Protein 3G67 (pdb70)

Secondary structure (DSSP, 8-state):
-HHHHHHHHHHHHHHHHHHHHHHHHHHHHHHHHHHHHHHHHHHHHHHHHHHHHHHHHHHHHHHHHHHHHHHHHHHHHHHHHHHHHHHHHHHHHHHHHHHHHHHHHHH-GGGHHHHHHHHHHHHHHHHHHHHHHHHHHHHHHHHHHHHHHHHHHHHHHHHHHHHHHHHHHHHHHHHHHHHHHHHHHHHHHHHHHHHHHHHHHHHHHHHHHHH--/-HHHHHHHHHHHHHHHHHHHHHHHHHHHHHHHHHHHTHHHHHHHHHHHHHHHHHHHHHHHHHHHHHHHHHHHHHHHHHHHHHHHHHHHHHHHHHHHHHHHHHHHHHS-TTHHHHHHHHHHHHHHHHHHHHHHHHHHHHHHHHHHHHHHHHHHHHHHHHHHHHHHHHHHHHHHHHHHHHHHHHHHHHHHHHHHHHHHHHHHHHHHHHHHHHH-

Foldseek 3Di:
DVVVVLVVLLVVLVVVVVVLVVCLVVLVVVLVVLVVVLVVLVVVLVVLVVVLVVLVVVLVVLVVVLVVLVVVVVVLVVVLVVLVVLLVVLVVQQVVLVVQLVVLVVVPPVSPVSNVVSVVSNVVSVVSVVVSVVSVVVSVVSVVVSVVVSVVSVVVSVVSVVVSVVSVVVSVVSVVVSVVSVVSSVVSVVCSVVVVVVSVVSVVVSVVSSPDD/DVVVCLVVLVVVLVVLVVVLVVLVVVLVVVLVVLVVCPVVLVVVLVVLVVVVVVLVVVLVVLVVVLVVLVVVLVVLVVVLVVLVVLLVVLVVQQVVLVVLLVVLVVDPDVSVVSNVVSVVSNVVSVVSNVVSVVVVVVSVVSVVVSVVSNVVSVVVVVVCVVVNVVSVVVSVVSVVVVVVSVVSSVVSVVVSVVSVVVSVVSVVVSCVSVVD

Radius of gyration: 45.52 Å; Cα contacts (8 Å, |Δi|>4): 383; chains: 2; bounding box: 122×41×109 Å

Solvent-accessible surface area: 22372 Å² total; per-residue (Å²): 127,42,94,84,0,6,114,91,4,41,76,19,11,120,51,0,43,97,53,6,38,92,2,36,66,69,0,87,119,5,16,61,54,0,94,86,18,27,116,67,0,89,59,8,34,112,55,1,100,104,0,21,74,5,4,87,77,0,45,97,77,4,126,66,2,39,73,6,11,28,86,8,28,104,5,0,134,30,0,51,146,24,3,113,47,0,48,137,4,7,125,85,10,45,100,34,2,81,76,4,13,81,76,5,63,170,63,31,139,68,2,132,50,44,47,123,28,4,52,73,8,43,95,12,6,99,70,8,43,56,1,0,133,83,0,65,81,54,1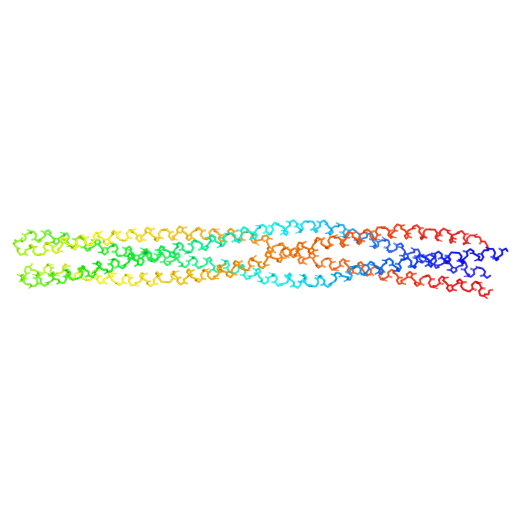,142,65,0,50,88,5,4,112,126,3,55,99,6,6,113,99,0,31,77,10,0,87,58,2,22,130,14,3,97,42,0,13,123,7,0,84,63,2,40,125,7,0,81,79,0,64,70,19,0,45,85,16,25,123,47,4,54,116,65,6,53,86,1,59,65,24,3,110,67,3,71,134,68,100,237,103,120,120,15,38,101,94,0,69,58,0,16,129,30,1,58,100,6,6,32,69,8,66,63,24,2,65,102,3,20,55,48,9,104,112,34,108,141,88,18,74,64,12,83,108,49,7,165,145,3,40,74,29,29,87,71,0,86,95,75,15,127,73,3,37,55,13,10,34,82,6,39,105,14,0,162,23,0,37,121,24,0,82,39,0,52,131,8,6,122,78,10,37,83,40,3,75,95,9,25,94,74,0,63,172,51,60,154,81,7,133,37,20,55,125,25,6,74,68,8,36,77,12,7,102,68,12,47,62,4,0,114,51,0,42,89,45,0,163,68,0,53,117,3,5,87,120,4,54,113,11,7,102,58,0,43,82,33,12,120,56,0,11,96,2,9,83,35,0,57,115,5,2,94,70,4,49,120,2,25,109,57,1,84,94,9,1,50,86,13,37,98,32,1,26,100,24,5,60,62,1,42,57,1,10,126,44,10,111,132,120

Structure (mmCIF, N/CA/C/O backbone):
data_3G67
#
_entry.id   3G67
#
_cell.length_a   68.712
_cell.length_b   25.747
_cell.length_c   119.610
_cell.angle_alpha   90.00
_cell.angle_beta   93.81
_cell.angle_gamma   90.00
#
_symmetry.space_group_name_H-M   'P 1 21 1'
#
loop_
_entity.id
_entity.type
_entity.pdbx_description
1 polymer 'Methyl-accepting chemotaxis protein'
2 water water
#
loop_
_atom_site.group_PDB
_atom_site.id
_atom_site.type_symbol
_atom_site.label_atom_id
_atom_site.label_alt_id
_atom_site.label_comp_id
_atom_site.label_asym_id
_atom_site.label_entity_id
_atom_site.label_seq_id
_atom_site.pdbx_PDB_ins_code
_atom_site.Cartn_x
_atom_site.Cartn_y
_atom_site.Cartn_z
_atom_site.occupancy
_atom_site.B_iso_or_equiv
_atom_site.auth_seq_id
_atom_site.auth_comp_id
_atom_site.auth_asym_id
_atom_site.auth_atom_id
_atom_site.pdbx_PDB_model_num
ATOM 1 N N . ARG A 1 1 ? -29.111 -27.921 99.749 1.00 77.10 41 ARG A N 1
ATOM 2 C CA . ARG A 1 1 ? -28.769 -28.011 98.300 1.00 77.29 41 ARG A CA 1
ATOM 3 C C . ARG A 1 1 ? -27.954 -26.811 97.832 1.00 77.49 41 ARG A C 1
ATOM 4 O O . ARG A 1 1 ? -27.081 -26.942 96.974 1.00 79.00 41 ARG A O 1
ATOM 12 N N . ILE A 1 2 ? -28.254 -25.642 98.390 1.00 77.23 42 ILE A N 1
ATOM 13 C CA . ILE A 1 2 ? -27.546 -24.407 98.054 1.00 76.02 42 ILE A CA 1
ATOM 14 C C . ILE A 1 2 ? -26.052 -24.641 98.285 1.00 75.10 42 ILE A C 1
ATOM 15 O O . ILE A 1 2 ? -25.207 -23.975 97.692 1.00 76.20 42 ILE A O 1
ATOM 20 N N . GLU A 1 3 ? -25.753 -25.644 99.107 1.00 73.93 43 GLU A N 1
ATOM 21 C CA . GLU A 1 3 ? -24.390 -26.017 99.460 1.00 73.21 43 GLU A CA 1
ATOM 22 C C . GLU A 1 3 ? -23.591 -26.668 98.331 1.00 72.76 43 GLU A C 1
ATOM 23 O O . GLU A 1 3 ? -22.451 -26.278 98.081 1.00 72.66 43 GLU A O 1
ATOM 29 N N . GLU A 1 4 ? -24.176 -27.662 97.664 1.00 72.79 44 GLU A N 1
ATOM 30 C CA . GLU A 1 4 ? -23.492 -28.356 96.568 1.00 72.32 44 GLU A CA 1
ATOM 31 C C . GLU A 1 4 ? -23.102 -27.384 95.458 1.00 70.77 44 GLU A C 1
ATOM 32 O O . GLU A 1 4 ? -22.071 -27.547 94.805 1.00 70.07 44 GLU A O 1
ATOM 38 N N . VAL A 1 5 ? -23.949 -26.379 95.262 1.00 69.80 45 VAL A N 1
ATOM 39 C CA . VAL A 1 5 ? -23.752 -25.337 94.265 1.00 68.25 45 VAL A CA 1
ATOM 40 C C . VAL A 1 5 ? -22.677 -24.374 94.756 1.00 66.05 45 VAL A C 1
ATOM 41 O O . VAL A 1 5 ? -21.779 -23.993 94.006 1.00 65.89 45 VAL A O 1
ATOM 45 N N . LYS A 1 6 ? -22.773 -23.996 96.027 1.00 64.09 46 LYS A N 1
ATOM 46 C CA . LYS A 1 6 ? -21.819 -23.080 96.634 1.00 62.00 46 LYS A CA 1
ATOM 47 C C . LYS A 1 6 ? -20.408 -23.670 96.586 1.00 60.39 46 LYS A C 1
ATOM 48 O O . LYS A 1 6 ? -19.451 -22.968 96.266 1.00 60.90 46 LYS A O 1
ATOM 54 N N . GLU A 1 7 ? -20.288 -24.963 96.877 1.00 57.67 47 GLU A N 1
ATOM 55 C CA . GLU A 1 7 ? -18.993 -25.638 96.833 1.00 55.45 47 GLU A CA 1
ATOM 56 C C . GLU A 1 7 ? -18.508 -25.744 95.393 1.00 51.92 47 GLU A C 1
ATOM 57 O O . GLU A 1 7 ? -17.307 -25.741 95.129 1.00 48.31 47 GLU A O 1
ATOM 63 N N . ARG A 1 8 ? -19.457 -25.837 94.468 1.00 48.30 48 ARG A N 1
ATOM 64 C CA . ARG A 1 8 ? -19.140 -25.927 93.052 1.00 48.14 48 ARG A CA 1
ATOM 65 C C . ARG A 1 8 ? -18.512 -24.606 92.591 1.00 44.73 48 ARG A C 1
ATOM 66 O O . ARG A 1 8 ? -17.460 -24.601 91.955 1.00 43.56 48 ARG A O 1
ATOM 74 N N . PHE A 1 9 ? -19.157 -23.496 92.942 1.00 40.26 49 PHE A N 1
ATOM 75 C CA . PHE A 1 9 ? -18.672 -22.171 92.581 1.00 39.49 49 PHE A CA 1
ATOM 76 C C . PHE A 1 9 ? -17.305 -21.876 93.171 1.00 37.83 49 PHE A C 1
ATOM 77 O O . PHE A 1 9 ? -16.412 -21.400 92.475 1.00 38.24 49 PHE A O 1
ATOM 85 N N . VAL A 1 10 ? -17.152 -22.166 94.458 1.00 37.75 50 VAL A N 1
ATOM 86 C CA . VAL A 1 10 ? -15.894 -21.938 95.151 1.00 38.07 50 VAL A CA 1
ATOM 87 C C . VAL A 1 10 ? -14.750 -22.656 94.440 1.00 36.14 50 VAL A C 1
ATOM 88 O O . VAL A 1 10 ? -13.734 -22.051 94.134 1.00 36.01 50 VAL A O 1
ATOM 92 N N . ASN A 1 11 ? -14.958 -23.927 94.114 1.00 37.27 51 ASN A N 1
ATOM 93 C CA . ASN A 1 11 ? -13.939 -24.718 93.435 1.00 37.09 51 ASN A CA 1
ATOM 94 C C . ASN A 1 11 ? -13.654 -24.144 92.050 1.00 33.55 51 ASN A C 1
ATOM 95 O O . ASN A 1 11 ? -12.508 -23.881 91.696 1.00 34.80 51 ASN A O 1
ATOM 100 N N . LEU A 1 12 ? -14.714 -23.930 91.282 1.00 29.07 52 LEU A N 1
ATOM 101 C CA . LEU A 1 12 ? -14.583 -23.389 89.946 1.00 26.40 52 LEU A CA 1
ATOM 102 C C . LEU A 1 12 ? -13.918 -22.009 89.939 1.00 23.89 52 LEU A C 1
ATOM 103 O O . LEU A 1 12 ? -13.045 -21.746 89.126 1.00 23.81 52 LEU A O 1
ATOM 108 N N . ASN A 1 13 ? -14.325 -21.143 90.858 1.00 25.69 53 ASN A N 1
ATOM 109 C CA . ASN A 1 13 ? -13.740 -19.815 90.942 1.00 23.97 53 ASN A CA 1
ATOM 110 C C . ASN A 1 13 ? -12.256 -19.935 91.200 1.00 26.81 53 ASN A C 1
ATOM 111 O O . ASN A 1 13 ? -11.455 -19.315 90.507 1.00 28.33 53 ASN A O 1
ATOM 116 N N . ARG A 1 14 ? -11.891 -20.755 92.182 1.00 28.57 54 ARG A N 1
ATOM 117 C CA . ARG A 1 14 ? -10.491 -20.968 92.530 1.00 31.19 54 ARG A CA 1
ATOM 118 C C . ARG A 1 14 ? -9.677 -21.287 91.276 1.00 30.64 54 ARG A C 1
ATOM 119 O O . ARG A 1 14 ? -8.735 -20.572 90.929 1.00 33.24 54 ARG A O 1
ATOM 127 N N . LEU A 1 15 ? -10.089 -22.333 90.574 1.00 30.56 55 LEU A N 1
ATOM 128 C CA . LEU A 1 15 ? -9.419 -22.756 89.354 1.00 30.29 55 LEU A CA 1
ATOM 129 C C . LEU A 1 15 ? -9.422 -21.634 88.320 1.00 29.26 55 LEU A C 1
ATOM 130 O O . LEU A 1 15 ? -8.424 -21.413 87.640 1.00 27.04 55 LEU A O 1
ATOM 135 N N . PHE A 1 16 ? -10.550 -20.931 88.210 1.00 28.92 56 PHE A N 1
ATOM 136 C CA . PHE A 1 16 ? -10.677 -19.823 87.267 1.00 30.50 56 PHE A CA 1
ATOM 137 C C . PHE A 1 16 ? -9.590 -18.788 87.556 1.00 25.72 56 PHE A C 1
ATOM 138 O O . PHE A 1 16 ? -8.855 -18.376 86.661 1.00 26.22 56 PHE A O 1
ATOM 146 N N . GLN A 1 17 ? -9.470 -18.423 88.826 1.00 26.62 57 GLN A N 1
ATOM 147 C CA . GLN A 1 17 ? -8.489 -17.438 89.279 1.00 25.90 57 GLN A CA 1
ATOM 148 C C . GLN A 1 17 ? -7.066 -17.865 88.966 1.00 28.44 57 GLN A C 1
ATOM 149 O O . GLN A 1 17 ? -6.244 -17.041 88.542 1.00 27.69 57 GLN A O 1
ATOM 155 N N . GLU A 1 18 ? -6.785 -19.161 89.137 1.00 28.65 58 GLU A N 1
ATOM 156 C CA . GLU A 1 18 ? -5.458 -19.699 88.839 1.00 31.69 58 GLU A CA 1
ATOM 157 C C . GLU A 1 18 ? -5.133 -19.474 87.375 1.00 30.24 58 GLU A C 1
ATOM 158 O O . GLU A 1 18 ? -4.003 -19.137 87.034 1.00 32.42 58 GLU A O 1
ATOM 164 N N . LEU A 1 19 ? -6.123 -19.683 86.511 1.00 32.62 59 LEU A N 1
ATOM 165 C CA . LEU A 1 19 ? -5.929 -19.510 85.071 1.00 29.97 59 LEU A CA 1
ATOM 166 C C . LEU A 1 19 ? -5.633 -18.057 84.701 1.00 27.03 59 LEU A C 1
ATOM 167 O O . LEU A 1 19 ? -4.683 -17.785 83.975 1.00 26.05 59 LEU A O 1
ATOM 172 N N . VAL A 1 20 ? -6.465 -17.139 85.187 1.00 25.90 60 VAL A N 1
ATOM 173 C CA . VAL A 1 20 ? -6.280 -15.716 84.943 1.00 23.06 60 VAL A CA 1
ATOM 174 C C . VAL A 1 20 ? -4.864 -15.337 85.390 1.00 22.65 60 VAL A C 1
ATOM 175 O O . VAL A 1 20 ? -4.078 -14.810 84.605 1.00 24.35 60 VAL A O 1
ATOM 179 N N . GLY A 1 21 ? -4.519 -15.695 86.624 1.00 25.48 61 GLY A N 1
ATOM 180 C CA . GLY A 1 21 ? -3.196 -15.407 87.144 1.00 22.75 61 GLY A CA 1
ATOM 181 C C . GLY A 1 21 ? -2.121 -15.905 86.205 1.00 26.93 61 GLY A C 1
ATOM 182 O O . GLY A 1 21 ? -1.155 -15.198 85.936 1.00 29.42 61 GLY A O 1
ATOM 183 N N . ASP A 1 22 ? -2.319 -17.100 85.653 1.00 24.83 62 ASP A N 1
ATOM 184 C CA . ASP A 1 22 ? -1.352 -17.685 84.736 1.00 28.60 62 ASP A CA 1
ATOM 185 C C . ASP A 1 22 ? -1.219 -16.864 83.455 1.00 28.55 62 ASP A C 1
ATOM 186 O O . ASP A 1 22 ? -0.103 -16.629 82.984 1.00 26.46 62 ASP A O 1
ATOM 191 N N . PHE A 1 23 ? -2.351 -16.431 82.896 1.00 28.11 63 PHE A N 1
ATOM 192 C CA . PHE A 1 23 ? -2.336 -15.618 81.683 1.00 26.02 63 PHE A CA 1
ATOM 193 C C . PHE A 1 23 ? -1.616 -14.313 81.966 1.00 23.98 63 PHE A C 1
ATOM 194 O O . PHE A 1 23 ? -0.905 -13.837 81.109 1.00 27.72 63 PHE A O 1
ATOM 202 N N . GLN A 1 24 ? -1.775 -13.768 83.176 1.00 24.70 64 GLN A N 1
ATOM 203 C CA . GLN A 1 24 ? -1.133 -12.500 83.556 1.00 24.96 64 GLN A CA 1
ATOM 204 C C . GLN A 1 24 ? 0.383 -12.630 83.652 1.00 26.92 64 GLN A C 1
ATOM 205 O O . GLN A 1 24 ? 1.115 -11.710 83.310 1.00 29.34 64 GLN A O 1
ATOM 211 N N . ALA A 1 25 ? 0.846 -13.783 84.121 1.00 27.67 65 ALA A N 1
ATOM 212 C CA . ALA A 1 25 ? 2.269 -14.058 84.235 1.00 24.60 65 ALA A CA 1
ATOM 213 C C . ALA A 1 25 ? 2.860 -14.145 82.823 1.00 26.03 65 ALA A C 1
ATOM 214 O O . ALA A 1 25 ? 3.805 -13.417 82.484 1.00 24.55 65 ALA A O 1
ATOM 216 N N . LYS A 1 26 ? 2.272 -14.998 81.987 1.00 24.53 66 LYS A N 1
ATOM 217 C CA . LYS A 1 26 ? 2.742 -15.164 80.610 1.00 24.02 66 LYS A CA 1
ATOM 218 C C . LYS A 1 26 ? 2.590 -13.864 79.818 1.00 23.50 66 LYS A C 1
ATOM 219 O O . LYS A 1 26 ? 3.440 -13.512 79.017 1.00 29.18 66 LYS A O 1
ATOM 225 N N . SER A 1 27 ? 1.502 -13.158 80.062 1.00 24.45 67 SER A N 1
ATOM 226 C CA . SER A 1 27 ? 1.249 -11.883 79.413 1.00 25.22 67 SER A CA 1
ATOM 227 C C . SER A 1 27 ? 2.392 -10.916 79.706 1.00 24.55 67 SER A C 1
ATOM 228 O O . SER A 1 27 ? 2.858 -10.222 78.808 1.00 27.64 67 SER A O 1
ATOM 231 N N . ASP A 1 28 ? 2.809 -10.859 80.977 1.00 27.67 68 ASP A N 1
ATOM 232 C CA . ASP A 1 28 ? 3.893 -9.979 81.434 1.00 27.68 68 ASP A CA 1
ATOM 233 C C . ASP A 1 28 ? 5.204 -10.297 80.730 1.00 28.88 68 ASP A C 1
ATOM 234 O O . ASP A 1 28 ? 5.951 -9.395 80.341 1.00 28.39 68 ASP A O 1
ATOM 239 N N . GLN A 1 29 ? 5.470 -11.585 80.552 1.00 29.47 69 GLN A N 1
ATOM 240 C CA . GLN A 1 29 ? 6.692 -12.023 79.908 1.00 29.87 69 GLN A CA 1
ATOM 241 C C . GLN A 1 29 ? 6.730 -11.650 78.415 1.00 29.12 69 GLN A C 1
ATOM 242 O O . GLN A 1 29 ? 7.774 -11.231 77.918 1.00 29.14 69 GLN A O 1
ATOM 248 N N . LEU A 1 30 ? 5.600 -11.802 77.720 1.00 25.63 70 LEU A N 1
ATOM 249 C CA . LEU A 1 30 ? 5.489 -11.462 76.298 1.00 26.82 70 LEU A CA 1
ATOM 250 C C . LEU A 1 30 ? 5.696 -9.957 76.116 1.00 25.89 70 LEU A C 1
ATOM 251 O O . LEU A 1 30 ? 6.427 -9.528 75.233 1.00 27.94 70 LEU A O 1
ATOM 256 N N . VAL A 1 31 ? 5.066 -9.168 76.975 1.00 25.11 71 VAL A N 1
ATOM 257 C CA . VAL A 1 31 ? 5.205 -7.712 76.935 1.00 25.76 71 VAL A CA 1
ATOM 258 C C . VAL A 1 31 ? 6.668 -7.298 77.092 1.00 25.72 71 VAL A C 1
ATOM 259 O O . VAL A 1 31 ? 7.113 -6.343 76.463 1.00 28.92 71 VAL A O 1
ATOM 263 N N . SER A 1 32 ? 7.419 -8.029 77.921 1.00 27.22 72 SER A N 1
ATOM 264 C CA . SER A 1 32 ? 8.830 -7.707 78.132 1.00 24.83 72 SER A CA 1
ATOM 265 C C . SER A 1 32 ? 9.627 -7.934 76.850 1.00 23.67 72 SER A C 1
ATOM 266 O O . SER A 1 32 ? 10.545 -7.188 76.554 1.00 24.69 72 SER A O 1
ATOM 269 N N . VAL A 1 33 ? 9.254 -8.961 76.086 1.00 23.88 73 VAL A N 1
ATOM 270 C CA . VAL A 1 33 ? 9.910 -9.265 74.811 1.00 19.63 73 VAL A CA 1
ATOM 271 C C . VAL A 1 33 ? 9.480 -8.227 73.754 1.00 22.90 73 VAL A C 1
ATOM 272 O O . VAL A 1 33 ? 10.296 -7.783 72.946 1.00 27.49 73 VAL A O 1
ATOM 276 N N . ILE A 1 34 ? 8.194 -7.872 73.743 1.00 20.30 74 ILE A N 1
ATOM 277 C CA . ILE A 1 34 ? 7.687 -6.881 72.802 1.00 22.37 74 ILE A CA 1
ATOM 278 C C . ILE A 1 34 ? 8.483 -5.591 72.944 1.00 26.87 74 ILE A C 1
ATOM 279 O O . ILE A 1 34 ? 9.077 -5.125 71.970 1.00 31.11 74 ILE A O 1
ATOM 284 N N . GLN A 1 35 ? 8.543 -5.063 74.168 1.00 29.77 75 GLN A N 1
ATOM 285 C CA . GLN A 1 35 ? 9.278 -3.826 74.474 1.00 33.82 75 GLN A CA 1
ATOM 286 C C . GLN A 1 35 ? 10.738 -3.871 74.032 1.00 33.15 75 GLN A C 1
ATOM 287 O O . GLN A 1 35 ? 11.261 -2.903 73.470 1.00 35.30 75 GLN A O 1
ATOM 293 N N . ASP A 1 36 ? 11.394 -4.997 74.288 1.00 33.31 76 ASP A N 1
ATOM 294 C CA . ASP A 1 36 ? 12.789 -5.164 73.904 1.00 33.20 76 ASP A CA 1
ATOM 295 C C . ASP A 1 36 ? 12.910 -5.192 72.379 1.00 32.59 76 ASP A C 1
ATOM 296 O O . ASP A 1 36 ? 13.831 -4.614 71.806 1.00 31.15 76 ASP A O 1
ATOM 301 N N . MET A 1 37 ? 11.960 -5.857 71.731 1.00 33.33 77 MET A N 1
ATOM 302 C CA . MET A 1 37 ? 11.947 -5.971 70.279 1.00 33.96 77 MET A CA 1
ATOM 303 C C . MET A 1 37 ? 11.688 -4.611 69.618 1.00 28.76 77 MET A C 1
ATOM 304 O O . MET A 1 37 ? 12.202 -4.336 68.545 1.00 26.69 77 MET A O 1
ATOM 309 N N . GLU A 1 38 ? 10.901 -3.762 70.270 1.00 31.64 78 GLU A N 1
ATOM 310 C CA . GLU A 1 38 ? 10.617 -2.422 69.748 1.00 34.01 78 GLU A CA 1
ATOM 311 C C . GLU A 1 38 ? 11.905 -1.590 69.723 1.00 34.90 78 GLU A C 1
ATOM 312 O O . GLU A 1 38 ? 12.082 -0.740 68.848 1.00 34.91 78 GLU A O 1
ATOM 318 N N . LYS A 1 39 ? 12.791 -1.853 70.686 1.00 33.59 79 LYS A N 1
ATOM 319 C CA . LYS A 1 39 ? 14.077 -1.168 70.794 1.00 34.99 79 LYS A CA 1
ATOM 320 C C . LYS A 1 39 ? 15.037 -1.738 69.750 1.00 35.56 79 LYS A C 1
ATOM 321 O O . LYS A 1 39 ? 15.789 -0.996 69.117 1.00 38.16 79 LYS A O 1
ATOM 327 N N . ILE A 1 40 ? 15.025 -3.059 69.593 1.00 33.08 80 ILE A N 1
ATOM 328 C CA . ILE A 1 40 ? 15.871 -3.716 68.608 1.00 32.38 80 ILE A CA 1
ATOM 329 C C . ILE A 1 40 ? 15.490 -3.189 67.226 1.00 32.58 80 ILE A C 1
ATOM 330 O O . ILE A 1 40 ? 16.352 -2.875 66.409 1.00 35.09 80 ILE A O 1
ATOM 335 N N . SER A 1 41 ? 14.180 -3.090 67.000 1.00 33.26 81 SER A N 1
ATOM 336 C CA . SER A 1 41 ? 13.606 -2.604 65.757 1.00 32.45 81 SER A CA 1
ATOM 337 C C . SER A 1 41 ? 14.122 -1.198 65.455 1.00 33.50 81 SER A C 1
ATOM 338 O O . SER A 1 41 ? 14.502 -0.884 64.321 1.00 32.72 81 SER A O 1
ATOM 341 N N . GLU A 1 42 ? 14.155 -0.367 66.490 1.00 33.76 82 GLU A N 1
ATOM 342 C CA . GLU A 1 42 ? 14.620 1.004 66.370 1.00 37.79 82 GLU A CA 1
ATOM 343 C C . GLU A 1 42 ? 16.055 1.033 65.835 1.00 37.62 82 GLU A C 1
ATOM 344 O O . GLU A 1 42 ? 16.346 1.765 64.891 1.00 39.61 82 GLU A O 1
ATOM 350 N N . ASN A 1 43 ? 16.920 0.178 66.386 1.00 36.58 83 ASN A N 1
ATOM 351 C CA . ASN A 1 43 ? 18.325 0.093 65.972 1.00 37.56 83 ASN A CA 1
ATOM 352 C C . ASN A 1 43 ? 18.493 -0.421 64.544 1.00 36.02 83 ASN A C 1
ATOM 353 O O . ASN A 1 43 ? 19.359 0.042 63.803 1.00 34.01 83 ASN A O 1
ATOM 358 N N . ILE A 1 44 ? 17.667 -1.391 64.173 1.00 35.78 84 ILE A N 1
ATOM 359 C CA . ILE A 1 44 ? 17.726 -1.975 62.843 1.00 35.11 84 ILE A CA 1
ATOM 360 C C . ILE A 1 44 ? 17.259 -0.982 61.788 1.00 34.59 84 ILE A C 1
ATOM 361 O O . ILE A 1 44 ? 17.765 -0.975 60.669 1.00 35.99 84 ILE A O 1
ATOM 366 N N . MET A 1 45 ? 16.336 -0.106 62.169 1.00 39.37 85 MET A N 1
ATOM 367 C CA . MET A 1 45 ? 15.840 0.926 61.260 1.00 41.37 85 MET A CA 1
ATOM 368 C C . MET A 1 45 ? 16.954 1.915 60.970 1.00 41.67 85 MET A C 1
ATOM 369 O O . MET A 1 45 ? 17.064 2.430 59.856 1.00 43.38 85 MET A O 1
ATOM 374 N N . GLU A 1 46 ? 17.763 2.188 61.993 1.00 43.81 86 GLU A N 1
ATOM 375 C CA . GLU A 1 46 ? 18.894 3.095 61.871 1.00 45.08 86 GLU A CA 1
ATOM 376 C C . GLU A 1 46 ? 19.964 2.425 61.025 1.00 43.02 86 GLU A C 1
ATOM 377 O O . GLU A 1 46 ? 20.660 3.092 60.267 1.00 43.46 86 GLU A O 1
ATOM 383 N N . GLU A 1 47 ? 20.095 1.108 61.158 1.00 40.81 87 GLU A N 1
ATOM 384 C CA . GLU A 1 47 ? 21.065 0.353 60.370 1.00 38.93 87 GLU A CA 1
ATOM 385 C C . GLU A 1 47 ? 20.607 0.335 58.908 1.00 36.23 87 GLU A C 1
ATOM 386 O O . GLU A 1 47 ? 21.407 0.534 57.995 1.00 36.20 87 GLU A O 1
ATOM 392 N N . LEU A 1 48 ? 19.312 0.127 58.700 1.00 33.62 88 LEU A N 1
ATOM 393 C CA . LEU A 1 48 ? 18.756 0.092 57.353 1.00 36.75 88 LEU A CA 1
ATOM 394 C C . LEU A 1 48 ? 18.992 1.402 56.606 1.00 35.97 88 LEU A C 1
ATOM 395 O O . LEU A 1 48 ? 19.396 1.401 55.436 1.00 36.74 88 LEU A O 1
ATOM 400 N N . LYS A 1 49 ? 18.725 2.514 57.281 1.00 35.72 89 LYS A N 1
ATOM 401 C CA . LYS A 1 49 ? 18.913 3.832 56.690 1.00 37.79 89 LYS A CA 1
ATOM 402 C C . LYS A 1 49 ? 20.378 4.152 56.396 1.00 35.09 89 LYS A C 1
ATOM 403 O O . LYS A 1 49 ? 20.682 4.800 55.401 1.00 36.98 89 LYS A O 1
ATOM 409 N N . LYS A 1 50 ? 21.282 3.685 57.253 1.00 36.72 90 LYS A N 1
ATOM 410 C CA . LYS A 1 50 ? 22.710 3.919 57.052 1.00 37.10 90 LYS A CA 1
ATOM 411 C C . LYS A 1 50 ? 23.181 3.121 55.829 1.00 36.86 90 LYS A C 1
ATOM 412 O O . LYS A 1 50 ? 23.997 3.602 55.045 1.00 36.37 90 LYS A O 1
ATOM 418 N N . SER A 1 51 ? 22.648 1.909 55.667 1.00 35.89 91 SER A N 1
ATOM 419 C CA . SER A 1 51 ? 22.994 1.060 54.536 1.00 33.96 91 SER A CA 1
ATOM 420 C C . SER A 1 51 ? 22.467 1.700 53.263 1.00 33.08 91 SER A C 1
ATOM 421 O O . SER A 1 51 ? 23.026 1.506 52.193 1.00 31.74 91 SER A O 1
ATOM 424 N N . GLY A 1 52 ? 21.363 2.431 53.388 1.00 35.49 92 GLY A N 1
ATOM 425 C CA . GLY A 1 52 ? 20.776 3.099 52.240 1.00 35.94 92 GLY A CA 1
ATOM 426 C C . GLY A 1 52 ? 21.704 4.179 51.727 1.00 37.05 92 GLY A C 1
ATOM 427 O O . GLY A 1 52 ? 21.995 4.245 50.539 1.00 38.91 92 GLY A O 1
ATOM 428 N N . THR A 1 53 ? 22.203 5.013 52.630 1.00 40.40 93 THR A N 1
ATOM 429 C CA . THR A 1 53 ? 23.110 6.074 52.225 1.00 42.71 93 THR A CA 1
ATOM 430 C C . THR A 1 53 ? 24.433 5.473 51.773 1.00 43.49 93 THR A C 1
ATOM 431 O O . THR A 1 53 ? 25.076 6.007 50.872 1.00 44.69 93 THR A O 1
ATOM 435 N N . ASN A 1 54 ? 24.807 4.335 52.358 1.00 43.51 94 ASN A N 1
ATOM 436 C CA . ASN A 1 54 ? 26.044 3.653 51.980 1.00 43.35 94 ASN A CA 1
ATOM 437 C C . ASN A 1 54 ? 25.941 3.168 50.537 1.00 41.40 94 ASN A C 1
ATOM 438 O O . ASN A 1 54 ? 26.892 3.292 49.764 1.00 41.47 94 ASN A O 1
ATOM 443 N N . VAL A 1 55 ? 24.783 2.616 50.190 1.00 39.72 95 VAL A N 1
ATOM 444 C CA . VAL A 1 55 ? 24.524 2.123 48.845 1.00 37.57 95 VAL A CA 1
ATOM 445 C C . VAL A 1 55 ? 24.499 3.282 47.855 1.00 39.07 95 VAL A C 1
ATOM 446 O O . VAL A 1 55 ? 24.950 3.138 46.720 1.00 37.60 95 VAL A O 1
ATOM 450 N N . ASP A 1 56 ? 23.985 4.429 48.295 1.00 41.22 96 ASP A N 1
ATOM 451 C CA . ASP A 1 56 ? 23.918 5.617 47.449 1.00 44.15 96 ASP A CA 1
ATOM 452 C C . ASP A 1 56 ? 25.321 6.073 47.088 1.00 45.44 96 ASP A C 1
ATOM 453 O O . ASP A 1 56 ? 25.581 6.478 45.952 1.00 46.07 96 ASP A O 1
ATOM 458 N N . GLN A 1 57 ? 26.216 6.018 48.072 1.00 46.01 97 GLN A N 1
ATOM 459 C CA . GLN A 1 57 ? 27.604 6.415 47.875 1.00 45.71 97 GLN A CA 1
ATOM 460 C C . GLN A 1 57 ? 28.248 5.464 46.881 1.00 45.82 97 GLN A C 1
ATOM 461 O O . GLN A 1 57 ? 29.000 5.881 45.998 1.00 45.83 97 GLN A O 1
ATOM 467 N N . ILE A 1 58 ? 27.945 4.178 47.046 1.00 44.24 98 ILE A N 1
ATOM 468 C CA . ILE A 1 58 ? 28.470 3.141 46.182 1.00 44.26 98 ILE A CA 1
ATOM 469 C C . ILE A 1 58 ? 27.969 3.310 44.744 1.00 45.20 98 ILE A C 1
ATOM 470 O O . ILE A 1 58 ? 28.725 3.117 43.800 1.00 45.40 98 ILE A O 1
ATOM 475 N N . VAL A 1 59 ? 26.712 3.719 44.585 1.00 47.58 99 VAL A N 1
ATOM 476 C CA . VAL A 1 59 ? 26.142 3.943 43.259 1.00 48.60 99 VAL A CA 1
ATOM 477 C C . VAL A 1 59 ? 26.963 5.025 42.569 1.00 50.78 99 VAL A C 1
ATOM 478 O O . VAL A 1 59 ? 27.341 4.883 41.405 1.00 51.42 99 VAL A O 1
ATOM 482 N N . GLU A 1 60 ? 27.296 6.075 43.314 1.00 52.03 100 GLU A N 1
ATOM 483 C CA . GLU A 1 60 ? 28.088 7.167 42.763 1.00 54.29 100 GLU A CA 1
ATOM 484 C C . GLU A 1 60 ? 29.531 6.767 42.476 1.00 53.69 100 GLU A C 1
ATOM 485 O O . GLU A 1 60 ? 30.139 7.262 41.529 1.00 52.47 100 GLU A O 1
ATOM 491 N N . ARG A 1 61 ? 30.067 5.855 43.280 1.00 54.39 101 ARG A N 1
ATOM 492 C CA . ARG A 1 61 ? 31.443 5.405 43.106 1.00 55.38 101 ARG A CA 1
ATOM 493 C C . ARG A 1 61 ? 31.656 4.494 41.907 1.00 55.27 101 ARG A C 1
ATOM 494 O O . ARG A 1 61 ? 32.715 4.545 41.283 1.00 55.49 101 ARG A O 1
ATOM 502 N N . VAL A 1 62 ? 30.673 3.644 41.601 1.00 54.16 102 VAL A N 1
ATOM 503 C CA . VAL A 1 62 ? 30.786 2.752 40.455 1.00 53.92 102 VAL A CA 1
ATOM 504 C C . VAL A 1 62 ? 30.774 3.598 39.187 1.00 54.54 102 VAL A C 1
ATOM 505 O O . VAL A 1 62 ? 31.375 3.228 38.176 1.00 51.80 102 VAL A O 1
ATOM 509 N N . LYS A 1 63 ? 30.101 4.746 39.257 1.00 54.61 103 LYS A N 1
ATOM 510 C CA . LYS A 1 63 ? 30.042 5.663 38.127 1.00 56.32 103 LYS A CA 1
ATOM 511 C C . LYS A 1 63 ? 31.435 6.239 37.921 1.00 57.00 103 LYS A C 1
ATOM 512 O O . LYS A 1 63 ? 31.908 6.345 36.791 1.00 57.41 103 LYS A O 1
ATOM 518 N N . GLU A 1 64 ? 32.094 6.580 39.026 1.00 56.09 104 GLU A N 1
ATOM 519 C CA . GLU A 1 64 ? 33.445 7.121 38.984 1.00 56.32 104 GLU A CA 1
ATOM 520 C C . GLU A 1 64 ? 34.381 6.063 38.414 1.00 53.52 104 GLU A C 1
ATOM 521 O O . GLU A 1 64 ? 35.222 6.357 37.567 1.00 51.76 104 GLU A O 1
ATOM 527 N N . ALA A 1 65 ? 34.222 4.835 38.903 1.00 51.03 105 ALA A N 1
ATOM 528 C CA . ALA A 1 65 ? 35.017 3.695 38.470 1.00 49.15 105 ALA A CA 1
ATOM 529 C C . ALA A 1 65 ? 34.882 3.504 36.960 1.00 49.91 105 ALA A C 1
ATOM 530 O O . ALA A 1 65 ? 35.833 3.117 36.276 1.00 48.71 105 ALA A O 1
ATOM 532 N N . SER A 1 66 ? 33.685 3.773 36.449 1.00 52.45 106 SER A N 1
ATOM 533 C CA . SER A 1 66 ? 33.423 3.655 35.020 1.00 54.08 106 SER A CA 1
ATOM 534 C C . SER A 1 66 ? 34.173 4.734 34.235 1.00 53.22 106 SER A C 1
ATOM 535 O O . SER A 1 66 ? 34.658 4.479 33.134 1.00 53.19 106 SER A O 1
ATOM 538 N N . SER A 1 67 ? 34.278 5.928 34.816 1.00 52.45 107 SER A N 1
ATOM 539 C CA . SER A 1 67 ? 34.998 7.035 34.194 1.00 53.53 107 SER A CA 1
ATOM 540 C C . SER A 1 67 ? 36.487 6.680 34.097 1.00 52.67 107 SER A C 1
ATOM 541 O O . SER A 1 67 ? 37.144 6.990 33.101 1.00 53.23 107 SER A O 1
ATOM 544 N N . GLN A 1 68 ? 37.010 6.039 35.140 1.00 51.68 108 GLN A N 1
ATOM 545 C CA . GLN A 1 68 ? 38.418 5.642 35.190 1.00 50.83 108 GLN A CA 1
ATOM 546 C C . GLN A 1 68 ? 38.803 4.626 34.117 1.00 49.33 108 GLN A C 1
ATOM 547 O O . GLN A 1 68 ? 39.907 4.683 33.578 1.00 49.17 108 GLN A O 1
ATOM 553 N N . ILE A 1 69 ? 37.897 3.696 33.826 1.00 48.72 109 ILE A N 1
ATOM 554 C CA . ILE A 1 69 ? 38.129 2.676 32.810 1.00 48.97 109 ILE A CA 1
ATOM 555 C C . ILE A 1 69 ? 38.109 3.342 31.430 1.00 48.30 109 ILE A C 1
ATOM 556 O O . ILE A 1 69 ? 38.917 3.019 30.554 1.00 45.45 109 ILE A O 1
ATOM 561 N N . GLY A 1 70 ? 37.185 4.283 31.259 1.00 47.72 110 GLY A N 1
ATOM 562 C CA . GLY A 1 70 ? 37.074 5.000 30.003 1.00 48.32 110 GLY A CA 1
ATOM 563 C C . GLY A 1 70 ? 38.309 5.838 29.712 1.00 49.33 110 GLY A C 1
ATOM 564 O O . GLY A 1 70 ? 38.709 5.987 28.556 1.00 48.73 110 GLY A O 1
ATOM 565 N N . GLU A 1 71 ? 38.913 6.395 30.762 1.00 48.83 111 GLU A N 1
ATOM 566 C CA . GLU A 1 71 ? 40.101 7.228 30.612 1.00 48.69 111 GLU A CA 1
ATOM 567 C C . GLU A 1 71 ? 41.298 6.362 30.208 1.00 47.13 111 GLU A C 1
ATOM 568 O O . GLU A 1 71 ? 42.157 6.795 29.434 1.00 47.02 111 GLU A O 1
ATOM 574 N N . THR A 1 72 ? 41.336 5.132 30.716 1.00 45.76 112 THR A N 1
ATOM 575 C CA . THR A 1 72 ? 42.395 4.196 30.371 1.00 44.81 112 THR A CA 1
ATOM 576 C C . THR A 1 72 ? 42.158 3.856 28.912 1.00 44.13 112 THR A C 1
ATOM 577 O O . THR A 1 72 ? 43.103 3.731 28.131 1.00 45.59 112 THR A O 1
ATOM 581 N N . LEU A 1 73 ? 40.878 3.790 28.538 1.00 44.89 113 LEU A N 1
ATOM 582 C CA . LEU A 1 73 ? 40.447 3.480 27.170 1.00 42.26 113 LEU A CA 1
ATOM 583 C C . LEU A 1 73 ? 40.964 4.537 26.201 1.00 41.96 113 LEU A C 1
ATOM 584 O O . LEU A 1 73 ? 41.364 4.213 25.092 1.00 39.49 113 LEU A O 1
ATOM 589 N N . GLU A 1 74 ? 40.899 5.809 26.603 1.00 44.39 114 GLU A N 1
ATOM 590 C CA . GLU A 1 74 ? 41.367 6.901 25.748 1.00 44.90 114 GLU A CA 1
ATOM 591 C C . GLU A 1 74 ? 42.882 6.801 25.594 1.00 44.85 114 GLU A C 1
ATOM 592 O O . GLU A 1 74 ? 43.401 6.838 24.479 1.00 43.44 114 GLU A O 1
ATOM 598 N N . ASN A 1 75 ? 43.575 6.670 26.727 1.00 42.83 115 ASN A N 1
ATOM 599 C CA . ASN A 1 75 ? 45.030 6.556 26.764 1.00 39.21 115 ASN A CA 1
ATOM 600 C C . ASN A 1 75 ? 45.576 5.348 25.985 1.00 36.76 115 ASN A C 1
ATOM 601 O O . ASN A 1 75 ? 46.518 5.501 25.215 1.00 33.78 115 ASN A O 1
ATOM 606 N N . ILE A 1 76 ? 44.972 4.169 26.153 1.00 38.47 116 ILE A N 1
ATOM 607 C CA . ILE A 1 76 ? 45.440 2.970 25.456 1.00 40.09 116 ILE A CA 1
ATOM 60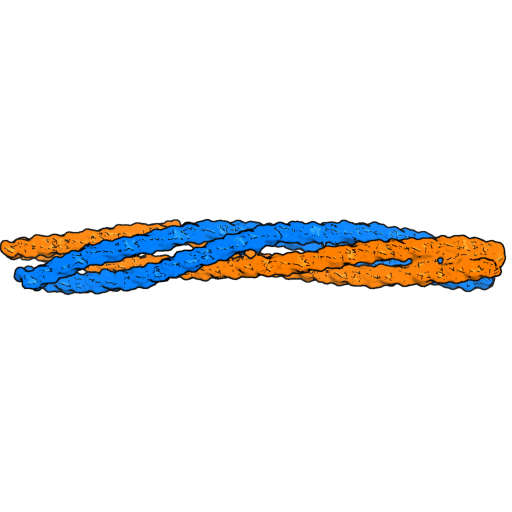8 C C . ILE A 1 76 ? 45.257 3.173 23.956 1.00 42.34 116 ILE A C 1
ATOM 609 O O . ILE A 1 76 ? 46.024 2.651 23.152 1.00 42.45 116 ILE A O 1
ATOM 614 N N . ARG A 1 77 ? 44.264 3.986 23.596 1.00 44.50 117 ARG A N 1
ATOM 615 C CA . ARG A 1 77 ? 43.993 4.317 22.198 1.00 43.67 117 ARG A CA 1
ATOM 616 C C . ARG A 1 77 ? 45.034 5.322 21.708 1.00 39.38 117 ARG A C 1
ATOM 617 O O . ARG A 1 77 ? 45.395 5.347 20.533 1.00 42.14 117 ARG A O 1
ATOM 625 N N . SER A 1 78 ? 45.512 6.161 22.616 1.00 38.19 118 SER A N 1
ATOM 626 C CA . SER A 1 78 ? 46.527 7.140 22.266 1.00 36.84 118 SER A CA 1
ATOM 627 C C . SER A 1 78 ? 47.840 6.394 22.044 1.00 36.81 118 SER A C 1
ATOM 628 O O . SER A 1 78 ? 48.616 6.737 21.159 1.00 36.76 118 SER A O 1
ATOM 631 N N . ILE A 1 79 ? 48.055 5.341 22.829 1.00 36.09 119 ILE A N 1
ATOM 632 C CA . ILE A 1 79 ? 49.254 4.515 22.714 1.00 35.29 119 ILE A CA 1
ATOM 633 C C . ILE A 1 79 ? 49.308 3.793 21.358 1.00 33.55 119 ILE A C 1
ATOM 634 O O . ILE A 1 79 ? 50.376 3.648 20.774 1.00 32.20 119 ILE A O 1
ATOM 639 N N . GLU A 1 80 ? 48.163 3.330 20.868 1.00 37.92 120 GLU A N 1
ATOM 640 C CA . GLU A 1 80 ? 48.110 2.638 19.576 1.00 39.97 120 GLU A CA 1
ATOM 641 C C . GLU A 1 80 ? 48.426 3.609 18.448 1.00 39.89 120 GLU A C 1
ATOM 642 O O . GLU A 1 80 ? 49.029 3.238 17.442 1.00 43.07 120 GLU A O 1
ATOM 648 N N . LYS A 1 81 ? 48.029 4.862 18.636 1.00 42.34 121 LYS A N 1
ATOM 649 C CA . LYS A 1 81 ? 48.302 5.906 17.661 1.00 41.69 121 LYS A CA 1
ATOM 650 C C . LYS A 1 81 ? 49.811 6.145 17.665 1.00 38.58 121 LYS A C 1
ATOM 651 O O . LYS A 1 81 ? 50.443 6.225 16.609 1.00 40.75 121 LYS A O 1
ATOM 657 N N . LEU A 1 82 ? 50.384 6.215 18.861 1.00 36.16 122 LEU A N 1
ATOM 658 C CA . LEU A 1 82 ? 51.819 6.443 19.019 1.00 35.31 122 LEU A CA 1
ATOM 659 C C . LEU A 1 82 ? 52.648 5.274 18.495 1.00 36.49 122 LEU A C 1
ATOM 660 O O . LEU A 1 82 ? 53.668 5.472 17.837 1.00 36.97 122 LEU A O 1
ATOM 665 N N . ILE A 1 83 ? 52.185 4.059 18.756 1.00 37.01 123 ILE A N 1
ATOM 666 C CA . ILE A 1 83 ? 52.873 2.873 18.282 1.00 40.55 123 ILE A CA 1
ATOM 667 C C . ILE A 1 83 ? 52.927 2.866 16.741 1.00 43.97 123 ILE A C 1
ATOM 668 O O . ILE A 1 83 ? 53.959 2.534 16.159 1.00 45.70 123 ILE A O 1
ATOM 673 N N . GLN A 1 84 ? 51.842 3.282 16.088 1.00 44.58 124 GLN A N 1
ATOM 674 C CA . GLN A 1 84 ? 51.796 3.314 14.623 1.00 44.17 124 GLN A CA 1
ATOM 675 C C . GLN A 1 84 ? 52.845 4.262 14.068 1.00 46.01 124 GLN A C 1
ATOM 676 O O . GLN A 1 84 ? 53.435 4.006 13.015 1.00 46.69 124 GLN A O 1
ATOM 682 N N . ASN A 1 85 ? 53.077 5.349 14.799 1.00 46.25 125 ASN A N 1
ATOM 683 C CA . ASN A 1 85 ? 54.060 6.362 14.428 1.00 44.45 125 ASN A CA 1
ATOM 684 C C . ASN A 1 85 ? 55.460 5.718 14.438 1.00 44.05 125 ASN A C 1
ATOM 685 O O . ASN A 1 85 ? 56.219 5.862 13.484 1.00 44.66 125 ASN A O 1
ATOM 690 N N . ILE A 1 86 ? 55.755 4.948 15.489 1.00 42.15 126 ILE A N 1
ATOM 691 C CA . ILE A 1 86 ? 57.031 4.231 15.626 1.00 41.91 126 ILE A CA 1
ATOM 692 C C . ILE A 1 86 ? 57.147 3.193 14.500 1.00 40.16 126 ILE A C 1
ATOM 693 O O . ILE A 1 86 ? 58.211 2.979 13.944 1.00 37.99 126 ILE A O 1
ATOM 698 N N . MET A 1 87 ? 56.038 2.552 14.165 1.00 41.26 127 MET A N 1
ATOM 699 C CA . MET A 1 87 ? 56.023 1.559 13.092 1.00 42.10 127 MET A CA 1
ATOM 700 C C . MET A 1 87 ? 56.340 2.183 11.743 1.00 42.19 127 MET A C 1
ATOM 701 O O . MET A 1 87 ? 57.021 1.567 10.931 1.00 41.38 127 MET A O 1
ATOM 706 N N . ARG A 1 88 ? 55.878 3.411 11.517 1.00 43.37 128 ARG A N 1
ATOM 707 C CA . ARG A 1 88 ? 56.147 4.080 10.249 1.00 44.77 128 ARG A CA 1
ATOM 708 C C . ARG A 1 88 ? 57.619 4.479 10.222 1.00 44.34 128 ARG A C 1
ATOM 709 O O . ARG A 1 88 ? 58.275 4.390 9.178 1.00 44.73 128 ARG A O 1
ATOM 717 N N . ILE A 1 89 ? 58.128 4.903 11.381 1.00 41.17 129 ILE A N 1
ATOM 718 C CA . ILE A 1 89 ? 59.510 5.336 11.515 1.00 39.92 129 ILE A CA 1
ATOM 719 C C . ILE A 1 89 ? 60.459 4.170 11.282 1.00 37.39 129 ILE A C 1
ATOM 720 O O . ILE A 1 89 ? 61.500 4.333 10.653 1.00 36.57 129 ILE A O 1
ATOM 725 N N . ALA A 1 90 ? 60.081 2.993 11.770 1.00 34.12 130 ALA A N 1
ATOM 726 C CA . ALA A 1 90 ? 60.897 1.795 11.612 1.00 33.48 130 ALA A CA 1
ATOM 727 C C . ALA A 1 90 ? 60.941 1.338 10.151 1.00 34.34 130 ALA A C 1
ATOM 728 O O . ALA A 1 90 ? 61.950 0.788 9.707 1.00 30.92 130 ALA A O 1
ATOM 730 N N . ARG A 1 91 ? 59.851 1.574 9.411 1.00 36.90 131 ARG A N 1
ATOM 731 C CA . ARG A 1 91 ? 59.774 1.213 7.988 1.00 36.42 131 ARG A CA 1
ATOM 732 C C . ARG A 1 91 ? 60.685 2.157 7.236 1.00 36.58 131 ARG A C 1
ATOM 733 O O . ARG A 1 91 ? 61.468 1.748 6.382 1.00 37.34 131 ARG A O 1
ATOM 741 N N . GLU A 1 92 ? 60.541 3.437 7.562 1.00 36.58 132 GLU A N 1
ATOM 742 C CA . GLU A 1 92 ? 61.311 4.517 6.967 1.00 38.69 132 GLU A CA 1
ATOM 743 C C . GLU A 1 92 ? 62.813 4.361 7.208 1.00 40.14 132 GLU A C 1
ATOM 744 O O . GLU A 1 92 ? 63.625 4.765 6.368 1.00 42.79 132 GLU A O 1
ATOM 750 N N . THR A 1 93 ? 63.181 3.765 8.345 1.00 38.26 133 THR A N 1
ATOM 751 C CA . THR A 1 93 ? 64.594 3.556 8.665 1.00 34.28 133 THR A CA 1
ATOM 752 C C . THR A 1 93 ? 65.105 2.330 7.911 1.00 34.41 133 THR A C 1
ATOM 753 O O . THR A 1 93 ? 66.267 2.269 7.512 1.00 33.20 133 THR A O 1
ATOM 757 N N . ASN A 1 94 ? 64.216 1.373 7.671 1.00 36.99 134 ASN A N 1
ATOM 758 C CA . ASN A 1 94 ? 64.598 0.162 6.959 1.00 35.70 134 ASN A CA 1
ATOM 759 C C . ASN A 1 94 ? 64.963 0.433 5.502 1.00 36.79 134 ASN A C 1
ATOM 760 O O . ASN A 1 94 ? 66.005 -0.027 5.041 1.00 40.27 134 ASN A O 1
ATOM 765 N N . ILE A 1 95 ? 64.129 1.179 4.776 1.00 35.63 135 ILE A N 1
ATOM 766 C CA . ILE A 1 95 ? 64.456 1.473 3.385 1.00 35.51 135 ILE A CA 1
ATOM 767 C C . ILE A 1 95 ? 65.717 2.347 3.314 1.00 34.66 135 ILE A C 1
ATOM 768 O O . ILE A 1 95 ? 66.517 2.195 2.392 1.00 34.76 135 ILE A O 1
ATOM 773 N N . LEU A 1 96 ? 65.921 3.220 4.305 1.00 33.38 136 LEU A N 1
ATOM 774 C CA . LEU A 1 96 ? 67.124 4.056 4.344 1.00 33.74 136 LEU A CA 1
ATOM 775 C C . LEU A 1 96 ? 68.337 3.144 4.529 1.00 35.78 136 LEU A C 1
ATOM 776 O O . LEU A 1 96 ? 69.375 3.325 3.891 1.00 36.18 136 LEU A O 1
ATOM 781 N N . ALA A 1 97 ? 68.186 2.144 5.390 1.00 36.69 137 ALA A N 1
ATOM 782 C CA . ALA A 1 97 ? 69.253 1.191 5.624 1.00 37.04 137 ALA A CA 1
ATOM 783 C C . ALA A 1 97 ? 69.472 0.383 4.340 1.00 36.03 137 ALA A C 1
ATOM 784 O O . ALA A 1 97 ? 70.610 0.075 3.979 1.00 33.07 137 ALA A O 1
ATOM 786 N N . LEU A 1 98 ? 68.380 0.118 3.621 1.00 37.94 138 LEU A N 1
ATOM 787 C CA . LEU A 1 98 ? 68.440 -0.643 2.372 1.00 39.58 138 LEU A CA 1
ATOM 788 C C . LEU A 1 98 ? 69.175 0.126 1.268 1.00 43.59 138 LEU A C 1
ATOM 789 O O . LEU A 1 98 ? 70.039 -0.442 0.593 1.00 43.81 138 LEU A O 1
ATOM 794 N N . ASN A 1 99 ? 68.861 1.414 1.104 1.00 47.61 139 ASN A N 1
ATOM 795 C CA . ASN A 1 99 ? 69.523 2.242 0.090 1.00 50.48 139 ASN A CA 1
ATOM 796 C C . ASN A 1 99 ? 70.983 2.487 0.488 1.00 51.63 139 ASN A C 1
ATOM 797 O O . ASN A 1 99 ? 71.812 2.884 -0.333 1.00 53.29 139 ASN A O 1
ATOM 802 N N . ALA A 1 100 ? 71.292 2.160 1.739 1.00 52.63 140 ALA A N 1
ATOM 803 C CA . ALA A 1 100 ? 72.624 2.313 2.296 1.00 51.95 140 ALA A CA 1
ATOM 804 C C . ALA A 1 100 ? 73.512 1.136 1.891 1.00 54.17 140 ALA A C 1
ATOM 805 O O . ALA A 1 100 ? 74.630 1.339 1.420 1.00 55.40 140 ALA A O 1
ATOM 807 N N . THR A 1 101 ? 73.023 -0.094 2.057 1.00 55.33 141 THR A N 1
ATOM 808 C CA . THR A 1 101 ? 73.805 -1.275 1.678 1.00 58.55 141 THR A CA 1
ATOM 809 C C . THR A 1 101 ? 74.169 -1.186 0.204 1.00 58.88 141 THR A C 1
ATOM 810 O O . THR A 1 101 ? 75.309 -1.434 -0.179 1.00 59.87 141 THR A O 1
ATOM 814 N N . ILE A 1 102 ? 73.186 -0.809 -0.606 1.00 61.02 142 ILE A N 1
ATOM 815 C CA . ILE A 1 102 ? 73.369 -0.667 -2.038 1.00 62.98 142 ILE A CA 1
ATOM 816 C C . ILE A 1 102 ? 74.515 0.291 -2.355 1.00 65.37 142 ILE A C 1
ATOM 817 O O . ILE A 1 102 ? 75.463 -0.087 -3.047 1.00 67.02 142 ILE A O 1
ATOM 822 N N . GLU A 1 103 ? 74.455 1.497 -1.792 1.00 67.67 143 GLU A N 1
ATOM 823 C CA . GLU A 1 103 ? 75.483 2.517 -2.001 1.00 70.06 143 GLU A CA 1
ATOM 824 C C . GLU A 1 103 ? 76.857 2.055 -1.535 1.00 69.98 143 GLU A C 1
ATOM 825 O O . GLU A 1 103 ? 77.871 2.409 -2.132 1.00 70.49 143 GLU A O 1
ATOM 831 N N . ALA A 1 104 ? 76.882 1.269 -0.465 1.00 70.49 144 ALA A N 1
ATOM 832 C CA . ALA A 1 104 ? 78.129 0.731 0.064 1.00 72.35 144 ALA A CA 1
ATOM 833 C C . ALA A 1 104 ? 78.650 -0.336 -0.904 1.00 74.04 144 ALA A C 1
ATOM 834 O O . ALA A 1 104 ? 79.833 -0.352 -1.255 1.00 73.14 144 ALA A O 1
ATOM 836 N N . ALA A 1 105 ? 77.742 -1.198 -1.359 1.00 75.58 145 ALA A N 1
ATOM 837 C CA . ALA A 1 105 ? 78.067 -2.274 -2.295 1.00 76.42 145 ALA A CA 1
ATOM 838 C C . ALA A 1 105 ? 78.584 -1.737 -3.629 1.00 77.28 145 ALA A C 1
ATOM 839 O O . ALA A 1 105 ? 79.291 -2.441 -4.354 1.00 79.15 145 ALA A O 1
ATOM 841 N N . ARG A 1 106 ? 78.220 -0.499 -3.954 1.00 77.19 146 ARG A N 1
ATOM 842 C CA . ARG A 1 106 ? 78.661 0.132 -5.196 1.00 76.13 146 ARG A CA 1
ATOM 843 C C . ARG A 1 106 ? 79.980 0.883 -5.028 1.00 76.60 146 ARG A C 1
ATOM 844 O O . ARG A 1 106 ? 80.657 1.188 -6.008 1.00 76.43 146 ARG A O 1
ATOM 852 N N . ALA A 1 107 ? 80.353 1.151 -3.780 1.00 76.90 147 ALA A N 1
ATOM 853 C CA . ALA A 1 107 ? 81.585 1.878 -3.480 1.00 76.04 147 ALA A CA 1
ATOM 854 C C . ALA A 1 107 ? 82.823 0.998 -3.681 1.00 74.31 147 ALA A C 1
ATOM 855 O O . ALA A 1 107 ? 83.855 1.476 -4.152 1.00 75.75 147 ALA A O 1
ATOM 857 N N . GLY A 1 108 ? 82.692 -0.278 -3.327 1.00 71.87 148 GLY A N 1
ATOM 858 C CA . GLY A 1 108 ? 83.788 -1.208 -3.471 1.00 65.78 148 GLY A CA 1
ATOM 859 C C . GLY A 1 108 ? 84.122 -1.898 -2.173 1.00 61.00 148 GLY A C 1
ATOM 860 O O . GLY A 1 108 ? 83.242 -2.099 -1.342 1.00 59.55 148 GLY A O 1
ATOM 861 N N . GLU A 1 109 ? 85.385 -2.277 -1.997 1.00 66.79 149 GLU A N 1
ATOM 862 C CA . GLU A 1 109 ? 85.852 -2.965 -0.793 1.00 61.24 149 GLU A CA 1
ATOM 863 C C . GLU A 1 109 ? 85.797 -2.042 0.437 1.00 62.95 149 GLU A C 1
ATOM 864 O O . GLU A 1 109 ? 85.652 -2.500 1.583 1.00 58.63 149 GLU A O 1
ATOM 870 N N . ALA A 1 110 ? 85.963 -0.740 0.190 1.00 61.83 150 ALA A N 1
ATOM 871 C CA . ALA A 1 110 ? 85.944 0.293 1.226 1.00 65.50 150 ALA A CA 1
ATOM 872 C C . ALA A 1 110 ? 84.567 0.400 1.866 1.00 68.64 150 ALA A C 1
ATOM 873 O O . ALA A 1 110 ? 84.404 1.010 2.922 1.00 69.37 150 ALA A O 1
ATOM 875 N N . GLY A 1 111 ? 83.565 -0.133 1.171 1.00 69.32 151 GLY A N 1
ATOM 876 C CA . GLY A 1 111 ? 82.202 -0.103 1.675 1.00 69.20 151 GLY A CA 1
ATOM 877 C C . GLY A 1 111 ? 81.824 -1.315 2.518 1.00 69.14 151 GLY A C 1
ATOM 878 O O . GLY A 1 111 ? 80.699 -1.375 3.020 1.00 69.75 151 GLY A O 1
ATOM 879 N N . LYS A 1 112 ? 82.746 -2.265 2.691 1.00 67.52 152 LYS A N 1
ATOM 880 C CA . LYS A 1 112 ? 82.463 -3.469 3.482 1.00 67.18 152 LYS A CA 1
ATOM 881 C C . LYS A 1 112 ? 81.988 -3.141 4.894 1.00 67.38 152 LYS A C 1
ATOM 882 O O . LYS A 1 112 ? 81.033 -3.743 5.385 1.00 66.92 152 LYS A O 1
ATOM 888 N N . GLY A 1 113 ? 82.679 -2.202 5.539 1.00 66.51 153 GLY A N 1
ATOM 889 C CA . GLY A 1 113 ? 82.315 -1.802 6.886 1.00 64.68 153 GLY A CA 1
ATOM 890 C C . GLY A 1 113 ? 80.984 -1.076 6.939 1.00 63.10 153 GLY A C 1
ATOM 891 O O . GLY A 1 113 ? 80.183 -1.312 7.843 1.00 62.98 153 GLY A O 1
ATOM 892 N N . PHE A 1 114 ? 80.746 -0.199 5.961 1.00 61.75 154 PHE A N 1
ATOM 893 C CA . PHE A 1 114 ? 79.504 0.567 5.882 1.00 59.91 154 PHE A CA 1
ATOM 894 C C . PHE A 1 114 ? 78.306 -0.340 5.581 1.00 59.53 154 PHE A C 1
ATOM 895 O O . PHE A 1 114 ? 77.156 0.042 5.806 1.00 60.03 154 PHE A O 1
ATOM 903 N N . MET A 1 115 ? 78.591 -1.533 5.063 1.00 56.68 155 MET A N 1
ATOM 904 C CA . MET A 1 115 ? 77.575 -2.531 4.743 1.00 53.32 155 MET A CA 1
ATOM 905 C C . MET A 1 115 ? 77.126 -3.191 6.052 1.00 51.42 155 MET A C 1
ATOM 906 O O . MET A 1 115 ? 75.932 -3.392 6.277 1.00 50.11 155 MET A O 1
ATOM 911 N N . ILE A 1 116 ? 78.093 -3.485 6.923 1.00 49.16 156 ILE A N 1
ATOM 912 C CA . ILE A 1 116 ? 77.845 -4.126 8.216 1.00 48.92 156 ILE A CA 1
ATOM 913 C C . ILE A 1 116 ? 76.902 -3.326 9.114 1.00 47.22 156 ILE A C 1
ATOM 914 O O . ILE A 1 116 ? 75.974 -3.884 9.702 1.00 43.79 156 ILE A O 1
ATOM 919 N N . VAL A 1 117 ? 77.154 -2.022 9.211 1.00 46.14 157 VAL A N 1
ATOM 920 C CA . VAL A 1 117 ? 76.346 -1.137 10.034 1.00 44.91 157 VAL A CA 1
ATOM 921 C C . VAL A 1 117 ? 74.941 -1.026 9.468 1.00 42.61 157 VAL A C 1
ATOM 922 O O . VAL A 1 117 ? 73.958 -1.077 10.213 1.00 44.16 157 VAL A O 1
ATOM 926 N N . ALA A 1 118 ? 74.848 -0.961 8.143 1.00 42.11 158 ALA A N 1
ATOM 927 C CA . ALA A 1 118 ? 73.558 -0.861 7.479 1.00 39.93 158 ALA A CA 1
ATOM 928 C C . ALA A 1 118 ? 72.745 -2.151 7.646 1.00 40.10 158 ALA A C 1
ATOM 929 O O . ALA A 1 118 ? 71.528 -2.102 7.775 1.00 40.32 158 ALA A O 1
ATOM 931 N N . ASN A 1 119 ? 73.420 -3.299 7.650 1.00 40.51 159 ASN A N 1
ATOM 932 C CA . ASN A 1 119 ? 72.731 -4.576 7.821 1.00 39.81 159 ASN A CA 1
ATOM 933 C C . ASN A 1 119 ? 72.161 -4.648 9.228 1.00 36.91 159 ASN A C 1
ATOM 934 O O . ASN A 1 119 ? 71.022 -5.076 9.425 1.00 37.58 159 ASN A O 1
ATOM 939 N N . GLU A 1 120 ? 72.933 -4.170 10.198 1.00 34.00 160 GLU A N 1
ATOM 940 C CA . GLU A 1 120 ? 72.486 -4.164 11.577 1.00 32.14 160 GLU A CA 1
ATOM 941 C C . GLU A 1 120 ? 71.293 -3.222 11.754 1.00 32.27 160 GLU A C 1
ATOM 942 O O . GLU A 1 120 ? 70.308 -3.591 12.393 1.00 32.74 160 GLU A O 1
ATOM 948 N N . VAL A 1 121 ? 71.350 -2.037 11.143 1.00 33.49 161 VAL A N 1
ATOM 949 C CA . VAL A 1 121 ? 70.239 -1.092 11.236 1.00 34.14 161 VAL A CA 1
ATOM 950 C C . VAL A 1 121 ? 68.961 -1.731 10.683 1.00 34.56 161 VAL A C 1
ATOM 951 O O . VAL A 1 121 ? 67.882 -1.539 11.243 1.00 37.44 161 VAL A O 1
ATOM 955 N N . GLN A 1 122 ? 69.087 -2.507 9.603 1.00 37.38 162 GLN A N 1
ATOM 956 C CA . GLN A 1 122 ? 67.936 -3.208 9.025 1.00 35.74 162 GLN A CA 1
ATOM 957 C C . GLN A 1 122 ? 67.357 -4.116 10.101 1.00 34.23 162 GLN A C 1
ATOM 958 O O . GLN A 1 122 ? 66.184 -4.012 10.451 1.00 32.92 162 GLN A O 1
ATOM 964 N N . ASN A 1 123 ? 68.204 -5.010 10.614 1.00 37.64 163 ASN A N 1
ATOM 965 C CA . ASN A 1 123 ? 67.825 -5.952 11.657 1.00 37.11 163 ASN A CA 1
ATOM 966 C C . ASN A 1 123 ? 67.197 -5.236 12.850 1.00 37.62 163 ASN A C 1
ATOM 967 O O . ASN A 1 123 ? 66.192 -5.694 13.393 1.00 38.81 163 ASN A O 1
ATOM 972 N N . LEU A 1 124 ? 67.805 -4.127 13.261 1.00 36.00 164 LEU A N 1
ATOM 973 C CA . LEU A 1 124 ? 67.289 -3.342 14.379 1.00 33.64 164 LEU A CA 1
ATOM 974 C C . LEU A 1 124 ? 65.887 -2.831 14.055 1.00 30.12 164 LEU A C 1
ATOM 975 O O . LEU A 1 124 ? 64.991 -2.875 14.891 1.00 29.27 164 LEU A O 1
ATOM 980 N N . SER A 1 125 ? 65.700 -2.361 12.828 1.00 31.94 165 SER A N 1
ATOM 981 C CA . SER A 1 125 ? 64.390 -1.872 12.389 1.00 32.21 165 SER A CA 1
ATOM 982 C C . SER A 1 125 ? 63.374 -3.009 12.444 1.00 30.76 165 SER A C 1
ATOM 983 O O . SER A 1 125 ? 62.268 -2.827 12.923 1.00 28.27 165 SER A O 1
ATOM 986 N N . ASN A 1 126 ? 63.784 -4.186 11.974 1.00 34.47 166 ASN A N 1
ATOM 987 C CA . ASN A 1 126 ? 62.936 -5.372 11.964 1.00 35.70 166 ASN A CA 1
ATOM 988 C C . ASN A 1 126 ? 62.614 -5.767 13.391 1.00 35.17 166 ASN A C 1
ATOM 989 O O . ASN A 1 126 ? 61.543 -6.304 13.663 1.00 33.38 166 ASN A O 1
ATOM 994 N N . GLU A 1 127 ? 63.563 -5.503 14.289 1.00 34.41 167 GLU A N 1
ATOM 995 C CA . GLU A 1 127 ? 63.411 -5.808 15.705 1.00 34.72 167 GLU A CA 1
ATOM 996 C C . GLU A 1 127 ? 62.311 -4.937 16.288 1.00 31.12 167 GLU A C 1
ATOM 997 O O . GLU A 1 127 ? 61.417 -5.430 16.968 1.00 32.13 167 GLU A O 1
ATOM 1003 N N . THR A 1 128 ? 62.375 -3.641 16.006 1.00 31.08 168 THR A N 1
ATOM 1004 C CA . THR A 1 128 ? 61.369 -2.697 16.484 1.00 34.33 168 THR A CA 1
ATOM 1005 C C . THR A 1 128 ? 59.984 -3.140 16.030 1.00 38.12 168 THR A C 1
ATOM 1006 O O . THR A 1 128 ? 59.032 -3.108 16.806 1.00 40.80 168 THR A O 1
ATOM 1010 N N . ASN A 1 129 ? 59.905 -3.612 14.789 1.00 42.32 169 ASN A N 1
ATOM 1011 C CA . ASN A 1 129 ? 58.665 -4.086 14.189 1.00 41.90 169 ASN A CA 1
ATOM 1012 C C . ASN A 1 129 ? 58.026 -5.214 14.980 1.00 42.51 169 ASN A C 1
ATOM 1013 O O . ASN A 1 129 ? 56.811 -5.219 15.188 1.00 44.78 169 ASN A O 1
ATOM 1018 N N . GLU A 1 130 ? 58.848 -6.165 15.423 1.00 43.75 170 GLU A N 1
ATOM 1019 C CA . GLU A 1 130 ? 58.366 -7.313 16.190 1.00 42.66 170 GLU A CA 1
ATOM 1020 C C . GLU A 1 130 ? 57.918 -6.925 17.597 1.00 40.80 170 GLU A C 1
ATOM 1021 O O . GLU A 1 130 ? 56.842 -7.324 18.036 1.00 41.24 170 GLU A O 1
ATOM 1027 N N . VAL A 1 131 ? 58.737 -6.139 18.294 1.00 40.01 171 VAL A N 1
ATOM 1028 C CA . VAL A 1 131 ? 58.408 -5.685 19.646 1.00 36.46 171 VAL A CA 1
ATOM 1029 C C . VAL A 1 131 ? 57.071 -4.942 19.601 1.00 34.76 171 VAL A C 1
ATOM 1030 O O . VAL A 1 131 ? 56.198 -5.151 20.441 1.00 31.60 171 VAL A O 1
ATOM 1034 N N . THR A 1 132 ? 56.912 -4.112 18.576 1.00 37.24 172 THR A N 1
ATOM 1035 C CA . THR A 1 132 ? 55.694 -3.337 18.371 1.00 39.40 172 THR A CA 1
ATOM 1036 C C . THR A 1 132 ? 54.480 -4.259 18.242 1.00 39.08 172 THR A C 1
ATOM 1037 O O . THR A 1 132 ? 53.389 -3.926 18.712 1.00 38.32 172 THR A O 1
ATOM 1041 N N . LYS A 1 133 ? 54.678 -5.413 17.607 1.00 38.76 173 LYS A N 1
ATOM 1042 C CA . LYS A 1 133 ? 53.593 -6.375 17.433 1.00 39.09 173 LYS A CA 1
ATOM 1043 C C . LYS A 1 133 ? 53.152 -6.955 18.767 1.00 38.64 173 LYS A C 1
ATOM 1044 O O . LYS A 1 133 ? 51.967 -7.217 18.975 1.00 39.75 173 LYS A O 1
ATOM 1050 N N . GLN A 1 134 ? 54.109 -7.152 19.669 1.00 37.37 174 GLN A N 1
ATOM 1051 C CA . GLN A 1 134 ? 53.811 -7.666 20.993 1.00 33.19 174 GLN A CA 1
ATOM 1052 C C . GLN A 1 134 ? 53.048 -6.605 21.789 1.00 31.83 174 GLN A C 1
ATOM 1053 O O . GLN A 1 134 ? 52.105 -6.919 22.516 1.00 28.79 174 GLN A O 1
ATOM 1059 N N . ILE A 1 135 ? 53.435 -5.344 21.607 1.00 32.24 175 ILE A N 1
ATOM 1060 C CA . ILE A 1 135 ? 52.787 -4.234 22.308 1.00 31.88 175 ILE A CA 1
ATOM 1061 C C . ILE A 1 135 ? 51.337 -4.091 21.870 1.00 33.45 175 ILE A C 1
ATOM 1062 O O . ILE A 1 135 ? 50.454 -3.858 22.698 1.00 34.38 175 ILE A O 1
ATOM 1067 N N . VAL A 1 136 ? 51.096 -4.237 20.570 1.00 37.44 176 VAL A N 1
ATOM 1068 C CA . VAL A 1 136 ? 49.741 -4.162 20.018 1.00 39.81 176 VAL A CA 1
ATOM 1069 C C . VAL A 1 136 ? 48.893 -5.257 20.677 1.00 40.11 176 VAL A C 1
ATOM 1070 O O . VAL A 1 136 ? 47.784 -4.996 21.153 1.00 41.10 176 VAL A O 1
ATOM 1074 N N . GLU A 1 137 ? 49.454 -6.461 20.753 1.00 40.05 177 GLU A N 1
ATOM 1075 C CA . GLU A 1 137 ? 48.783 -7.605 21.364 1.00 40.16 177 GLU A CA 1
ATOM 1076 C C . GLU A 1 137 ? 48.404 -7.312 22.827 1.00 41.11 177 GLU A C 1
ATOM 1077 O O . GLU A 1 137 ? 47.321 -7.676 23.274 1.00 38.12 177 GLU A O 1
ATOM 1083 N N . LYS A 1 138 ? 49.298 -6.661 23.570 1.00 40.14 178 LYS A N 1
ATOM 1084 C CA . LYS A 1 138 ? 49.023 -6.329 24.963 1.00 39.13 178 LYS A CA 1
ATOM 1085 C C . LYS A 1 138 ? 47.990 -5.207 25.076 1.00 40.55 178 LYS A C 1
ATOM 1086 O O . LYS A 1 138 ? 47.125 -5.225 25.955 1.00 37.70 178 LYS A O 1
ATOM 1092 N N . ALA A 1 139 ? 48.118 -4.217 24.197 1.00 41.31 179 ALA A N 1
ATOM 1093 C CA . ALA A 1 139 ? 47.224 -3.072 24.176 1.00 44.70 179 ALA A CA 1
ATOM 1094 C C . ALA A 1 139 ? 45.785 -3.471 23.877 1.00 47.73 179 ALA A C 1
ATOM 1095 O O . ALA A 1 139 ? 44.848 -2.810 24.337 1.00 46.59 179 ALA A O 1
ATOM 1097 N N . ARG A 1 140 ? 45.608 -4.551 23.116 1.00 48.52 180 ARG A N 1
ATOM 1098 C CA . ARG A 1 140 ? 44.265 -5.018 22.790 1.00 48.99 180 ARG A CA 1
ATOM 1099 C C . ARG A 1 140 ? 43.679 -5.771 23.977 1.00 46.81 180 ARG A C 1
ATOM 1100 O O . ARG A 1 140 ? 42.495 -5.638 24.278 1.00 46.19 180 ARG A O 1
ATOM 1108 N N . GLU A 1 141 ? 44.525 -6.542 24.656 1.00 44.38 181 GLU A N 1
ATOM 1109 C CA . GLU A 1 141 ? 44.112 -7.312 25.822 1.00 46.23 181 GLU A CA 1
ATOM 1110 C C . GLU A 1 141 ? 43.644 -6.422 26.966 1.00 44.04 181 GLU A C 1
ATOM 1111 O O . GLU A 1 141 ? 42.872 -6.856 27.812 1.00 43.12 181 GLU A O 1
ATOM 1117 N N . ILE A 1 142 ? 44.155 -5.196 27.014 1.00 45.30 182 ILE A N 1
ATOM 1118 C CA . ILE A 1 142 ? 43.767 -4.250 28.051 1.00 45.98 182 ILE A CA 1
ATOM 1119 C C . ILE A 1 142 ? 42.366 -3.736 27.719 1.00 47.27 182 ILE A C 1
ATOM 1120 O O . ILE A 1 142 ? 41.533 -3.546 28.610 1.00 49.47 182 ILE A O 1
ATOM 1125 N N . LEU A 1 143 ? 42.114 -3.543 26.427 1.00 47.80 183 LEU A N 1
ATOM 1126 C CA . LEU A 1 143 ? 40.817 -3.090 25.924 1.00 49.60 183 LEU A CA 1
ATOM 1127 C C . LEU A 1 143 ? 39.801 -4.183 26.249 1.00 49.67 183 LEU A C 1
ATOM 1128 O O . LEU A 1 143 ? 38.726 -3.917 26.785 1.00 48.73 183 LEU A O 1
ATOM 1133 N N . GLU A 1 144 ? 40.179 -5.417 25.922 1.00 50.53 184 GLU A N 1
ATOM 1134 C CA . GLU A 1 144 ? 39.363 -6.601 26.161 1.00 52.59 184 GLU A CA 1
ATOM 1135 C C . GLU A 1 144 ? 38.984 -6.678 27.638 1.00 52.67 184 GLU A C 1
ATOM 1136 O O . GLU A 1 144 ? 37.848 -7.008 27.983 1.00 52.77 184 GLU A O 1
ATOM 1142 N N . SER A 1 145 ? 39.949 -6.362 28.499 1.00 51.92 185 SER A N 1
ATOM 1143 C CA . SER A 1 145 ? 39.749 -6.378 29.938 1.00 49.86 185 SER A CA 1
ATOM 1144 C C . SER A 1 145 ? 38.881 -5.207 30.357 1.00 50.40 185 SER A C 1
ATOM 1145 O O . SER A 1 145 ? 37.903 -5.386 31.081 1.00 51.44 185 SER A O 1
ATOM 1148 N N . SER A 1 146 ? 39.240 -4.013 29.893 1.00 49.87 186 SER A N 1
ATOM 1149 C CA . SER A 1 146 ? 38.500 -2.803 30.218 1.00 49.34 186 SER A CA 1
ATOM 1150 C C . SER A 1 146 ? 37.010 -2.905 29.904 1.00 50.20 186 SER A C 1
ATOM 1151 O O . SER A 1 146 ? 36.183 -2.503 30.716 1.00 50.93 186 SER A O 1
ATOM 1154 N N . GLN A 1 147 ? 36.672 -3.434 28.728 1.00 52.93 187 GLN A N 1
ATOM 1155 C CA . GLN A 1 147 ? 35.274 -3.597 28.327 1.00 52.14 187 GLN A CA 1
ATOM 1156 C C . GLN A 1 147 ? 34.603 -4.617 29.235 1.00 49.92 187 GLN A C 1
ATOM 1157 O O . GLN A 1 147 ? 33.457 -4.443 29.638 1.00 47.24 187 GLN A O 1
ATOM 1163 N N . ARG A 1 148 ? 35.334 -5.689 29.530 1.00 50.00 188 ARG A N 1
ATOM 1164 C CA . ARG A 1 148 ? 34.874 -6.770 30.392 1.00 50.55 188 ARG A CA 1
ATOM 1165 C C . ARG A 1 148 ? 34.594 -6.228 31.796 1.00 51.37 188 ARG A C 1
ATOM 1166 O O . ARG A 1 148 ? 33.631 -6.635 32.454 1.00 51.69 188 ARG A O 1
ATOM 1174 N N . SER A 1 149 ? 35.443 -5.304 32.243 1.00 50.68 189 SER A N 1
ATOM 1175 C CA . SER A 1 149 ? 35.286 -4.680 33.547 1.00 47.96 189 SER A CA 1
ATOM 1176 C C . SER A 1 149 ? 34.114 -3.706 33.474 1.00 47.26 189 SER A C 1
ATOM 1177 O O . SER A 1 149 ? 33.380 -3.538 34.447 1.00 47.25 189 SER A O 1
ATOM 1180 N N . LEU A 1 150 ? 33.937 -3.065 32.323 1.00 46.31 190 LEU A N 1
ATOM 1181 C CA . LEU A 1 150 ? 32.829 -2.130 32.167 1.00 46.90 190 LEU A CA 1
ATOM 1182 C C . LEU A 1 150 ? 31.479 -2.839 32.225 1.00 45.84 190 LEU A C 1
ATOM 1183 O O . LEU A 1 150 ? 30.496 -2.268 32.682 1.00 44.74 190 LEU A O 1
ATOM 1188 N N . GLU A 1 151 ? 31.440 -4.093 31.791 1.00 47.07 191 GLU A N 1
ATOM 1189 C CA . GLU A 1 151 ? 30.198 -4.842 31.823 1.00 47.34 191 GLU A CA 1
ATOM 1190 C C . GLU A 1 151 ? 29.985 -5.351 33.251 1.00 44.73 191 GLU A C 1
ATOM 1191 O O . GLU A 1 151 ? 28.853 -5.411 33.736 1.00 43.92 191 GLU A O 1
ATOM 1197 N N . ASN A 1 152 ? 31.091 -5.610 33.946 1.00 42.27 192 ASN A N 1
ATOM 1198 C CA . ASN A 1 152 ? 31.023 -6.077 35.325 1.00 41.29 192 ASN A CA 1
ATOM 1199 C C . ASN A 1 152 ? 30.503 -4.933 36.184 1.00 42.18 192 ASN A C 1
ATOM 1200 O O . ASN A 1 152 ? 29.620 -5.136 37.019 1.00 39.69 192 ASN A O 1
ATOM 1205 N N . LEU A 1 153 ? 30.995 -3.719 35.930 1.00 42.14 193 LEU A N 1
ATOM 1206 C CA . LEU A 1 153 ? 30.546 -2.555 36.680 1.00 42.22 193 LEU A CA 1
ATOM 1207 C C . LEU A 1 153 ? 29.073 -2.261 36.378 1.00 44.84 193 LEU A C 1
ATOM 1208 O O . LEU A 1 153 ? 28.307 -1.895 37.281 1.00 45.83 193 LEU A O 1
ATOM 1213 N N . GLU A 1 154 ? 28.666 -2.460 35.124 1.00 46.46 194 GLU A N 1
ATOM 1214 C CA . GLU A 1 154 ? 27.281 -2.220 34.734 1.00 48.53 194 GLU A CA 1
ATOM 1215 C C . GLU A 1 154 ? 26.322 -3.130 35.507 1.00 48.91 194 GLU A C 1
ATOM 1216 O O . GLU A 1 154 ? 25.336 -2.664 36.083 1.00 47.55 194 GLU A O 1
ATOM 1222 N N . PHE A 1 155 ? 26.634 -4.423 35.540 1.00 49.61 195 PHE A N 1
ATOM 1223 C CA . PHE A 1 155 ? 25.810 -5.401 36.248 1.00 52.93 195 PHE A CA 1
ATOM 1224 C C . PHE A 1 155 ? 25.932 -5.233 37.771 1.00 51.87 195 PHE A C 1
ATOM 1225 O O . PHE A 1 155 ? 25.090 -5.703 38.535 1.00 46.88 195 PHE A O 1
ATOM 1233 N N . MET A 1 156 ? 27.002 -4.571 38.195 1.00 53.49 196 MET A N 1
ATOM 1234 C CA . MET A 1 156 ? 27.253 -4.318 39.602 1.00 55.02 196 MET A CA 1
ATOM 1235 C C . MET A 1 156 ? 26.345 -3.169 40.019 1.00 56.59 196 MET A C 1
ATOM 1236 O O . MET A 1 156 ? 25.625 -3.261 41.014 1.00 57.73 196 MET A O 1
ATOM 1241 N N . ALA A 1 157 ? 26.383 -2.094 39.233 1.00 56.94 197 ALA A N 1
ATOM 1242 C CA . ALA A 1 157 ? 25.585 -0.905 39.487 1.00 55.13 197 ALA A CA 1
ATOM 1243 C C . ALA A 1 157 ? 24.112 -1.250 39.668 1.00 54.98 197 ALA A C 1
ATOM 1244 O O . ALA A 1 157 ? 23.476 -0.763 40.600 1.00 55.14 197 ALA A O 1
ATOM 1246 N N . ASN A 1 158 ? 23.582 -2.107 38.798 1.00 54.53 198 ASN A N 1
ATOM 1247 C CA . ASN A 1 158 ? 22.181 -2.501 38.881 1.00 55.23 198 ASN A CA 1
ATOM 1248 C C . ASN A 1 158 ? 21.921 -3.507 39.994 1.00 56.37 198 ASN A C 1
ATOM 1249 O O . ASN A 1 158 ? 20.779 -3.690 40.420 1.00 56.08 198 ASN A O 1
ATOM 1254 N N . LEU A 1 159 ? 22.983 -4.150 40.471 1.00 55.89 199 LEU A N 1
ATOM 1255 C CA . LEU A 1 159 ? 22.863 -5.106 41.564 1.00 54.81 199 LEU A CA 1
ATOM 1256 C C . LEU A 1 159 ? 22.734 -4.301 42.862 1.00 54.37 199 LEU A C 1
ATOM 1257 O O . LEU A 1 159 ? 22.001 -4.693 43.770 1.00 53.22 199 LEU A O 1
ATOM 1262 N N . PHE A 1 160 ? 23.443 -3.170 42.930 1.00 51.25 200 PHE A N 1
ATOM 1263 C CA . PHE A 1 160 ? 23.396 -2.278 44.093 1.00 51.66 200 PHE A CA 1
ATOM 1264 C C . PHE A 1 160 ? 22.039 -1.574 44.113 1.00 52.58 200 PHE A C 1
ATOM 1265 O O . PHE A 1 160 ? 21.573 -1.110 45.160 1.00 49.68 200 PHE A O 1
ATOM 1273 N N . GLU A 1 161 ? 21.431 -1.494 42.933 1.00 55.20 201 GLU A N 1
ATOM 1274 C CA . GLU A 1 161 ? 20.131 -0.860 42.736 1.00 57.55 201 GLU A CA 1
ATOM 1275 C C . GLU A 1 161 ? 19.009 -1.752 43.274 1.00 55.58 201 GLU A C 1
ATOM 1276 O O . GLU A 1 161 ? 17.968 -1.253 43.693 1.00 57.59 201 GLU A O 1
ATOM 1282 N N . THR A 1 162 ? 19.227 -3.067 43.261 1.00 51.19 202 THR A N 1
ATOM 1283 C CA . THR A 1 162 ? 18.236 -4.009 43.771 1.00 48.08 202 THR A CA 1
ATOM 1284 C C . THR A 1 162 ? 18.276 -3.955 45.291 1.00 44.69 202 THR A C 1
ATOM 1285 O O . THR A 1 162 ? 17.243 -3.821 45.942 1.00 46.08 202 THR A O 1
ATOM 1289 N N . VAL A 1 163 ? 19.486 -4.027 45.841 1.00 42.82 203 VAL A N 1
ATOM 1290 C CA . VAL A 1 163 ? 19.707 -3.981 47.282 1.00 41.51 203 VAL A CA 1
ATOM 1291 C C . VAL A 1 163 ? 19.116 -2.698 47.847 1.00 41.04 203 VAL A C 1
ATOM 1292 O O . VAL A 1 163 ? 18.446 -2.723 48.876 1.00 41.23 203 VAL A O 1
ATOM 1296 N N . GLY A 1 164 ? 19.355 -1.584 47.153 1.00 41.28 204 GLY A N 1
ATOM 1297 C CA . GLY A 1 164 ? 18.838 -0.294 47.584 1.00 40.51 204 GLY A CA 1
ATOM 1298 C C . GLY A 1 164 ? 17.325 -0.288 47.743 1.00 41.95 204 GLY A C 1
ATOM 1299 O O . GLY A 1 164 ? 16.802 0.303 48.691 1.00 42.45 204 GLY A O 1
ATOM 1300 N N . LYS A 1 165 ? 16.625 -0.945 46.817 1.00 39.88 205 LYS A N 1
ATOM 1301 C CA . LYS A 1 165 ? 15.169 -1.028 46.863 1.00 40.95 205 LYS A CA 1
ATOM 1302 C C . LYS A 1 165 ? 14.776 -1.889 48.053 1.00 40.19 205 LYS A C 1
ATOM 1303 O O . LYS A 1 165 ? 13.959 -1.489 48.876 1.00 39.35 205 LYS A O 1
ATOM 1309 N N . THR A 1 166 ? 15.387 -3.071 48.126 1.00 38.83 206 THR A N 1
ATOM 1310 C CA . THR A 1 166 ? 15.158 -4.029 49.193 1.00 35.63 206 THR A CA 1
ATOM 1311 C C . THR A 1 166 ? 15.304 -3.351 50.549 1.00 35.53 206 THR A C 1
ATOM 1312 O O . THR A 1 166 ? 14.538 -3.622 51.466 1.00 37.07 206 THR A O 1
ATOM 1316 N N . LEU A 1 167 ? 16.294 -2.468 50.665 1.00 35.14 207 LEU A N 1
ATOM 1317 C CA . LEU A 1 167 ? 16.531 -1.733 51.900 1.00 33.47 207 LEU A CA 1
ATOM 1318 C C . LEU A 1 167 ? 15.346 -0.830 52.232 1.00 33.51 207 LEU A C 1
ATOM 1319 O O . LEU A 1 167 ? 14.943 -0.754 53.391 1.00 35.78 207 LEU A O 1
ATOM 1324 N N . GLN A 1 168 ? 14.794 -0.152 51.223 1.00 34.20 208 GLN A N 1
ATOM 1325 C CA . GLN A 1 168 ? 13.634 0.725 51.422 1.00 35.82 208 GLN A CA 1
ATOM 1326 C C . GLN A 1 168 ? 12.382 -0.092 51.772 1.00 35.82 208 GLN A C 1
ATOM 1327 O O . GLN A 1 168 ? 11.524 0.354 52.539 1.00 36.25 208 GLN A O 1
ATOM 1333 N N . ASN A 1 169 ? 12.292 -1.294 51.212 1.00 33.16 209 ASN A N 1
ATOM 1334 C CA . ASN A 1 169 ? 11.192 -2.199 51.491 1.00 32.10 209 ASN A CA 1
ATOM 1335 C C . ASN A 1 169 ? 11.281 -2.673 52.949 1.00 31.04 209 ASN A C 1
ATOM 1336 O O . ASN A 1 169 ? 10.265 -2.777 53.645 1.00 30.18 209 ASN A O 1
ATOM 1341 N N . MET A 1 170 ? 12.501 -2.947 53.412 1.00 28.80 210 MET A N 1
ATOM 1342 C CA . MET A 1 170 ? 12.710 -3.403 54.779 1.00 26.65 210 MET A CA 1
ATOM 1343 C C . MET A 1 170 ? 12.346 -2.295 55.748 1.00 28.15 210 MET A C 1
ATOM 1344 O O . MET A 1 170 ? 11.736 -2.541 56.786 1.00 29.15 210 MET A O 1
ATOM 1349 N N . VAL A 1 171 ? 12.697 -1.063 55.383 1.00 28.65 211 VAL A N 1
ATOM 1350 C CA . VAL A 1 171 ? 12.400 0.104 56.204 1.00 30.35 211 VAL A CA 1
ATOM 1351 C C . VAL A 1 171 ? 10.888 0.217 56.337 1.00 31.37 211 VAL A C 1
ATOM 1352 O O . VAL A 1 171 ? 10.367 0.451 57.426 1.00 33.53 211 VAL A O 1
ATOM 1356 N N . ARG A 1 172 ? 10.197 0.002 55.222 1.00 32.07 212 ARG A N 1
ATOM 1357 C CA . ARG A 1 172 ? 8.742 0.052 55.182 1.00 33.61 212 ARG A CA 1
ATOM 1358 C C . ARG A 1 172 ? 8.141 -1.013 56.106 1.00 33.16 212 ARG A C 1
ATOM 1359 O O . ARG A 1 172 ? 7.238 -0.723 56.882 1.00 33.95 212 ARG A O 1
ATOM 1367 N N . PHE A 1 173 ? 8.667 -2.235 56.047 1.00 33.06 213 PHE A N 1
ATOM 1368 C CA . PHE A 1 173 ? 8.159 -3.307 56.895 1.00 33.84 213 PHE A CA 1
ATOM 1369 C C . PHE A 1 173 ? 8.379 -3.042 58.373 1.00 32.19 213 PHE A C 1
ATOM 1370 O O . PHE A 1 173 ? 7.470 -3.221 59.169 1.00 33.19 213 PHE A O 1
ATOM 1378 N N . MET A 1 174 ? 9.596 -2.640 58.731 1.00 32.48 214 MET A N 1
ATOM 1379 C CA . MET A 1 174 ? 9.940 -2.346 60.124 1.00 32.79 214 MET A CA 1
ATOM 1380 C C . MET A 1 174 ? 9.067 -1.238 60.730 1.00 34.22 214 MET A C 1
ATOM 1381 O O . MET A 1 174 ? 8.717 -1.294 61.913 1.00 32.95 214 MET A O 1
ATOM 1386 N N . GLU A 1 175 ? 8.741 -0.229 59.927 1.00 34.79 215 GLU A N 1
ATOM 1387 C CA . GLU A 1 175 ? 7.900 0.876 60.379 1.00 36.33 215 GLU A CA 1
ATOM 1388 C C . GLU A 1 175 ? 6.515 0.337 60.674 1.00 36.03 215 GLU A C 1
ATOM 1389 O O . GLU A 1 175 ? 5.859 0.764 61.615 1.00 36.31 215 GLU A O 1
ATOM 1395 N N . ASN A 1 176 ? 6.061 -0.569 59.814 1.00 38.71 216 ASN A N 1
ATOM 1396 C CA . ASN A 1 176 ? 4.758 -1.195 59.955 1.00 38.18 216 ASN A CA 1
ATOM 1397 C C . ASN A 1 176 ? 4.776 -2.151 61.134 1.00 34.15 216 ASN A C 1
ATOM 1398 O O . ASN A 1 176 ? 3.905 -2.103 61.996 1.00 35.48 216 ASN A O 1
ATOM 1403 N N . ASN A 1 177 ? 5.782 -3.014 61.160 1.00 33.28 217 ASN A N 1
ATOM 1404 C CA . ASN A 1 177 ? 5.922 -4.004 62.218 1.00 31.12 217 ASN A CA 1
ATOM 1405 C C . ASN A 1 177 ? 6.008 -3.375 63.599 1.00 30.46 217 ASN A C 1
ATOM 1406 O O . ASN A 1 177 ? 5.487 -3.927 64.551 1.00 36.52 217 ASN A O 1
ATOM 1411 N N . VAL A 1 178 ? 6.650 -2.212 63.708 1.00 31.51 218 VAL A N 1
ATOM 1412 C CA . VAL A 1 178 ? 6.788 -1.546 64.995 1.00 26.77 218 VAL A CA 1
ATOM 1413 C C . VAL A 1 178 ? 5.423 -1.134 65.529 1.00 26.57 218 VAL A C 1
ATOM 1414 O O . VAL A 1 178 ? 5.177 -1.195 66.733 1.00 24.73 218 VAL A O 1
ATOM 1418 N N . LYS A 1 179 ? 4.535 -0.746 64.611 1.00 30.31 219 LYS A N 1
ATOM 1419 C CA . LYS A 1 179 ? 3.161 -0.342 64.927 1.00 29.78 219 LYS A CA 1
ATOM 1420 C C . LYS A 1 179 ? 2.393 -1.549 65.436 1.00 28.40 219 LYS A C 1
ATOM 1421 O O . LYS A 1 179 ? 1.633 -1.452 66.392 1.00 29.77 219 LYS A O 1
ATOM 1427 N N . LEU A 1 180 ? 2.580 -2.688 64.775 1.00 28.85 220 LEU A N 1
ATOM 1428 C CA . LEU A 1 180 ? 1.906 -3.921 65.176 1.00 26.84 220 LEU A CA 1
ATOM 1429 C C . LEU A 1 180 ? 2.339 -4.266 66.600 1.00 23.60 220 LEU A C 1
ATOM 1430 O O . LEU A 1 180 ? 1.503 -4.576 67.457 1.00 26.90 220 LEU A O 1
ATOM 1435 N N . LEU A 1 181 ? 3.637 -4.125 66.865 1.00 24.69 221 LEU A N 1
ATOM 1436 C CA . LEU A 1 181 ? 4.212 -4.424 68.176 1.00 22.37 221 LEU A CA 1
ATOM 1437 C C . LEU A 1 181 ? 3.619 -3.543 69.256 1.00 25.33 221 LEU A C 1
ATOM 1438 O O . LEU A 1 181 ? 3.202 -4.026 70.304 1.00 22.70 221 LEU A O 1
ATOM 1443 N N . GLN A 1 182 ? 3.579 -2.242 68.976 1.00 29.67 222 GLN A N 1
ATOM 1444 C CA . GLN A 1 182 ? 3.001 -1.260 69.876 1.00 30.39 222 GLN A CA 1
ATOM 1445 C C . GLN A 1 182 ? 1.530 -1.615 70.116 1.00 27.37 222 GLN A C 1
ATOM 1446 O O . GLN A 1 182 ? 1.037 -1.568 71.244 1.00 29.40 222 GLN A O 1
ATOM 1452 N N . GLU A 1 183 ? 0.839 -1.985 69.044 1.00 27.59 223 GLU A N 1
ATOM 1453 C CA . GLU A 1 183 ? -0.577 -2.337 69.122 1.00 24.82 223 GLU A CA 1
ATOM 1454 C C . GLU A 1 183 ? -0.814 -3.564 69.991 1.00 24.52 223 GLU A C 1
ATOM 1455 O O . GLU A 1 183 ? -1.748 -3.599 70.791 1.00 26.92 223 GLU A O 1
ATOM 1461 N N . VAL A 1 184 ? 0.037 -4.571 69.847 1.00 28.88 224 VAL A N 1
ATOM 1462 C CA . VAL A 1 184 ? -0.095 -5.789 70.650 1.00 28.75 224 VAL A CA 1
ATOM 1463 C C . VAL A 1 184 ? 0.201 -5.495 72.113 1.00 28.76 224 VAL A C 1
ATOM 1464 O O . VAL A 1 184 ? -0.493 -5.983 73.009 1.00 30.64 224 VAL A O 1
ATOM 1468 N N . ARG A 1 185 ? 1.192 -4.642 72.350 1.00 31.05 225 ARG A N 1
ATOM 1469 C CA . ARG A 1 185 ? 1.565 -4.281 73.712 1.00 31.67 225 ARG A CA 1
ATOM 1470 C C . ARG A 1 185 ? 0.388 -3.589 74.384 1.00 31.12 225 ARG A C 1
ATOM 1471 O O . ARG A 1 185 ? -0.070 -4.038 75.428 1.00 34.43 225 ARG A O 1
ATOM 1479 N N . ASN A 1 186 ? -0.099 -2.508 73.773 1.00 31.18 226 ASN A N 1
ATOM 1480 C CA . ASN A 1 186 ? -1.244 -1.750 74.285 1.00 29.05 226 ASN A CA 1
ATOM 1481 C C . ASN A 1 186 ? -2.461 -2.641 74.528 1.00 27.20 226 ASN A C 1
ATOM 1482 O O . ASN A 1 186 ? -3.183 -2.466 75.511 1.00 26.82 226 ASN A O 1
ATOM 1487 N N . SER A 1 187 ? -2.722 -3.546 73.589 1.00 25.75 227 SER A N 1
ATOM 1488 C CA . SER A 1 187 ? -3.856 -4.447 73.705 1.00 27.03 227 SER A CA 1
ATOM 1489 C C . SER A 1 187 ? -3.702 -5.321 74.944 1.00 25.56 227 SER A C 1
ATOM 1490 O O . SER A 1 187 ? -4.652 -5.547 75.676 1.00 24.37 227 SER A O 1
ATOM 1493 N N . LEU A 1 188 ? -2.482 -5.795 75.172 1.00 29.56 228 LEU A N 1
ATOM 1494 C CA . LEU A 1 188 ? -2.173 -6.636 76.319 1.00 26.14 228 LEU A CA 1
ATOM 1495 C C . LEU A 1 188 ? -2.228 -5.827 77.601 1.00 27.16 228 LEU A C 1
ATOM 1496 O O . LEU A 1 188 ? -2.790 -6.279 78.595 1.00 27.26 228 LEU A O 1
ATOM 1501 N N . ASP A 1 189 ? -1.696 -4.606 77.555 1.00 26.93 229 ASP A N 1
ATOM 1502 C CA . ASP A 1 189 ? -1.701 -3.725 78.718 1.00 29.52 229 ASP A CA 1
ATOM 1503 C C . ASP A 1 189 ? -3.118 -3.530 79.258 1.00 29.97 229 ASP A C 1
ATOM 1504 O O . ASP A 1 189 ? -3.422 -3.878 80.402 1.00 29.21 229 ASP A O 1
ATOM 1509 N N . THR A 1 190 ? -3.991 -3.005 78.408 1.00 33.82 230 THR A N 1
ATOM 1510 C CA . THR A 1 190 ? -5.373 -2.736 78.783 1.00 34.71 230 THR A CA 1
ATOM 1511 C C . THR A 1 190 ? -6.159 -3.971 79.208 1.00 34.76 230 THR A C 1
ATOM 1512 O O . THR A 1 190 ? -6.878 -3.929 80.191 1.00 36.03 230 THR A O 1
ATOM 1516 N N . SER A 1 191 ? -6.046 -5.058 78.452 1.00 34.89 231 SER A N 1
ATOM 1517 C CA . SER A 1 191 ? -6.768 -6.275 78.789 1.00 35.78 231 SER A CA 1
ATOM 1518 C C . SER A 1 191 ? -6.336 -6.865 80.129 1.00 35.12 231 SER A C 1
ATOM 1519 O O . SER A 1 191 ? -7.159 -7.359 80.890 1.00 38.62 231 SER A O 1
ATOM 1522 N N . LYS A 1 192 ? -5.049 -6.783 80.433 1.00 37.37 232 LYS A N 1
ATOM 1523 C CA . LYS A 1 192 ? -4.552 -7.297 81.699 1.00 37.51 232 LYS A CA 1
ATOM 1524 C C . LYS A 1 192 ? -5.174 -6.562 82.882 1.00 38.31 232 LYS A C 1
ATOM 1525 O O . LYS A 1 192 ? -5.570 -7.180 83.873 1.00 36.20 232 LYS A O 1
ATOM 1531 N N . GLU A 1 193 ? -5.252 -5.240 82.764 1.00 35.97 233 GLU A N 1
ATOM 1532 C CA . GLU A 1 193 ? -5.808 -4.394 83.809 1.00 34.29 233 GLU A CA 1
ATOM 1533 C C . GLU A 1 193 ? -7.306 -4.621 84.007 1.00 31.27 233 GLU A C 1
ATOM 1534 O O . GLU A 1 193 ? -7.767 -4.787 85.138 1.00 25.00 233 GLU A O 1
ATOM 1540 N N . SER A 1 194 ? -8.047 -4.730 82.906 1.00 29.27 234 SER A N 1
ATOM 1541 C CA . SER A 1 194 ? -9.489 -4.957 82.982 1.00 29.28 234 SER A CA 1
ATOM 1542 C C . SER A 1 194 ? -9.807 -6.379 83.439 1.00 27.55 234 SER A C 1
ATOM 1543 O O . SER A 1 194 ? -10.723 -6.610 84.220 1.00 29.23 234 SER A O 1
ATOM 1546 N N . LEU A 1 195 ? -9.043 -7.340 82.955 1.00 27.78 235 LEU A N 1
ATOM 1547 C CA . LEU A 1 195 ? -9.282 -8.715 83.348 1.00 29.13 235 LEU A CA 1
ATOM 1548 C C . LEU A 1 195 ? -9.012 -8.848 84.843 1.00 30.21 235 LEU A C 1
ATOM 1549 O O . LEU A 1 195 ? -9.682 -9.599 85.541 1.00 34.05 235 LEU A O 1
ATOM 1554 N N . SER A 1 196 ? -8.057 -8.065 85.332 1.00 29.31 236 SER A N 1
ATOM 1555 C CA . SER A 1 196 ? -7.709 -8.078 86.735 1.00 30.20 236 SER A CA 1
ATOM 1556 C C . SER A 1 196 ? -8.826 -7.515 87.604 1.00 30.15 236 SER A C 1
ATOM 1557 O O . SER A 1 196 ? -9.159 -8.090 88.635 1.00 29.10 236 SER A O 1
ATOM 1560 N N . GLU A 1 197 ? -9.390 -6.383 87.193 1.00 31.42 237 GLU A N 1
ATOM 1561 C CA . GLU A 1 197 ? -10.473 -5.750 87.938 1.00 33.09 237 GLU A CA 1
ATOM 1562 C C . GLU A 1 197 ? -11.700 -6.647 87.931 1.00 32.21 237 GLU A C 1
ATOM 1563 O O . GLU A 1 197 ? -12.290 -6.923 88.984 1.00 30.74 237 GLU A O 1
ATOM 1569 N N . LYS A 1 198 ? -12.081 -7.091 86.739 1.00 31.00 238 LYS A N 1
ATOM 1570 C CA . LYS A 1 198 ? -13.248 -7.947 86.579 1.00 32.96 238 LYS A CA 1
ATOM 1571 C C . LYS A 1 198 ? -13.121 -9.292 87.307 1.00 31.04 238 LYS A C 1
ATOM 1572 O O . LYS A 1 198 ? -14.095 -9.791 87.871 1.00 28.45 238 LYS A O 1
ATOM 1578 N N . SER A 1 199 ? -11.927 -9.878 87.276 1.00 31.16 239 SER A N 1
ATOM 1579 C CA . SER A 1 199 ? -11.701 -11.157 87.936 1.00 32.60 239 SER A CA 1
ATOM 1580 C C . SER A 1 199 ? -11.677 -10.990 89.461 1.00 32.60 239 SER A C 1
ATOM 1581 O O . SER A 1 199 ? -12.109 -11.882 90.196 1.00 30.94 239 SER A O 1
ATOM 1584 N N . ALA A 1 200 ? -11.211 -9.829 89.928 1.00 31.03 240 ALA A N 1
ATOM 1585 C CA . ALA A 1 200 ? -11.141 -9.543 91.357 1.00 29.68 240 ALA A CA 1
ATOM 1586 C C . ALA A 1 200 ? -12.546 -9.390 91.905 1.00 32.14 240 ALA A C 1
ATOM 1587 O O . ALA A 1 200 ? -12.866 -9.882 92.993 1.00 32.74 240 ALA A O 1
ATOM 1589 N N . GLU A 1 201 ? -13.380 -8.694 91.142 1.00 31.16 241 GLU A N 1
ATOM 1590 C CA . GLU A 1 201 ? -14.768 -8.477 91.510 1.00 32.51 241 GLU A CA 1
ATOM 1591 C C . GLU A 1 201 ? -15.470 -9.834 91.730 1.00 32.61 241 GLU A C 1
ATOM 1592 O O . GLU A 1 201 ? -16.070 -10.066 92.780 1.00 34.16 241 GLU A O 1
ATOM 1598 N N . ILE A 1 202 ? -15.337 -10.746 90.771 1.00 35.31 242 ILE A N 1
ATOM 1599 C CA . ILE A 1 202 ? -15.974 -12.057 90.881 1.00 36.34 242 ILE A CA 1
ATOM 1600 C C . ILE A 1 202 ? -15.389 -12.857 92.047 1.00 35.28 242 ILE A C 1
ATOM 1601 O O . ILE A 1 202 ? -16.113 -13.573 92.745 1.00 33.64 242 ILE A O 1
ATOM 1606 N N . ASP A 1 203 ? -14.087 -12.687 92.277 1.00 34.36 243 ASP A N 1
ATOM 1607 C CA . ASP A 1 203 ? -13.392 -13.381 93.352 1.00 34.21 243 ASP A CA 1
ATOM 1608 C C . ASP A 1 203 ? -13.967 -12.991 94.702 1.00 34.73 243 ASP A C 1
ATOM 1609 O O . ASP A 1 203 ? -14.292 -13.853 95.519 1.00 33.76 243 ASP A O 1
ATOM 1614 N N . SER A 1 204 ? -14.088 -11.681 94.924 1.00 37.24 244 SER A N 1
ATOM 1615 C CA . SER A 1 204 ? -14.650 -11.133 96.164 1.00 38.55 244 SER A CA 1
ATOM 1616 C C . SER A 1 204 ? -16.071 -11.657 96.378 1.00 36.66 244 SER A C 1
ATOM 1617 O O . SER A 1 204 ? -16.392 -12.183 97.445 1.00 37.81 244 SER A O 1
ATOM 1620 N N . ALA A 1 205 ? -16.916 -11.490 95.364 1.00 35.74 245 ALA A N 1
ATOM 1621 C CA . ALA A 1 205 ? -18.311 -11.933 95.423 1.00 33.43 245 ALA A CA 1
ATOM 1622 C C . ALA A 1 205 ? -18.439 -13.435 95.715 1.00 31.03 245 ALA A C 1
ATOM 1623 O O . ALA A 1 205 ? -19.405 -13.873 96.331 1.00 32.12 245 ALA A O 1
ATOM 1625 N N . THR A 1 206 ? -17.478 -14.221 95.244 1.00 30.02 246 THR A N 1
ATOM 1626 C CA . THR A 1 206 ? -17.508 -15.652 95.493 1.00 29.62 246 THR A CA 1
ATOM 1627 C C . THR A 1 206 ? -17.235 -15.880 96.973 1.00 33.71 246 THR A C 1
ATOM 1628 O O . THR A 1 206 ? -17.909 -16.683 97.625 1.00 32.89 246 THR A O 1
ATOM 1632 N N . LYS A 1 207 ? -16.261 -15.141 97.505 1.00 33.97 247 LYS A N 1
ATOM 1633 C CA . LYS A 1 207 ? -15.895 -15.261 98.903 1.00 34.48 247 LYS A CA 1
ATOM 1634 C C . LYS A 1 207 ? -17.029 -14.800 99.807 1.00 36.61 247 LYS A C 1
ATOM 1635 O O . LYS A 1 207 ? -17.221 -15.358 100.882 1.00 38.67 247 LYS A O 1
ATOM 1641 N N . VAL A 1 208 ? -17.776 -13.782 99.385 1.00 39.36 248 VAL A N 1
ATOM 1642 C CA . VAL A 1 208 ? -18.907 -13.302 100.186 1.00 40.33 248 VAL A CA 1
ATOM 1643 C C . VAL A 1 208 ? -19.989 -14.391 100.243 1.00 40.24 248 VAL A C 1
ATOM 1644 O O . VAL A 1 208 ? -20.641 -14.562 101.267 1.00 39.35 248 VAL A O 1
ATOM 1648 N N . LEU A 1 209 ? -20.153 -15.132 99.145 1.00 43.48 249 LEU A N 1
ATOM 1649 C CA . LEU A 1 209 ? -21.137 -16.217 99.067 1.00 44.74 249 LEU A CA 1
ATOM 1650 C C . LEU A 1 209 ? -20.737 -17.420 99.906 1.00 46.74 249 LEU A C 1
ATOM 1651 O O . LEU A 1 209 ? -21.536 -17.944 100.673 1.00 44.54 249 LEU A O 1
ATOM 1656 N N . GLU A 1 210 ? -19.498 -17.861 99.715 1.00 51.27 250 GLU A N 1
ATOM 1657 C CA . GLU A 1 210 ? -18.913 -19.004 100.420 1.00 58.15 250 GLU A CA 1
ATOM 1658 C C . GLU A 1 210 ? -19.085 -18.908 101.940 1.00 62.48 250 GLU A C 1
ATOM 1659 O O . GLU A 1 210 ? -19.241 -19.924 102.624 1.00 63.05 250 GLU A O 1
ATOM 1665 N N . GLU A 1 211 ? -19.080 -17.683 102.457 1.00 66.93 251 GLU A N 1
ATOM 1666 C CA . GLU A 1 211 ? -19.212 -17.459 103.892 1.00 72.33 251 GLU A CA 1
ATOM 1667 C C . GLU A 1 211 ? -20.627 -17.362 104.438 1.00 74.86 251 GLU A C 1
ATOM 1668 O O . GLU A 1 211 ? -20.833 -17.539 105.638 1.00 76.65 251 GLU A O 1
ATOM 1674 N N . THR A 1 212 ? -21.593 -17.044 103.580 1.00 77.75 252 THR A N 1
ATOM 1675 C CA . THR A 1 212 ? -22.974 -16.906 104.035 1.00 81.24 252 THR A CA 1
ATOM 1676 C C . THR A 1 212 ? -23.883 -18.052 103.590 1.00 82.77 252 THR A C 1
ATOM 1677 O O . THR A 1 212 ? -23.410 -19.084 103.115 1.00 82.50 252 THR A O 1
ATOM 1681 N N . ALA A 1 213 ? -25.189 -17.852 103.764 1.00 85.37 253 ALA A N 1
ATOM 1682 C CA . ALA A 1 213 ? -26.221 -18.824 103.398 1.00 87.41 253 ALA A CA 1
ATOM 1683 C C . ALA A 1 213 ? -25.984 -20.237 103.950 1.00 88.68 253 ALA A C 1
ATOM 1684 O O . ALA A 1 213 ? -25.513 -21.111 103.184 1.00 90.02 253 ALA A O 1
ATOM 1687 N N . ARG B 1 1 ? -35.971 -16.001 101.068 1.00 90.78 41 ARG B N 1
ATOM 1688 C CA . ARG B 1 1 ? -34.770 -16.001 101.951 1.00 91.04 41 ARG B CA 1
ATOM 1689 C C . ARG B 1 1 ? -33.621 -16.807 101.352 1.00 90.78 41 ARG B C 1
ATOM 1690 O O . ARG B 1 1 ? -32.470 -16.372 101.371 1.00 90.70 41 ARG B O 1
ATOM 1698 N N . ILE B 1 2 ? -33.939 -18.003 100.865 1.00 90.65 42 ILE B N 1
ATOM 1699 C CA . ILE B 1 2 ? -32.957 -18.876 100.229 1.00 90.18 42 ILE B CA 1
ATOM 1700 C C . ILE B 1 2 ? -32.949 -18.494 98.751 1.00 89.45 42 ILE B C 1
ATOM 1701 O O . ILE B 1 2 ? -31.943 -18.650 98.058 1.00 89.29 42 ILE B O 1
ATOM 1706 N N . GLU B 1 3 ? -34.114 -18.036 98.288 1.00 87.86 43 GLU B N 1
ATOM 1707 C CA . GLU B 1 3 ? -34.319 -17.582 96.923 1.00 86.94 43 GLU B CA 1
ATOM 1708 C C . GLU B 1 3 ? -33.513 -16.272 96.838 1.00 85.34 43 GLU B C 1
ATOM 1709 O O . GLU B 1 3 ? -33.081 -15.864 95.756 1.00 84.95 43 GLU B O 1
ATOM 1715 N N . GLU B 1 4 ? -33.297 -15.651 98.001 1.00 83.42 44 GLU B N 1
ATOM 1716 C CA . GLU B 1 4 ? -32.563 -14.405 98.143 1.00 80.90 44 GLU B CA 1
ATOM 1717 C C . GLU B 1 4 ? -31.099 -14.587 97.742 1.00 78.08 44 GLU B C 1
ATOM 1718 O O . GLU B 1 4 ? -30.531 -13.732 97.051 1.00 78.59 44 GLU B O 1
ATOM 1724 N N . VAL B 1 5 ? -30.500 -15.696 98.179 1.00 73.61 45 VAL B N 1
ATOM 1725 C CA . VAL B 1 5 ? -29.113 -16.001 97.862 1.00 69.26 45 VAL B CA 1
ATOM 1726 C C . VAL B 1 5 ? -28.966 -16.621 96.470 1.00 65.51 45 VAL B C 1
ATOM 1727 O O . VAL B 1 5 ? -27.853 -16.713 95.944 1.00 62.55 45 VAL B O 1
ATOM 1731 N N . LYS B 1 6 ? -30.077 -17.076 95.893 1.00 62.90 46 LYS B N 1
ATOM 1732 C CA . LYS B 1 6 ? -30.039 -17.674 94.566 1.00 60.67 46 LYS B CA 1
ATOM 1733 C C . LYS B 1 6 ? -29.662 -16.630 93.522 1.00 58.39 46 LYS B C 1
ATOM 1734 O O . LYS B 1 6 ? -28.842 -16.889 92.639 1.00 57.23 46 LYS B O 1
ATOM 1740 N N . GLU B 1 7 ? -30.249 -15.443 93.645 1.00 56.83 47 GLU B N 1
ATOM 1741 C CA . GLU B 1 7 ? -29.986 -14.326 92.740 1.00 56.05 47 GLU B CA 1
ATOM 1742 C C . GLU B 1 7 ? -28.501 -13.981 92.767 1.00 53.73 47 GLU B C 1
ATOM 1743 O O . GLU B 1 7 ? -27.939 -13.526 91.775 1.00 52.53 47 GLU B O 1
ATOM 1749 N N . ARG B 1 8 ? -27.872 -14.211 93.915 1.00 52.26 48 ARG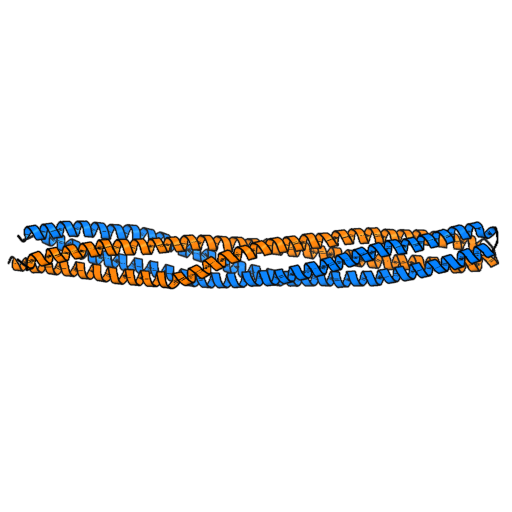 B N 1
ATOM 1750 C CA . ARG B 1 8 ? -26.450 -13.945 94.095 1.00 51.19 48 ARG B CA 1
ATOM 1751 C C . ARG B 1 8 ? -25.596 -14.785 93.145 1.00 48.64 48 ARG B C 1
ATOM 1752 O O . ARG B 1 8 ? -24.684 -14.266 92.489 1.00 47.57 48 ARG B O 1
ATOM 1760 N N . PHE B 1 9 ? -25.891 -16.083 93.084 1.00 45.92 49 PHE B N 1
ATOM 1761 C CA . PHE B 1 9 ? -25.164 -16.986 92.205 1.00 43.45 49 PHE B CA 1
ATOM 1762 C C . PHE B 1 9 ? -25.371 -16.560 90.762 1.00 43.00 49 PHE B C 1
ATOM 1763 O O . PHE B 1 9 ? -24.409 -16.240 90.073 1.00 44.52 49 PHE B O 1
ATOM 1771 N N . VAL B 1 10 ? -26.630 -16.543 90.323 1.00 42.06 50 VAL B N 1
ATOM 1772 C CA . VAL B 1 10 ? -26.990 -16.135 88.963 1.00 41.03 50 VAL B CA 1
ATOM 1773 C C . VAL B 1 10 ? -26.262 -14.839 88.594 1.00 41.85 50 VAL B C 1
ATOM 1774 O O . VAL B 1 10 ? -25.699 -14.720 87.502 1.00 41.26 50 VAL B O 1
ATOM 1778 N N . ASN B 1 11 ? -26.258 -13.884 89.521 1.00 40.73 51 ASN B N 1
ATOM 1779 C CA . ASN B 1 11 ? -25.585 -12.612 89.305 1.00 43.05 51 ASN B CA 1
ATOM 1780 C C . ASN B 1 11 ? -24.106 -12.857 89.044 1.00 42.15 51 ASN B C 1
ATOM 1781 O O . ASN B 1 11 ? -23.562 -12.342 88.081 1.00 43.23 51 ASN B O 1
ATOM 1786 N N . LEU B 1 12 ? -23.473 -13.664 89.895 1.00 41.63 52 LEU B N 1
ATOM 1787 C CA . LEU B 1 12 ? -22.052 -13.986 89.751 1.00 38.93 52 LEU B CA 1
ATOM 1788 C C . LEU B 1 12 ? -21.786 -14.680 88.418 1.00 37.62 52 LEU B C 1
ATOM 1789 O O . LEU B 1 12 ? -20.798 -14.393 87.747 1.00 37.71 52 LEU B O 1
ATOM 1794 N N . ASN B 1 13 ? -22.698 -15.566 88.024 1.00 37.03 53 ASN B N 1
ATOM 1795 C CA . ASN B 1 13 ? -22.580 -16.297 86.764 1.00 36.62 53 ASN B CA 1
ATOM 1796 C C . ASN B 1 13 ? -22.525 -15.303 85.602 1.00 36.85 53 ASN B C 1
ATOM 1797 O O . ASN B 1 13 ? -21.722 -15.453 84.681 1.00 35.34 53 ASN B O 1
ATOM 1802 N N . ARG B 1 14 ? -23.367 -14.274 85.673 1.00 37.11 54 ARG B N 1
ATOM 1803 C CA . ARG B 1 14 ? -23.407 -13.249 84.642 1.00 38.21 54 ARG B CA 1
ATOM 1804 C C . ARG B 1 14 ? -22.026 -12.603 84.512 1.00 34.53 54 ARG B C 1
ATOM 1805 O O . ARG B 1 14 ? -21.495 -12.498 83.410 1.00 33.04 54 ARG B O 1
ATOM 1813 N N . LEU B 1 15 ? -21.435 -12.223 85.648 1.00 34.96 55 LEU B N 1
ATOM 1814 C CA . LEU B 1 15 ? -20.106 -11.604 85.684 1.00 32.10 55 LEU B CA 1
ATOM 1815 C C . LEU B 1 15 ? -19.058 -12.436 84.938 1.00 32.48 55 LEU B C 1
ATOM 1816 O O . LEU B 1 15 ? -18.257 -11.889 84.177 1.00 33.90 55 LEU B O 1
ATOM 1821 N N . PHE B 1 16 ? -19.074 -13.753 85.148 1.00 30.07 56 PHE B N 1
ATOM 1822 C CA . PHE B 1 16 ? -18.137 -14.653 84.477 1.00 31.94 56 PHE B CA 1
ATOM 1823 C C . PHE B 1 16 ? -18.364 -14.612 82.980 1.00 32.46 56 PHE B C 1
ATOM 1824 O O . PHE B 1 16 ? -17.430 -14.390 82.203 1.00 34.28 56 PHE B O 1
ATOM 1832 N N . GLN B 1 17 ? -19.623 -14.829 82.595 1.00 31.06 57 GLN B N 1
ATOM 1833 C CA . GLN B 1 17 ? -20.034 -14.835 81.202 1.00 30.84 57 GLN B CA 1
ATOM 1834 C C . GLN B 1 17 ? -19.601 -13.562 80.487 1.00 29.24 57 GLN B C 1
ATOM 1835 O O . GLN B 1 17 ? -19.107 -13.615 79.362 1.00 29.84 57 GLN B O 1
ATOM 1841 N N . GLU B 1 18 ? -19.772 -12.419 81.145 1.00 30.92 58 GLU B N 1
ATOM 1842 C CA . GLU B 1 18 ? -19.379 -11.158 80.533 1.00 32.56 58 GLU B CA 1
ATOM 1843 C C . GLU B 1 18 ? -17.859 -11.045 80.434 1.00 31.63 58 GLU B C 1
ATOM 1844 O O . GLU B 1 18 ? -17.339 -10.510 79.460 1.00 36.61 58 GLU B O 1
ATOM 1850 N N . LEU B 1 19 ? -17.144 -11.606 81.402 1.00 29.92 59 LEU B N 1
ATOM 1851 C CA . LEU B 1 19 ? -15.686 -11.534 81.379 1.00 26.51 59 LEU B CA 1
ATOM 1852 C C . LEU B 1 19 ? -15.114 -12.377 80.243 1.00 25.24 59 LEU B C 1
ATOM 1853 O O . LEU B 1 19 ? -14.336 -11.889 79.422 1.00 22.63 59 LEU B O 1
ATOM 1858 N N . VAL B 1 20 ? -15.517 -13.641 80.191 1.00 26.92 60 VAL B N 1
ATOM 1859 C CA . VAL B 1 20 ? -15.045 -14.537 79.146 1.00 26.25 60 VAL B CA 1
ATOM 1860 C C . VAL B 1 20 ? -15.467 -14.039 77.777 1.00 26.26 60 VAL B C 1
ATOM 1861 O O . VAL B 1 20 ? -14.681 -14.058 76.844 1.00 30.76 60 VAL B O 1
ATOM 1865 N N . GLY B 1 21 ? -16.706 -13.576 77.662 1.00 32.52 61 GLY B N 1
ATOM 1866 C CA . GLY B 1 21 ? -17.185 -13.059 76.390 1.00 35.20 61 GLY B CA 1
ATOM 1867 C C . GLY B 1 21 ? -16.303 -11.934 75.869 1.00 35.58 61 GLY B C 1
ATOM 1868 O O . GLY B 1 21 ? -16.017 -11.865 74.674 1.00 37.79 61 GLY B O 1
ATOM 1869 N N . ASP B 1 22 ? -15.893 -11.042 76.768 1.00 35.78 62 ASP B N 1
ATOM 1870 C CA . ASP B 1 22 ? -15.029 -9.923 76.408 1.00 35.83 62 ASP B CA 1
ATOM 1871 C C . ASP B 1 22 ? -13.650 -10.444 76.040 1.00 33.68 62 ASP B C 1
ATOM 1872 O O . ASP B 1 22 ? -13.059 -10.004 75.059 1.00 34.43 62 ASP B O 1
ATOM 1877 N N . PHE B 1 23 ? -13.154 -11.396 76.824 1.00 29.36 63 PHE B N 1
ATOM 1878 C CA . PHE B 1 23 ? -11.854 -11.982 76.570 1.00 29.73 63 PHE B CA 1
ATOM 1879 C C . PHE B 1 23 ? -11.820 -12.573 75.152 1.00 28.90 63 PHE B C 1
ATOM 1880 O O . PHE B 1 23 ? -10.940 -12.251 74.359 1.00 28.54 63 PHE B O 1
ATOM 1888 N N . GLN B 1 24 ? -12.811 -13.396 74.820 1.00 32.33 64 GLN B N 1
ATOM 1889 C CA . GLN B 1 24 ? -12.902 -14.013 73.493 1.00 32.86 64 GLN B CA 1
ATOM 1890 C C . GLN B 1 24 ? -12.844 -12.940 72.405 1.00 32.56 64 GLN B C 1
ATOM 1891 O O . GLN B 1 24 ? -12.066 -13.040 71.454 1.00 34.72 64 GLN B O 1
ATOM 1897 N N . ALA B 1 25 ? -13.651 -11.903 72.574 1.00 30.00 65 ALA B N 1
ATOM 1898 C CA . ALA B 1 25 ? -13.703 -10.803 71.620 1.00 34.62 65 ALA B CA 1
ATOM 1899 C C . ALA B 1 25 ? -12.358 -10.094 71.480 1.00 35.22 65 ALA B C 1
ATOM 1900 O O . ALA B 1 25 ? -11.884 -9.880 70.364 1.00 35.96 65 ALA B O 1
ATOM 1902 N N . LYS B 1 26 ? -11.738 -9.763 72.611 1.00 34.99 66 LYS B N 1
ATOM 1903 C CA . LYS B 1 26 ? -10.448 -9.079 72.604 1.00 37.01 66 LYS B CA 1
ATOM 1904 C C . LYS B 1 26 ? -9.336 -9.879 71.915 1.00 33.87 66 LYS B C 1
ATOM 1905 O O . LYS B 1 26 ? -8.670 -9.369 71.019 1.00 34.77 66 LYS B O 1
ATOM 1911 N N . SER B 1 27 ? -9.164 -11.136 72.309 1.00 32.02 67 SER B N 1
ATOM 1912 C CA . SER B 1 27 ? -8.115 -11.971 71.739 1.00 31.14 67 SER B CA 1
ATOM 1913 C C . SER B 1 27 ? -8.303 -12.305 70.268 1.00 32.11 67 SER B C 1
ATOM 1914 O O . SER B 1 27 ? -7.340 -12.272 69.498 1.00 33.04 67 SER B O 1
ATOM 1917 N N . ASP B 1 28 ? -9.538 -12.602 69.867 1.00 34.16 68 ASP B N 1
ATOM 1918 C CA . ASP B 1 28 ? -9.816 -12.923 68.470 1.00 33.46 68 ASP B CA 1
ATOM 1919 C C . ASP B 1 28 ? -9.472 -11.708 67.618 1.00 33.14 68 ASP B C 1
ATOM 1920 O O . ASP B 1 28 ? -8.876 -11.837 66.557 1.00 36.78 68 ASP B O 1
ATOM 1925 N N . GLN B 1 29 ? -9.831 -10.529 68.119 1.00 34.14 69 GLN B N 1
ATOM 1926 C CA . GLN B 1 29 ? -9.545 -9.254 67.462 1.00 33.40 69 GLN B CA 1
ATOM 1927 C C . GLN B 1 29 ? -8.031 -9.030 67.381 1.00 30.24 69 GLN B C 1
ATOM 1928 O O . GLN B 1 29 ? -7.537 -8.484 66.394 1.00 30.92 69 GLN B O 1
ATOM 1934 N N . LEU B 1 30 ? -7.314 -9.426 68.435 1.00 28.21 70 LEU B N 1
ATOM 1935 C CA . LEU B 1 30 ? -5.858 -9.288 68.483 1.00 27.71 70 LEU B CA 1
ATOM 1936 C C . LEU B 1 30 ? -5.257 -10.246 67.486 1.00 23.78 70 LEU B C 1
ATOM 1937 O O . LEU B 1 30 ? -4.379 -9.889 66.717 1.00 23.64 70 LEU B O 1
ATOM 1942 N N . VAL B 1 31 ? -5.736 -11.482 67.524 1.00 28.37 71 VAL B N 1
ATOM 1943 C CA . VAL B 1 31 ? -5.281 -12.515 66.610 1.00 30.01 71 VAL B CA 1
ATOM 1944 C C . VAL B 1 31 ? -5.486 -12.096 65.159 1.00 31.16 71 VAL B C 1
ATOM 1945 O O . VAL B 1 31 ? -4.618 -12.334 64.327 1.00 30.13 71 VAL B O 1
ATOM 1949 N N . SER B 1 32 ? -6.614 -11.449 64.861 1.00 33.26 72 SER B N 1
ATOM 1950 C CA . SER B 1 32 ? -6.892 -10.999 63.493 1.00 35.53 72 SER B CA 1
ATOM 1951 C C . SER B 1 32 ? -5.849 -9.995 63.012 1.00 33.97 72 SER B C 1
ATOM 1952 O O . SER B 1 32 ? -5.391 -10.061 61.867 1.00 33.25 72 SER B O 1
ATOM 1955 N N . VAL B 1 33 ? -5.510 -9.042 63.876 1.00 32.84 73 VAL B N 1
ATOM 1956 C CA . VAL B 1 33 ? -4.508 -8.033 63.540 1.00 36.21 73 VAL B CA 1
ATOM 1957 C C . VAL B 1 33 ? -3.144 -8.689 63.260 1.00 34.99 73 VAL B C 1
ATOM 1958 O O . VAL B 1 33 ? -2.452 -8.294 62.334 1.00 31.61 73 VAL B O 1
ATOM 1962 N N . ILE B 1 34 ? -2.779 -9.695 64.056 1.00 36.38 74 ILE B N 1
ATOM 1963 C CA . ILE B 1 34 ? -1.522 -10.407 63.869 1.00 39.52 74 ILE B CA 1
ATOM 1964 C C . ILE B 1 34 ? -1.556 -11.105 62.508 1.00 41.23 74 ILE B C 1
ATOM 1965 O O . ILE B 1 34 ? -0.695 -10.866 61.663 1.00 38.99 74 ILE B O 1
ATOM 1970 N N . GLN B 1 35 ? -2.600 -11.904 62.289 1.00 43.86 75 GLN B N 1
ATOM 1971 C CA . GLN B 1 35 ? -2.798 -12.652 61.046 1.00 48.48 75 GLN B CA 1
ATOM 1972 C C . GLN B 1 35 ? -2.749 -11.763 59.799 1.00 49.30 75 GLN B C 1
ATOM 1973 O O . GLN B 1 35 ? -2.108 -12.115 58.811 1.00 47.88 75 GLN B O 1
ATOM 1979 N N . ASP B 1 36 ? -3.436 -10.621 59.856 1.00 50.99 76 ASP B N 1
ATOM 1980 C CA . ASP B 1 36 ? -3.493 -9.664 58.747 1.00 53.46 76 ASP B CA 1
ATOM 1981 C C . ASP B 1 36 ? -2.142 -9.307 58.130 1.00 55.17 76 ASP B C 1
ATOM 1982 O O . ASP B 1 36 ? -2.065 -8.932 56.963 1.00 54.47 76 ASP B O 1
ATOM 1987 N N . MET B 1 37 ? -1.081 -9.433 58.916 1.00 58.01 77 MET B N 1
ATOM 1988 C CA . MET B 1 37 ? 0.249 -9.110 58.438 1.00 60.06 77 MET B CA 1
ATOM 1989 C C . MET B 1 37 ? 1.108 -10.350 58.224 1.00 60.55 77 MET B C 1
ATOM 1990 O O . MET B 1 37 ? 2.289 -10.240 57.907 1.00 60.55 77 MET B O 1
ATOM 1995 N N . GLU B 1 38 ? 0.513 -11.530 58.374 1.00 62.31 78 GLU B N 1
ATOM 1996 C CA . GLU B 1 38 ? 1.241 -12.784 58.189 1.00 64.51 78 GLU B CA 1
ATOM 1997 C C . GLU B 1 38 ? 1.677 -12.956 56.735 1.00 64.15 78 GLU B C 1
ATOM 1998 O O . GLU B 1 38 ? 2.742 -13.509 56.462 1.00 65.34 78 GLU B O 1
ATOM 2004 N N . LYS B 1 39 ? 0.856 -12.460 55.813 1.00 63.61 79 LYS B N 1
ATOM 2005 C CA . LYS B 1 39 ? 1.147 -12.543 54.386 1.00 62.30 79 LYS B CA 1
ATOM 2006 C C . LYS B 1 39 ? 2.280 -11.586 54.041 1.00 61.18 79 LYS B C 1
ATOM 2007 O O . LYS B 1 39 ? 3.257 -11.980 53.404 1.00 61.17 79 LYS B O 1
ATOM 2013 N N . ILE B 1 40 ? 2.167 -10.341 54.497 1.00 59.26 80 ILE B N 1
ATOM 2014 C CA . ILE B 1 40 ? 3.190 -9.333 54.224 1.00 58.35 80 ILE B CA 1
ATOM 2015 C C . ILE B 1 40 ? 4.550 -9.781 54.754 1.00 57.85 80 ILE B C 1
ATOM 2016 O O . ILE B 1 40 ? 5.594 -9.438 54.196 1.00 58.06 80 ILE B O 1
ATOM 2021 N N . SER B 1 41 ? 4.529 -10.579 55.816 1.00 56.15 81 SER B N 1
ATOM 2022 C CA . SER B 1 41 ? 5.761 -11.059 56.421 1.00 55.11 81 SER B CA 1
ATOM 2023 C C . SER B 1 41 ? 6.433 -12.186 55.639 1.00 55.48 81 SER B C 1
ATOM 2024 O O . SER B 1 41 ? 7.658 -12.318 55.688 1.00 56.00 81 SER B O 1
ATOM 2027 N N . GLU B 1 42 ? 5.647 -12.976 54.906 1.00 55.38 82 GLU B N 1
ATOM 2028 C CA . GLU B 1 42 ? 6.211 -14.068 54.117 1.00 56.68 82 GLU B CA 1
ATOM 2029 C C . GLU B 1 42 ? 6.997 -13.503 52.936 1.00 56.33 82 GLU B C 1
ATOM 2030 O O . GLU B 1 42 ? 8.093 -13.979 52.637 1.00 56.84 82 GLU B O 1
ATOM 2036 N N . ASN B 1 43 ? 6.446 -12.465 52.304 1.00 55.10 83 ASN B N 1
ATOM 2037 C CA . ASN B 1 43 ? 7.080 -11.806 51.160 1.00 54.21 83 ASN B CA 1
ATOM 2038 C C . ASN B 1 43 ? 8.418 -11.214 51.578 1.00 51.66 83 ASN B C 1
ATOM 2039 O O . ASN B 1 43 ? 9.408 -11.284 50.845 1.00 50.95 83 ASN B O 1
ATOM 2044 N N . ILE B 1 44 ? 8.423 -10.613 52.763 1.00 49.96 84 ILE B N 1
ATOM 2045 C CA . ILE B 1 44 ? 9.617 -10.001 53.320 1.00 48.04 84 ILE B CA 1
ATOM 2046 C C . ILE B 1 44 ? 10.702 -11.044 53.568 1.00 45.93 84 ILE B C 1
ATOM 2047 O O . ILE B 1 44 ? 11.841 -10.848 53.155 1.00 45.66 84 ILE B O 1
ATOM 2052 N N . MET B 1 45 ? 10.350 -12.164 54.197 1.00 44.22 85 MET B N 1
ATOM 2053 C CA . MET B 1 45 ? 11.338 -13.215 54.456 1.00 43.28 85 MET B CA 1
ATOM 2054 C C . MET B 1 45 ? 11.913 -13.794 53.167 1.00 41.01 85 MET B C 1
ATOM 2055 O O . MET B 1 45 ? 13.103 -14.103 53.087 1.00 41.85 85 MET B O 1
ATOM 2060 N N . GLU B 1 46 ? 11.053 -13.922 52.163 1.00 41.22 86 GLU B N 1
ATOM 2061 C CA . GLU B 1 46 ? 11.420 -14.443 50.851 1.00 42.16 86 GLU B CA 1
ATOM 2062 C C . GLU B 1 46 ? 12.326 -13.409 50.178 1.00 40.15 86 GLU B C 1
ATOM 2063 O O . GLU B 1 46 ? 13.251 -13.754 49.441 1.00 35.23 86 GLU B O 1
ATOM 2069 N N . GLU B 1 47 ? 12.062 -12.134 50.457 1.00 40.03 87 GLU B N 1
ATOM 2070 C CA . GLU B 1 47 ? 12.853 -11.045 49.892 1.00 38.74 87 GLU B CA 1
ATOM 2071 C C . GLU B 1 47 ? 14.237 -11.004 50.542 1.00 35.00 87 GLU B C 1
ATOM 2072 O O . GLU B 1 47 ? 15.225 -10.756 49.869 1.00 37.57 87 GLU B O 1
ATOM 2078 N N . LEU B 1 48 ? 14.308 -11.279 51.840 1.00 34.44 88 LEU B N 1
ATOM 2079 C CA . LEU B 1 48 ? 15.592 -11.288 52.538 1.00 37.80 88 LEU B CA 1
ATOM 2080 C C . LEU B 1 48 ? 16.476 -12.423 52.040 1.00 39.72 88 LEU B C 1
ATOM 2081 O O . LEU B 1 48 ? 17.704 -12.281 51.983 1.00 39.80 88 LEU B O 1
ATOM 2086 N N . LYS B 1 49 ? 15.847 -13.539 51.660 1.00 40.37 89 LYS B N 1
ATOM 2087 C CA . LYS B 1 49 ? 16.581 -14.690 51.152 1.00 43.68 89 LYS B CA 1
ATOM 2088 C C . LYS B 1 49 ? 17.197 -14.381 49.785 1.00 44.21 89 LYS B C 1
ATOM 2089 O O . LYS B 1 49 ? 18.390 -14.619 49.570 1.00 46.30 89 LYS B O 1
ATOM 2095 N N . LYS B 1 50 ? 16.402 -13.821 48.874 1.00 43.10 90 LYS B N 1
ATOM 2096 C CA . LYS B 1 50 ? 16.910 -13.469 47.551 1.00 44.74 90 LYS B CA 1
ATOM 2097 C C . LYS B 1 50 ? 17.981 -12.393 47.664 1.00 45.54 90 LYS B C 1
ATOM 2098 O O . LYS B 1 50 ? 18.872 -12.300 46.826 1.00 45.34 90 LYS B O 1
ATOM 2104 N N . SER B 1 51 ? 17.890 -11.594 48.723 1.00 46.54 91 SER B N 1
ATOM 2105 C CA . SER B 1 51 ? 18.838 -10.514 48.977 1.00 43.98 91 SER B CA 1
ATOM 2106 C C . SER B 1 51 ? 20.240 -11.083 49.209 1.00 42.70 91 SER B C 1
ATOM 2107 O O . SER B 1 51 ? 21.233 -10.492 48.790 1.00 40.75 91 SER B O 1
ATOM 2110 N N . GLY B 1 52 ? 20.304 -12.233 49.880 1.00 42.09 92 GLY B N 1
ATOM 2111 C CA . GLY B 1 52 ? 21.575 -12.874 50.163 1.00 40.59 92 GLY B CA 1
ATOM 2112 C C . GLY B 1 52 ? 22.325 -13.282 48.911 1.00 42.46 92 GLY B C 1
ATOM 2113 O O . GLY B 1 52 ? 23.559 -13.271 48.890 1.00 41.51 92 GLY B O 1
ATOM 2114 N N . THR B 1 53 ? 21.579 -13.653 47.870 1.00 41.95 93 THR B N 1
ATOM 2115 C CA . THR B 1 53 ? 22.167 -14.051 46.599 1.00 43.38 93 THR B CA 1
ATOM 2116 C C . THR B 1 53 ? 22.737 -12.808 45.924 1.00 43.84 93 THR B C 1
ATOM 2117 O O . THR B 1 53 ? 23.830 -12.843 45.356 1.00 44.15 93 THR B O 1
ATOM 2121 N N . ASN B 1 54 ? 21.995 -11.707 45.989 1.00 42.02 94 ASN B N 1
ATOM 2122 C CA . ASN B 1 54 ? 22.465 -10.466 45.392 1.00 41.71 94 ASN B CA 1
ATOM 2123 C C . ASN B 1 54 ? 23.744 -10.030 46.107 1.00 39.09 94 ASN B C 1
ATOM 2124 O O . ASN B 1 54 ? 24.730 -9.687 45.464 1.00 39.60 94 ASN B O 1
ATOM 2129 N N . VAL B 1 55 ? 23.746 -10.132 47.432 1.00 39.02 95 VAL B N 1
ATOM 2130 C CA . VAL B 1 55 ? 24.911 -9.772 48.227 1.00 40.48 95 VAL B CA 1
ATOM 2131 C C . VAL B 1 55 ? 26.116 -10.593 47.776 1.00 42.44 95 VAL B C 1
ATOM 2132 O O . VAL B 1 55 ? 27.146 -10.032 47.402 1.00 43.20 95 VAL B O 1
ATOM 2136 N N . ASP B 1 56 ? 25.948 -11.915 47.751 1.00 45.69 96 ASP B N 1
ATOM 2137 C CA . ASP B 1 56 ? 27.001 -12.849 47.353 1.00 47.59 96 ASP B CA 1
ATOM 2138 C C . ASP B 1 56 ? 27.571 -12.537 45.968 1.00 47.73 96 ASP B C 1
ATOM 2139 O O . ASP B 1 56 ? 28.781 -12.623 45.757 1.00 49.25 96 ASP B O 1
ATOM 2144 N N . GLN B 1 57 ? 26.696 -12.206 45.023 1.00 46.24 97 GLN B N 1
ATOM 2145 C CA . GLN B 1 57 ? 27.133 -11.871 43.671 1.00 44.83 97 GLN B CA 1
ATOM 2146 C C . GLN B 1 57 ? 27.956 -10.587 43.660 1.00 42.24 97 GLN B C 1
ATOM 2147 O O . GLN B 1 57 ? 28.986 -10.505 42.985 1.00 39.45 97 GLN B O 1
ATOM 2153 N N . ILE B 1 58 ? 27.491 -9.584 44.400 1.00 41.84 98 ILE B N 1
ATOM 2154 C CA . ILE B 1 58 ? 28.179 -8.299 44.476 1.00 41.45 98 ILE B CA 1
ATOM 2155 C C . ILE B 1 58 ? 29.589 -8.467 45.042 1.00 42.57 98 ILE B C 1
ATOM 2156 O O . ILE B 1 58 ? 30.545 -7.922 44.497 1.00 41.43 98 ILE B O 1
ATOM 2161 N N . VAL B 1 59 ? 29.713 -9.253 46.110 1.00 44.45 99 VAL B N 1
ATOM 2162 C CA . VAL B 1 59 ? 31.011 -9.503 46.735 1.00 47.46 99 VAL B CA 1
ATOM 2163 C C . VAL B 1 59 ? 31.999 -10.118 45.736 1.00 47.36 99 VAL B C 1
ATOM 2164 O O . VAL B 1 59 ? 33.185 -9.784 45.737 1.00 49.68 99 VAL B O 1
ATOM 2168 N N . GLU B 1 60 ? 31.508 -11.021 44.894 1.00 46.33 100 GLU B N 1
ATOM 2169 C CA . GLU B 1 60 ? 32.349 -11.646 43.890 1.00 44.36 100 GLU B CA 1
ATOM 2170 C C . GLU B 1 60 ? 32.641 -10.708 42.723 1.00 42.83 100 GLU B C 1
ATOM 2171 O O . GLU B 1 60 ? 33.760 -10.674 42.216 1.00 43.60 100 GLU B O 1
ATOM 2177 N N . ARG B 1 61 ? 31.637 -9.943 42.306 1.00 40.94 101 ARG B N 1
ATOM 2178 C CA . ARG B 1 61 ? 31.790 -8.998 41.199 1.00 39.63 101 ARG B CA 1
ATOM 2179 C C . ARG B 1 61 ? 32.860 -7.953 41.497 1.00 37.29 101 ARG B C 1
ATOM 2180 O O . ARG B 1 61 ? 33.651 -7.597 40.613 1.00 41.09 101 ARG B O 1
ATOM 2188 N N . VAL B 1 62 ? 32.893 -7.483 42.744 1.00 39.02 102 VAL B N 1
ATOM 2189 C CA . VAL B 1 62 ? 33.872 -6.502 43.198 1.00 39.24 102 VAL B CA 1
ATOM 2190 C C . VAL B 1 62 ? 35.260 -7.169 43.194 1.00 43.30 102 VAL B C 1
ATOM 2191 O O . VAL B 1 62 ? 36.261 -6.551 42.844 1.00 41.24 102 VAL B O 1
ATOM 2195 N N . LYS B 1 63 ? 35.275 -8.457 43.532 1.00 45.44 103 LYS B N 1
ATOM 2196 C CA . LYS B 1 63 ? 36.481 -9.268 43.549 1.00 49.13 103 LYS B CA 1
ATOM 2197 C C . LYS B 1 63 ? 37.007 -9.375 42.120 1.00 49.46 103 LYS B C 1
ATOM 2198 O O . LYS B 1 63 ? 38.200 -9.205 41.869 1.00 49.63 103 LYS B O 1
ATOM 2204 N N . GLU B 1 64 ? 36.096 -9.633 41.185 1.00 51.15 104 GLU B N 1
ATOM 2205 C CA . GLU B 1 64 ? 36.429 -9.797 39.770 1.00 50.49 104 GLU B CA 1
ATOM 2206 C C . GLU B 1 64 ? 36.989 -8.531 39.100 1.00 45.60 104 GLU B C 1
ATOM 2207 O O . GLU B 1 64 ? 37.882 -8.608 38.260 1.00 44.93 104 GLU B O 1
ATOM 2213 N N . ALA B 1 65 ? 36.424 -7.381 39.458 1.00 42.39 105 ALA B N 1
ATOM 2214 C CA . ALA B 1 65 ? 36.839 -6.092 38.915 1.00 40.58 105 ALA B CA 1
ATOM 2215 C C . ALA B 1 65 ? 38.243 -5.742 39.383 1.00 41.32 105 ALA B C 1
ATOM 2216 O O . ALA B 1 65 ? 38.994 -5.101 38.663 1.00 42.38 105 ALA B O 1
ATOM 2218 N N . SER B 1 66 ? 38.602 -6.216 40.571 1.00 42.52 106 SER B N 1
ATOM 2219 C CA . SER B 1 66 ? 39.921 -5.980 41.146 1.00 45.33 106 SER B CA 1
ATOM 2220 C C . SER B 1 66 ? 41.002 -6.783 40.424 1.00 43.08 106 SER B C 1
ATOM 2221 O O . SER B 1 66 ? 42.031 -6.234 40.036 1.00 41.84 106 SER B O 1
ATOM 2224 N N . SER B 1 67 ? 40.765 -8.083 40.265 1.00 44.31 107 SER B N 1
ATOM 2225 C CA . SER B 1 67 ? 41.702 -8.976 39.587 1.00 43.67 107 SER B CA 1
ATOM 2226 C C . SER B 1 67 ? 41.906 -8.533 38.140 1.00 46.32 107 SER B C 1
ATOM 2227 O O . SER B 1 67 ? 42.990 -8.725 37.572 1.00 47.06 107 SER B O 1
ATOM 2230 N N . GLN B 1 68 ? 40.862 -7.940 37.551 1.00 45.39 108 GLN B N 1
ATOM 2231 C CA . GLN B 1 68 ? 40.923 -7.453 36.175 1.00 44.85 108 GLN B CA 1
ATOM 2232 C C . GLN B 1 68 ? 41.785 -6.212 36.101 1.00 43.71 108 GLN B C 1
ATOM 2233 O O . GLN B 1 68 ? 42.542 -6.036 35.152 1.00 43.23 108 GLN B O 1
ATOM 2239 N N . ILE B 1 69 ? 41.665 -5.340 37.098 1.00 42.78 109 ILE B N 1
ATOM 2240 C CA . ILE B 1 69 ? 42.500 -4.146 37.133 1.00 39.17 109 ILE B CA 1
ATOM 2241 C C . ILE B 1 69 ? 43.930 -4.673 37.289 1.00 37.40 109 ILE B C 1
ATOM 2242 O O . ILE B 1 69 ? 44.869 -4.131 36.716 1.00 35.49 109 ILE B O 1
ATOM 2247 N N . GLY B 1 70 ? 44.071 -5.761 38.047 1.00 36.62 110 GLY B N 1
ATOM 2248 C CA . GLY B 1 70 ? 45.371 -6.365 38.255 1.00 35.33 110 GLY B CA 1
ATOM 2249 C C . GLY B 1 70 ? 45.932 -6.945 36.972 1.00 37.79 110 GLY B C 1
ATOM 2250 O O . GLY B 1 70 ? 47.139 -7.148 36.850 1.00 38.23 110 GLY B O 1
ATOM 2251 N N . GLU B 1 71 ? 45.054 -7.182 35.997 1.00 40.46 111 GLU B N 1
ATOM 2252 C CA . GLU B 1 71 ? 45.455 -7.743 34.711 1.00 36.81 111 GLU B CA 1
ATOM 2253 C C . GLU B 1 71 ? 46.045 -6.691 33.818 1.00 34.04 111 GLU B C 1
ATOM 2254 O O . GLU B 1 71 ? 47.046 -6.944 33.163 1.00 33.68 111 GLU B O 1
ATOM 2260 N N . THR B 1 72 ? 45.429 -5.511 33.776 1.00 32.59 112 THR B N 1
ATOM 2261 C CA . THR B 1 72 ? 45.959 -4.447 32.932 1.00 33.57 112 THR B CA 1
ATOM 2262 C C . THR B 1 72 ? 47.233 -3.860 33.549 1.00 29.60 112 THR B C 1
ATOM 2263 O O . THR B 1 72 ? 48.074 -3.320 32.850 1.00 32.80 112 THR B O 1
ATOM 2267 N N . LEU B 1 73 ? 47.378 -4.005 34.860 1.00 31.47 113 LEU B N 1
ATOM 2268 C CA . LEU B 1 73 ? 48.567 -3.537 35.573 1.00 28.62 113 LEU B CA 1
ATOM 2269 C C . LEU B 1 73 ? 49.735 -4.415 35.095 1.00 27.08 113 LEU B C 1
ATOM 2270 O O . LEU B 1 73 ? 50.837 -3.928 34.865 1.00 23.24 113 LEU B O 1
ATOM 2275 N N . GLU B 1 74 ? 49.462 -5.707 34.903 1.00 29.52 114 GLU B N 1
ATOM 2276 C CA . GLU B 1 74 ? 50.467 -6.644 34.422 1.00 32.71 114 GLU B CA 1
ATOM 2277 C C . GLU B 1 74 ? 50.796 -6.311 32.967 1.00 32.87 114 GLU B C 1
ATOM 2278 O O . GLU B 1 74 ? 51.967 -6.180 32.606 1.00 34.49 114 GLU B O 1
ATOM 2284 N N . ASN B 1 75 ? 49.758 -6.134 32.150 1.00 30.13 115 ASN B N 1
ATOM 2285 C CA . ASN B 1 75 ? 49.936 -5.809 30.742 1.00 30.56 115 ASN B CA 1
ATOM 2286 C C . ASN B 1 75 ? 50.698 -4.508 30.528 1.00 29.54 115 ASN B C 1
ATOM 2287 O O . ASN B 1 75 ? 51.444 -4.380 29.556 1.00 31.29 115 ASN B O 1
ATOM 2292 N N . ILE B 1 76 ? 50.489 -3.540 31.416 1.00 26.85 116 ILE B N 1
ATOM 2293 C CA . ILE B 1 76 ? 51.180 -2.257 31.322 1.00 28.24 116 ILE B CA 1
ATOM 2294 C C . ILE B 1 76 ? 52.643 -2.473 31.669 1.00 26.99 116 ILE B C 1
ATOM 2295 O O . ILE B 1 76 ? 53.526 -1.883 31.057 1.00 30.75 116 ILE B O 1
ATOM 2300 N N . ARG B 1 77 ? 52.895 -3.344 32.639 1.00 29.58 117 ARG B N 1
ATOM 2301 C CA . ARG B 1 77 ? 54.258 -3.656 33.038 1.00 30.86 117 ARG B CA 1
ATOM 2302 C C . ARG B 1 77 ? 54.977 -4.232 31.819 1.00 30.14 117 ARG B C 1
ATOM 2303 O O . ARG B 1 77 ? 56.095 -3.823 31.494 1.00 30.36 117 ARG B O 1
ATOM 2311 N N . SER B 1 78 ? 54.280 -5.104 31.091 1.00 28.78 118 SER B N 1
ATOM 2312 C CA . SER B 1 78 ? 54.845 -5.731 29.908 1.00 28.85 118 SER B CA 1
ATOM 2313 C C . SER B 1 78 ? 55.089 -4.694 28.820 1.00 27.17 118 SER B C 1
ATOM 2314 O O . SER B 1 78 ? 56.167 -4.655 28.216 1.00 25.78 118 SER B O 1
ATOM 2317 N N . ILE B 1 79 ? 54.076 -3.872 28.547 1.00 27.22 119 ILE B N 1
ATOM 2318 C CA . ILE B 1 79 ? 54.203 -2.827 27.540 1.00 26.63 119 ILE B CA 1
ATOM 2319 C C . ILE B 1 79 ? 55.401 -1.930 27.876 1.00 26.87 119 ILE B C 1
ATOM 2320 O O . ILE B 1 79 ? 56.190 -1.578 27.005 1.00 25.67 119 ILE B O 1
ATOM 2325 N N . GLU B 1 80 ? 55.606 -1.664 29.161 1.00 27.32 120 GLU B N 1
ATOM 2326 C CA . GLU B 1 80 ? 56.723 -0.821 29.566 1.00 28.52 120 GLU B CA 1
ATOM 2327 C C . GLU B 1 80 ? 58.080 -1.448 29.306 1.00 27.83 120 GLU B C 1
ATOM 2328 O O . GLU B 1 80 ? 59.017 -0.759 28.917 1.00 24.06 120 GLU B O 1
ATOM 2334 N N . LYS B 1 81 ? 58.185 -2.755 29.520 1.00 28.40 121 LYS B N 1
ATOM 2335 C CA . LYS B 1 81 ? 59.438 -3.459 29.290 1.00 26.36 121 LYS B CA 1
ATOM 2336 C C . LYS B 1 81 ? 59.714 -3.516 27.792 1.00 26.85 121 LYS B C 1
ATOM 2337 O O . LYS B 1 81 ? 60.859 -3.435 27.347 1.00 26.20 121 LYS B O 1
ATOM 2343 N N . LEU B 1 82 ? 58.638 -3.689 27.028 1.00 27.83 122 LEU B N 1
ATOM 2344 C CA . LEU B 1 82 ? 58.697 -3.758 25.575 1.00 24.67 122 LEU B CA 1
ATOM 2345 C C . LEU B 1 82 ? 59.090 -2.402 24.982 1.00 22.64 122 LEU B C 1
ATOM 2346 O O . LEU B 1 82 ? 59.976 -2.315 24.135 1.00 22.74 122 LEU B O 1
ATOM 2351 N N . ILE B 1 83 ? 58.437 -1.344 25.446 1.00 25.04 123 ILE B N 1
ATOM 2352 C CA . ILE B 1 83 ? 58.720 -0.005 24.944 1.00 24.90 123 ILE B CA 1
ATOM 2353 C C . ILE B 1 83 ? 60.159 0.398 25.277 1.00 26.22 123 ILE B C 1
ATOM 2354 O O . ILE B 1 83 ? 60.814 1.072 24.479 1.00 29.73 123 ILE B O 1
ATOM 2359 N N . GLN B 1 84 ? 60.681 -0.100 26.400 1.00 26.45 124 GLN B N 1
ATOM 2360 C CA . GLN B 1 84 ? 62.064 0.178 26.786 1.00 25.89 124 GLN B CA 1
ATOM 2361 C C . GLN B 1 84 ? 63.000 -0.498 25.803 1.00 26.86 124 GLN B C 1
ATOM 2362 O O . GLN B 1 84 ? 64.033 0.068 25.447 1.00 28.07 124 GLN B O 1
ATOM 2368 N N . ASN B 1 85 ? 62.627 -1.701 25.355 1.00 27.28 125 ASN B N 1
ATOM 2369 C CA . ASN B 1 85 ? 63.404 -2.439 24.363 1.00 28.40 125 ASN B CA 1
ATOM 2370 C C . ASN B 1 85 ? 63.446 -1.601 23.075 1.00 25.09 125 ASN B C 1
ATOM 2371 O O . ASN B 1 85 ? 64.494 -1.465 22.444 1.00 25.59 125 ASN B O 1
ATOM 2376 N N . ILE B 1 86 ? 62.303 -1.055 22.675 1.00 24.79 126 ILE B N 1
ATOM 2377 C CA . ILE B 1 86 ? 62.275 -0.209 21.485 1.00 27.87 126 ILE B CA 1
ATOM 2378 C C . ILE B 1 86 ? 63.234 0.967 21.692 1.00 25.10 126 ILE B C 1
ATOM 2379 O O . ILE B 1 86 ? 63.998 1.313 20.808 1.00 28.97 126 ILE B O 1
ATOM 2384 N N . MET B 1 87 ? 63.245 1.514 22.901 1.00 27.34 127 MET B N 1
ATOM 2385 C CA . MET B 1 87 ? 64.096 2.656 23.233 1.00 29.70 127 MET B CA 1
ATOM 2386 C C . MET B 1 87 ? 65.571 2.312 23.071 1.00 26.79 127 MET B C 1
ATOM 2387 O O . MET B 1 87 ? 66.330 3.082 22.499 1.00 24.17 127 MET B O 1
ATOM 2392 N N . ARG B 1 88 ? 65.961 1.133 23.550 1.00 26.76 128 ARG B N 1
ATOM 2393 C CA . ARG B 1 88 ? 67.337 0.673 23.436 1.00 25.79 128 ARG B CA 1
ATOM 2394 C C . ARG B 1 88 ? 67.696 0.509 21.968 1.00 25.90 128 ARG B C 1
ATOM 2395 O O . ARG B 1 88 ? 68.767 0.927 21.536 1.00 24.17 128 ARG B O 1
ATOM 2403 N N . ILE B 1 89 ? 66.761 -0.031 21.191 1.00 27.78 129 ILE B N 1
ATOM 2404 C CA . ILE B 1 89 ? 66.968 -0.225 19.764 1.00 29.33 129 ILE B CA 1
ATOM 2405 C C . ILE B 1 89 ? 67.212 1.130 19.102 1.00 31.73 129 ILE B C 1
ATOM 2406 O O . ILE B 1 89 ? 68.099 1.270 18.254 1.00 37.30 129 ILE B O 1
ATOM 2411 N N . ALA B 1 90 ? 66.424 2.125 19.500 1.00 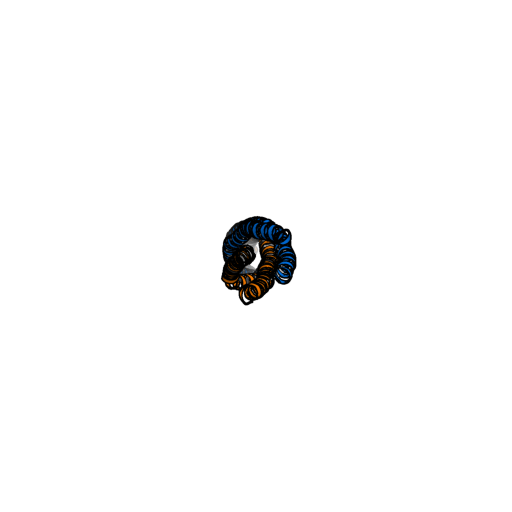31.28 130 ALA B N 1
ATOM 2412 C CA . ALA B 1 90 ? 66.579 3.473 18.975 1.00 30.09 130 ALA B CA 1
ATOM 2413 C C . ALA B 1 90 ? 67.975 4.016 19.294 1.00 29.37 130 ALA B C 1
ATOM 2414 O O . ALA B 1 90 ? 68.634 4.556 18.414 1.00 30.35 130 ALA B O 1
ATOM 2416 N N . ARG B 1 91 ? 68.441 3.834 20.532 1.00 30.92 131 ARG B N 1
ATOM 2417 C CA . ARG B 1 91 ? 69.773 4.317 20.941 1.00 32.48 131 ARG B CA 1
ATOM 2418 C C . ARG B 1 91 ? 70.899 3.598 20.176 1.00 30.08 131 ARG B C 1
ATOM 2419 O O . ARG B 1 91 ? 71.832 4.225 19.688 1.00 26.71 131 ARG B O 1
ATOM 2427 N N . GLU B 1 92 ? 70.796 2.275 20.068 1.00 30.10 132 GLU B N 1
ATOM 2428 C CA . GLU B 1 92 ? 71.769 1.470 19.335 1.00 25.52 132 GLU B CA 1
ATOM 2429 C C . GLU B 1 92 ? 71.781 1.895 17.870 1.00 27.19 132 GLU B C 1
ATOM 2430 O O . GLU B 1 92 ? 72.837 2.026 17.261 1.00 29.24 132 GLU B O 1
ATOM 2436 N N . THR B 1 93 ? 70.602 2.141 17.311 1.00 28.23 133 THR B N 1
ATOM 2437 C CA . THR B 1 93 ? 70.524 2.590 15.933 1.00 27.97 133 THR B CA 1
ATOM 2438 C C . THR B 1 93 ? 71.204 3.967 15.809 1.00 27.66 133 THR B C 1
ATOM 2439 O O . THR B 1 93 ? 71.964 4.216 14.875 1.00 25.84 133 THR B O 1
ATOM 2443 N N . ASN B 1 94 ? 70.980 4.821 16.805 1.00 30.95 134 ASN B N 1
ATOM 2444 C CA . ASN B 1 94 ? 71.522 6.185 16.823 1.00 32.63 134 ASN B CA 1
ATOM 2445 C C . ASN B 1 94 ? 73.050 6.308 16.783 1.00 32.55 134 ASN B C 1
ATOM 2446 O O . ASN B 1 94 ? 73.576 7.048 15.958 1.00 36.83 134 ASN B O 1
ATOM 2451 N N . ILE B 1 95 ? 73.762 5.641 17.689 1.00 34.41 135 ILE B N 1
ATOM 2452 C CA . ILE B 1 95 ? 75.225 5.690 17.663 1.00 34.71 135 ILE B CA 1
ATOM 2453 C C . ILE B 1 95 ? 75.829 4.986 16.434 1.00 32.48 135 ILE B C 1
ATOM 2454 O O . ILE B 1 95 ? 76.889 5.372 15.965 1.00 33.65 135 ILE B O 1
ATOM 2459 N N . LEU B 1 96 ? 75.146 3.982 15.891 1.00 33.40 136 LEU B N 1
ATOM 2460 C CA . LEU B 1 96 ? 75.632 3.295 14.689 1.00 32.73 136 LEU B CA 1
ATOM 2461 C C . LEU B 1 96 ? 75.650 4.319 13.556 1.00 33.52 136 LEU B C 1
ATOM 2462 O O . LEU B 1 96 ? 76.625 4.423 12.813 1.00 35.56 136 LEU B O 1
ATOM 2467 N N . ALA B 1 97 ? 74.579 5.101 13.473 1.00 32.17 137 ALA B N 1
ATOM 2468 C CA . ALA B 1 97 ? 74.435 6.124 12.454 1.00 31.48 137 ALA B CA 1
ATOM 2469 C C . ALA B 1 97 ? 75.426 7.253 12.717 1.00 32.06 137 ALA B C 1
ATOM 2470 O O . ALA B 1 97 ? 76.155 7.652 11.819 1.00 33.36 137 ALA B O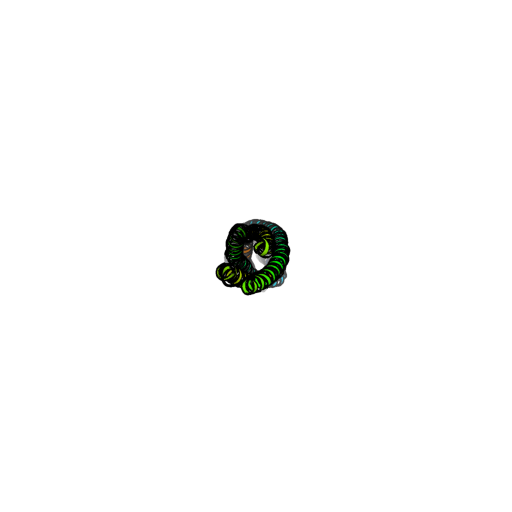 1
ATOM 2472 N N . LEU B 1 98 ? 75.493 7.732 13.957 1.00 34.86 138 LEU B N 1
ATOM 2473 C CA . LEU B 1 98 ? 76.434 8.794 14.316 1.00 35.69 138 LEU B CA 1
ATOM 2474 C C . LEU B 1 98 ? 77.877 8.403 13.966 1.00 37.86 138 LEU B C 1
ATOM 2475 O O . LEU B 1 98 ? 78.590 9.182 13.321 1.00 37.80 138 LEU B O 1
ATOM 2480 N N . ASN B 1 99 ? 78.302 7.199 14.358 1.00 39.89 139 ASN B N 1
ATOM 2481 C CA . ASN B 1 99 ? 79.668 6.741 14.056 1.00 39.35 139 ASN B CA 1
ATOM 2482 C C . ASN B 1 99 ? 79.805 6.514 12.555 1.00 39.38 139 ASN B C 1
ATOM 2483 O O . ASN B 1 99 ? 80.913 6.566 12.005 1.00 40.40 139 ASN B O 1
ATOM 2488 N N . ALA B 1 100 ? 78.668 6.261 11.897 1.00 38.03 140 ALA B N 1
ATOM 2489 C CA . ALA B 1 100 ? 78.650 6.014 10.455 1.00 37.59 140 ALA B CA 1
ATOM 2490 C C . ALA B 1 100 ? 78.951 7.333 9.759 1.00 39.62 140 ALA B C 1
ATOM 2491 O O . ALA B 1 100 ? 79.753 7.393 8.819 1.00 39.34 140 ALA B O 1
ATOM 2493 N N . THR B 1 101 ? 78.290 8.396 10.212 1.00 38.48 141 THR B N 1
ATOM 2494 C CA . THR B 1 101 ? 78.497 9.724 9.640 1.00 42.14 141 THR B CA 1
ATOM 2495 C C . THR B 1 101 ? 79.944 10.196 9.818 1.00 42.90 141 THR B C 1
ATOM 2496 O O . THR B 1 101 ? 80.491 10.806 8.909 1.00 43.37 141 THR B O 1
ATOM 2500 N N . ILE B 1 102 ? 80.571 9.865 10.950 1.00 44.01 142 ILE B N 1
ATOM 2501 C CA . ILE B 1 102 ? 81.953 10.266 11.205 1.00 46.40 142 ILE B CA 1
ATOM 2502 C C . ILE B 1 102 ? 82.914 9.673 10.151 1.00 49.50 142 ILE B C 1
ATOM 2503 O O . ILE B 1 102 ? 83.694 10.391 9.524 1.00 49.01 142 ILE B O 1
ATOM 2508 N N . GLU B 1 103 ? 82.851 8.357 9.969 1.00 50.78 143 GLU B N 1
ATOM 2509 C CA . GLU B 1 103 ? 83.704 7.681 9.011 1.00 53.13 143 GLU B CA 1
ATOM 2510 C C . GLU B 1 103 ? 83.367 8.083 7.590 1.00 54.81 143 GLU B C 1
ATOM 2511 O O . GLU B 1 103 ? 84.234 8.092 6.721 1.00 55.29 143 GLU B O 1
ATOM 2517 N N . ALA B 1 104 ? 82.108 8.439 7.365 1.00 56.07 144 ALA B N 1
ATOM 2518 C CA . ALA B 1 104 ? 81.656 8.879 6.055 1.00 56.72 144 ALA B CA 1
ATOM 2519 C C . ALA B 1 104 ? 82.436 10.142 5.713 1.00 58.11 144 ALA B C 1
ATOM 2520 O O . ALA B 1 104 ? 82.876 10.326 4.574 1.00 59.34 144 ALA B O 1
ATOM 2522 N N . ALA B 1 105 ? 82.634 10.993 6.715 1.00 58.26 145 ALA B N 1
ATOM 2523 C CA . ALA B 1 105 ? 83.374 12.232 6.545 1.00 60.09 145 ALA B CA 1
ATOM 2524 C C . ALA B 1 105 ? 84.860 11.943 6.363 1.00 62.51 145 ALA B C 1
ATOM 2525 O O . ALA B 1 105 ? 85.572 12.742 5.751 1.00 62.04 145 ALA B O 1
ATOM 2527 N N . ARG B 1 106 ? 85.330 10.817 6.896 1.00 66.94 146 ARG B N 1
ATOM 2528 C CA . ARG B 1 106 ? 86.738 10.437 6.771 1.00 70.54 146 ARG B CA 1
ATOM 2529 C C . ARG B 1 106 ? 87.074 10.260 5.305 1.00 71.38 146 ARG B C 1
ATOM 2530 O O . ARG B 1 106 ? 88.056 10.819 4.809 1.00 73.35 146 ARG B O 1
ATOM 2538 N N . ALA B 1 107 ? 86.231 9.503 4.601 1.00 71.35 147 ALA B N 1
ATOM 2539 C CA . ALA B 1 107 ? 86.415 9.285 3.157 1.00 70.90 147 ALA B CA 1
ATOM 2540 C C . ALA B 1 107 ? 85.959 10.547 2.435 1.00 69.79 147 ALA B C 1
ATOM 2541 O O . ALA B 1 107 ? 85.286 11.387 3.014 1.00 71.44 147 ALA B O 1
ATOM 2543 N N . GLY B 1 108 ? 86.291 10.664 1.156 1.00 68.17 148 GLY B N 1
ATOM 2544 C CA . GLY B 1 108 ? 85.936 11.865 0.415 1.00 63.67 148 GLY B CA 1
ATOM 2545 C C . GLY B 1 108 ? 84.515 12.089 -0.053 1.00 60.08 148 GLY B C 1
ATOM 2546 O O . GLY B 1 108 ? 83.595 12.065 0.753 1.00 61.39 148 GLY B O 1
ATOM 2547 N N . GLU B 1 109 ? 84.354 12.373 -1.352 1.00 64.24 149 GLU B N 1
ATOM 2548 C CA . GLU B 1 109 ? 83.082 12.676 -2.001 1.00 54.63 149 GLU B CA 1
ATOM 2549 C C . GLU B 1 109 ? 82.015 11.572 -1.929 1.00 55.75 149 GLU B C 1
ATOM 2550 O O . GLU B 1 109 ? 80.807 11.852 -1.807 1.00 49.24 149 GLU B O 1
ATOM 2556 N N . ALA B 1 110 ? 82.431 10.299 -2.050 1.00 54.56 150 ALA B N 1
ATOM 2557 C CA . ALA B 1 110 ? 81.513 9.150 -2.010 1.00 57.41 150 ALA B CA 1
ATOM 2558 C C . ALA B 1 110 ? 80.839 8.988 -0.672 1.00 58.46 150 ALA B C 1
ATOM 2559 O O . ALA B 1 110 ? 79.732 8.436 -0.555 1.00 60.78 150 ALA B O 1
ATOM 2561 N N . GLY B 1 111 ? 81.543 9.428 0.375 1.00 56.07 151 GLY B N 1
ATOM 2562 C CA . GLY B 1 111 ? 81.007 9.343 1.736 1.00 54.45 151 GLY B CA 1
ATOM 2563 C C . GLY B 1 111 ? 79.802 10.254 1.958 1.00 53.12 151 GLY B C 1
ATOM 2564 O O . GLY B 1 111 ? 79.017 10.024 2.879 1.00 53.23 151 GLY B O 1
ATOM 2565 N N . LYS B 1 112 ? 79.662 11.274 1.102 1.00 53.79 152 LYS B N 1
ATOM 2566 C CA . LYS B 1 112 ? 78.559 12.234 1.206 1.00 54.95 152 LYS B CA 1
ATOM 2567 C C . LYS B 1 112 ? 77.195 11.560 1.125 1.00 55.26 152 LYS B C 1
ATOM 2568 O O . LYS B 1 112 ? 76.268 11.937 1.844 1.00 55.73 152 LYS B O 1
ATOM 2574 N N . GLY B 1 113 ? 77.079 10.591 0.220 1.00 53.88 153 GLY B N 1
ATOM 2575 C CA . GLY B 1 113 ? 75.823 9.882 0.060 1.00 54.02 153 GLY B CA 1
ATOM 2576 C C . GLY B 1 113 ? 75.471 9.126 1.325 1.00 52.93 153 GLY B C 1
ATOM 2577 O O . GLY B 1 113 ? 74.322 9.146 1.764 1.00 53.99 153 GLY B O 1
ATOM 2578 N N . PHE B 1 114 ? 76.472 8.483 1.927 1.00 52.43 154 PHE B N 1
ATOM 2579 C CA . PHE B 1 114 ? 76.262 7.724 3.154 1.00 51.78 154 PHE B CA 1
ATOM 2580 C C . PHE B 1 114 ? 76.002 8.664 4.327 1.00 49.73 154 PHE B C 1
ATOM 2581 O O . PHE B 1 114 ? 75.121 8.412 5.150 1.00 46.46 154 PHE B O 1
ATOM 2589 N N . MET B 1 115 ? 76.746 9.768 4.366 1.00 49.55 155 MET B N 1
ATOM 2590 C CA . MET B 1 115 ? 76.621 10.775 5.421 1.00 47.88 155 MET B CA 1
ATOM 2591 C C . MET B 1 115 ? 75.187 11.283 5.561 1.00 43.96 155 MET B C 1
ATOM 2592 O O . MET B 1 115 ? 74.622 11.273 6.652 1.00 45.16 155 MET B O 1
ATOM 2597 N N . ILE B 1 116 ? 74.595 11.679 4.441 1.00 41.59 156 ILE B N 1
ATOM 2598 C CA . ILE B 1 116 ? 73.226 12.183 4.403 1.00 37.27 156 ILE B CA 1
ATOM 2599 C C . ILE B 1 116 ? 72.229 11.144 4.909 1.00 36.20 156 ILE B C 1
ATOM 2600 O O . ILE B 1 116 ? 71.340 11.467 5.693 1.00 36.47 156 ILE B O 1
ATOM 2605 N N . VAL B 1 117 ? 72.397 9.896 4.480 1.00 34.42 157 VAL B N 1
ATOM 2606 C CA . VAL B 1 117 ? 71.524 8.806 4.911 1.00 32.47 157 VAL B CA 1
ATOM 2607 C C . VAL B 1 117 ? 71.701 8.535 6.405 1.00 28.14 157 VAL B C 1
ATOM 2608 O O . VAL B 1 117 ? 70.738 8.250 7.103 1.00 31.96 157 VAL B O 1
ATOM 2612 N N . ALA B 1 118 ? 72.938 8.597 6.883 1.00 29.53 158 ALA B N 1
ATOM 2613 C CA . ALA B 1 118 ? 73.225 8.353 8.294 1.00 30.18 158 ALA B CA 1
ATOM 2614 C C . ALA B 1 118 ? 72.690 9.491 9.169 1.00 34.07 158 ALA B C 1
ATOM 2615 O O . ALA B 1 118 ? 72.322 9.286 10.334 1.00 34.08 158 ALA B O 1
ATOM 2617 N N . ASN B 1 119 ? 72.631 10.685 8.590 1.00 34.89 159 ASN B N 1
ATOM 2618 C CA . ASN B 1 119 ? 72.135 11.851 9.294 1.00 39.02 159 ASN B CA 1
ATOM 2619 C C . ASN B 1 119 ? 70.630 11.711 9.485 1.00 41.99 159 ASN B C 1
ATOM 2620 O O . ASN B 1 119 ? 70.082 12.076 10.535 1.00 43.30 159 ASN B O 1
ATOM 2625 N N . GLU B 1 120 ? 69.963 11.145 8.487 1.00 39.11 160 GLU B N 1
ATOM 2626 C CA . GLU B 1 120 ? 68.528 10.993 8.585 1.00 37.61 160 GLU B CA 1
ATOM 2627 C C . GLU B 1 120 ? 68.142 9.887 9.552 1.00 38.66 160 GLU B C 1
ATOM 2628 O O . GLU B 1 120 ? 67.182 10.026 10.305 1.00 37.34 160 GLU B O 1
ATOM 2634 N N . VAL B 1 121 ? 68.900 8.795 9.539 1.00 37.77 161 VAL B N 1
ATOM 2635 C CA . VAL B 1 121 ? 68.634 7.684 10.431 1.00 35.91 161 VAL B CA 1
ATOM 2636 C C . VAL B 1 121 ? 68.756 8.161 11.877 1.00 36.30 161 VAL B C 1
ATOM 2637 O O . VAL B 1 121 ? 68.038 7.677 12.751 1.00 36.26 161 VAL B O 1
ATOM 2641 N N . GLN B 1 122 ? 69.629 9.143 12.114 1.00 37.61 162 GLN B N 1
ATOM 2642 C CA . GLN B 1 122 ? 69.808 9.699 13.455 1.00 38.12 162 GLN B CA 1
ATOM 2643 C C . GLN B 1 122 ? 68.519 10.402 13.878 1.00 37.76 162 GLN B C 1
ATOM 2644 O O . GLN B 1 122 ? 67.915 10.050 14.897 1.00 36.29 162 GLN B O 1
ATOM 2650 N N . ASN B 1 123 ? 68.085 11.357 13.058 1.00 37.89 163 ASN B N 1
ATOM 2651 C CA . ASN B 1 123 ? 66.868 12.126 13.302 1.00 38.89 163 ASN B CA 1
ATOM 2652 C C . ASN B 1 123 ? 65.708 11.185 13.567 1.00 35.84 163 ASN B C 1
ATOM 2653 O O . ASN B 1 123 ? 64.883 11.440 14.432 1.00 36.14 163 ASN B O 1
ATOM 2658 N N . LEU B 1 124 ? 65.649 10.101 12.801 1.00 37.61 164 LEU B N 1
ATOM 2659 C CA . LEU B 1 124 ? 64.593 9.110 12.958 1.00 38.61 164 LEU B CA 1
ATOM 2660 C C . LEU B 1 124 ? 64.732 8.385 14.295 1.00 36.22 164 LEU B C 1
ATOM 2661 O O . LEU B 1 124 ? 63.738 8.122 14.958 1.00 37.98 164 LEU B O 1
ATOM 2666 N N . SER B 1 125 ? 65.968 8.082 14.688 1.00 37.78 165 SER B N 1
ATOM 2667 C CA . SER B 1 125 ? 66.235 7.403 15.962 1.00 39.01 165 SER B CA 1
ATOM 2668 C C . SER B 1 125 ? 65.741 8.262 17.115 1.00 36.79 165 SER B C 1
ATOM 2669 O O . SER B 1 125 ? 65.077 7.766 18.024 1.00 35.29 165 SER B O 1
ATOM 2672 N N . ASN B 1 126 ? 66.030 9.560 17.036 1.00 37.04 166 ASN B N 1
ATOM 2673 C CA . ASN B 1 126 ? 65.640 10.513 18.069 1.00 39.32 166 ASN B CA 1
ATOM 2674 C C . ASN B 1 126 ? 64.129 10.705 18.124 1.00 39.28 166 ASN B C 1
ATOM 2675 O O . ASN B 1 126 ? 63.565 11.024 19.175 1.00 39.94 166 ASN B O 1
ATOM 2680 N N . GLU B 1 127 ? 63.475 10.508 16.988 1.00 38.87 167 GLU B N 1
ATOM 2681 C CA . GLU B 1 127 ? 62.036 10.654 16.911 1.00 40.07 167 GLU B CA 1
ATOM 2682 C C . GLU B 1 127 ? 61.379 9.447 17.559 1.00 39.36 167 GLU B C 1
ATOM 2683 O O . GLU B 1 127 ? 60.360 9.588 18.234 1.00 40.94 167 GLU B O 1
ATOM 2689 N N . THR B 1 128 ? 61.966 8.265 17.364 1.00 37.71 168 THR B N 1
ATOM 2690 C CA . THR B 1 128 ? 61.433 7.037 17.964 1.00 36.83 168 THR B CA 1
ATOM 2691 C C . THR B 1 128 ? 61.509 7.150 19.489 1.00 33.98 168 THR B C 1
ATOM 2692 O O . THR B 1 128 ? 60.565 6.826 20.192 1.00 30.59 168 THR B O 1
ATOM 2696 N N . ASN B 1 129 ? 62.642 7.631 19.983 1.00 37.30 169 ASN B N 1
ATOM 2697 C CA . ASN B 1 129 ? 62.841 7.820 21.416 1.00 39.93 169 ASN B CA 1
ATOM 2698 C C . ASN B 1 129 ? 61.805 8.813 21.970 1.00 39.03 169 ASN B C 1
ATOM 2699 O O . ASN B 1 129 ? 61.331 8.672 23.094 1.00 35.19 169 ASN B O 1
ATOM 2704 N N . GLU B 1 130 ? 61.447 9.800 21.154 1.00 42.69 170 GLU B N 1
ATOM 2705 C CA . GLU B 1 130 ? 60.472 10.819 21.537 1.00 45.06 170 GLU B CA 1
ATOM 2706 C C . GLU B 1 130 ? 59.083 10.212 21.693 1.00 42.91 170 GLU B C 1
ATOM 2707 O O . GLU B 1 130 ? 58.391 10.490 22.668 1.00 43.97 170 GLU B O 1
ATOM 2713 N N . VAL B 1 131 ? 58.682 9.377 20.739 1.00 40.83 171 VAL B N 1
ATOM 2714 C CA . VAL B 1 131 ? 57.375 8.731 20.805 1.00 37.97 171 VAL B CA 1
ATOM 2715 C C . VAL B 1 131 ? 57.354 7.767 21.995 1.00 37.16 171 VAL B C 1
ATOM 2716 O O . VAL B 1 131 ? 56.338 7.619 22.667 1.00 36.88 171 VAL B O 1
ATOM 2720 N N . THR B 1 132 ? 58.490 7.113 22.234 1.00 36.29 172 THR B N 1
ATOM 2721 C CA . THR B 1 132 ? 58.653 6.169 23.340 1.00 36.15 172 THR B CA 1
ATOM 2722 C C . THR B 1 132 ? 58.323 6.785 24.696 1.00 31.27 172 THR B C 1
ATOM 2723 O O . THR B 1 132 ? 57.600 6.181 25.472 1.00 28.77 172 THR B O 1
ATOM 2727 N N . LYS B 1 133 ? 58.811 8.001 24.956 1.00 30.86 173 LYS B N 1
ATOM 2728 C CA . LYS B 1 133 ? 58.540 8.667 26.233 1.00 32.01 173 LYS B CA 1
ATOM 2729 C C . LYS B 1 133 ? 57.067 9.053 26.351 1.00 32.03 173 LYS B C 1
ATOM 2730 O O . LYS B 1 133 ? 56.517 9.126 27.452 1.00 29.78 173 LYS B O 1
ATOM 2736 N N . GLN B 1 134 ? 56.442 9.298 25.202 1.00 31.60 174 GLN B N 1
ATOM 2737 C CA . GLN B 1 134 ? 55.034 9.654 25.137 1.00 30.32 174 GLN B CA 1
ATOM 2738 C C . GLN B 1 134 ? 54.217 8.437 25.532 1.00 29.16 174 GLN B C 1
ATOM 2739 O O . GLN B 1 134 ? 53.199 8.557 26.198 1.00 32.16 174 GLN B O 1
ATOM 2745 N N . ILE B 1 135 ? 54.651 7.259 25.105 1.00 30.95 175 ILE B N 1
ATOM 2746 C CA . ILE B 1 135 ? 53.943 6.038 25.472 1.00 28.43 175 ILE B CA 1
ATOM 2747 C C . ILE B 1 135 ? 54.155 5.783 26.962 1.00 25.41 175 ILE B C 1
ATOM 2748 O O . ILE B 1 135 ? 53.218 5.453 27.679 1.00 25.86 175 ILE B O 1
ATOM 2753 N N . VAL B 1 136 ? 55.367 6.038 27.446 1.00 27.62 176 VAL B N 1
ATOM 2754 C CA . VAL B 1 136 ? 55.645 5.838 28.862 1.00 28.77 176 VAL B CA 1
ATOM 2755 C C . VAL B 1 136 ? 54.704 6.729 29.684 1.00 32.34 176 VAL B C 1
ATOM 2756 O O . VAL B 1 136 ? 54.061 6.264 30.618 1.00 33.35 176 VAL B O 1
ATOM 2760 N N . GLU B 1 137 ? 54.545 7.975 29.244 1.00 35.82 177 GLU B N 1
ATOM 2761 C CA . GLU B 1 137 ? 53.689 8.942 29.913 1.00 36.80 177 GLU B CA 1
ATOM 2762 C C . GLU B 1 137 ? 52.251 8.428 29.988 1.00 37.43 177 GLU B C 1
ATOM 2763 O O . GLU B 1 137 ? 51.585 8.555 31.023 1.00 34.07 177 GLU B O 1
ATOM 2769 N N . LYS B 1 138 ? 51.796 7.824 28.892 1.00 35.45 178 LYS B N 1
ATOM 2770 C CA . LYS B 1 138 ? 50.451 7.284 28.823 1.00 33.01 178 LYS B CA 1
ATOM 2771 C C . LYS B 1 138 ? 50.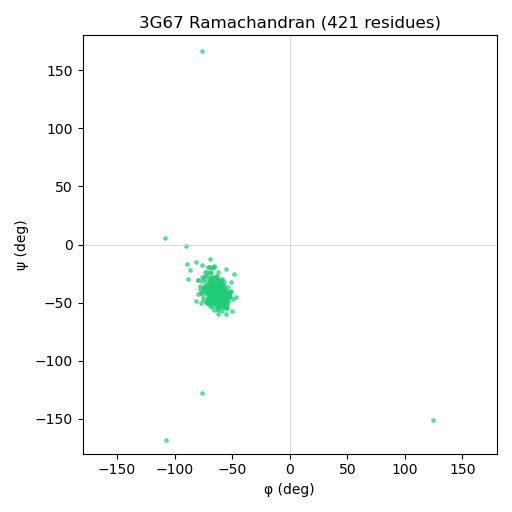367 6.072 29.741 1.00 32.94 178 LYS B C 1
ATOM 2772 O O . LYS B 1 138 ? 49.474 5.999 30.582 1.00 35.48 178 LYS B O 1
ATOM 2778 N N . ALA B 1 139 ? 51.327 5.153 29.617 1.00 32.04 179 ALA B N 1
ATOM 2779 C CA . ALA B 1 139 ? 51.364 3.954 30.452 1.00 29.24 179 ALA B CA 1
ATOM 2780 C C . ALA B 1 139 ? 51.288 4.344 31.923 1.00 27.52 179 ALA B C 1
ATOM 2781 O O . ALA B 1 139 ? 50.611 3.683 32.697 1.00 26.03 179 ALA B O 1
ATOM 2783 N N . ARG B 1 140 ? 52.003 5.408 32.300 1.00 27.16 180 ARG B N 1
ATOM 2784 C CA . ARG B 1 140 ? 52.011 5.900 33.680 1.00 27.54 180 ARG B CA 1
ATOM 2785 C C . ARG B 1 140 ? 50.644 6.474 34.071 1.00 29.06 180 ARG B C 1
ATOM 2786 O O . ARG B 1 140 ? 50.208 6.336 35.214 1.00 28.05 180 ARG B O 1
ATOM 2794 N N . GLU B 1 141 ? 49.945 7.075 33.110 1.00 31.03 181 GLU B N 1
ATOM 2795 C CA . GLU B 1 141 ? 48.616 7.621 33.375 1.00 31.48 181 GLU B CA 1
ATOM 2796 C C . GLU B 1 141 ? 47.660 6.487 33.717 1.00 29.69 181 GLU B C 1
ATOM 2797 O O . GLU B 1 141 ? 46.790 6.628 34.574 1.00 29.96 181 GLU B O 1
ATOM 2803 N N . ILE B 1 142 ? 47.818 5.375 33.003 1.00 29.55 182 ILE B N 1
ATOM 2804 C CA . ILE B 1 142 ? 46.991 4.188 33.173 1.00 25.59 182 ILE B CA 1
ATOM 2805 C C . ILE B 1 142 ? 47.269 3.527 34.515 1.00 26.19 182 ILE B C 1
ATOM 2806 O O . ILE B 1 142 ? 46.376 2.932 35.119 1.00 28.37 182 ILE B O 1
ATOM 2811 N N . LEU B 1 143 ? 48.513 3.633 34.970 1.00 26.11 183 LEU B N 1
ATOM 2812 C CA . LEU B 1 143 ? 48.927 3.086 36.262 1.00 23.85 183 LEU B CA 1
ATOM 2813 C C . LEU B 1 143 ? 48.225 3.904 37.362 1.00 25.35 183 LEU B C 1
ATOM 2814 O O . LEU B 1 143 ? 47.667 3.356 38.303 1.00 26.78 183 LEU B O 1
ATOM 2819 N N . GLU B 1 144 ? 48.219 5.222 37.195 1.00 29.88 184 GLU B N 1
ATOM 2820 C CA . GLU B 1 144 ? 47.596 6.137 38.144 1.00 30.71 184 GLU B CA 1
ATOM 2821 C C . GLU B 1 144 ? 46.092 5.897 38.192 1.00 32.18 184 GLU B C 1
ATOM 2822 O O . GLU B 1 144 ? 45.488 5.823 39.264 1.00 31.66 184 GLU B O 1
ATOM 2828 N N . SER B 1 145 ? 45.502 5.763 37.009 1.00 31.35 185 SER B N 1
ATOM 2829 C CA . SER B 1 145 ? 44.077 5.527 36.876 1.00 28.88 185 SER B CA 1
ATOM 2830 C C . SER B 1 145 ? 43.736 4.210 37.567 1.00 29.23 185 SER B C 1
ATOM 2831 O O . SER B 1 145 ? 42.842 4.160 38.407 1.00 30.79 185 SER B O 1
ATOM 2834 N N . SER B 1 146 ? 44.480 3.158 37.226 1.00 31.04 186 SER B N 1
ATOM 2835 C CA . SER B 1 146 ? 44.277 1.830 37.808 1.00 29.91 186 SER B CA 1
ATOM 2836 C C . SER B 1 146 ? 44.388 1.827 39.321 1.00 28.70 186 SER B C 1
ATOM 2837 O O . SER B 1 146 ? 43.647 1.118 39.982 1.00 29.22 186 SER B O 1
ATOM 2840 N N . GLN B 1 147 ? 45.330 2.588 39.871 1.00 30.97 187 GLN B N 1
ATOM 2841 C CA . GLN B 1 147 ? 45.487 2.647 41.322 1.00 31.11 187 GLN B CA 1
ATOM 2842 C C . GLN B 1 147 ? 44.265 3.289 41.989 1.00 31.78 187 GLN B C 1
ATOM 2843 O O . GLN B 1 147 ? 43.840 2.888 43.082 1.00 28.22 187 GLN B O 1
ATOM 2849 N N . ARG B 1 148 ? 43.724 4.312 41.336 1.00 32.60 188 ARG B N 1
ATOM 2850 C CA . ARG B 1 148 ? 42.537 4.980 41.845 1.00 36.82 188 ARG B CA 1
ATOM 2851 C C . ARG B 1 148 ? 41.336 4.027 41.792 1.00 34.79 188 ARG B C 1
ATOM 2852 O O . ARG B 1 148 ? 40.448 4.109 42.636 1.00 33.63 188 ARG B O 1
ATOM 2860 N N . SER B 1 149 ? 41.324 3.112 40.819 1.00 35.40 189 SER B N 1
ATOM 2861 C CA . SER B 1 149 ? 40.233 2.134 40.700 1.00 35.08 189 SER B CA 1
ATOM 2862 C C . SER B 1 149 ? 40.263 1.117 41.828 1.00 34.12 189 SER B C 1
ATOM 2863 O O . SER B 1 149 ? 39.229 0.806 42.407 1.00 36.45 189 SER B O 1
ATOM 2866 N N . LEU B 1 150 ? 41.446 0.580 42.109 1.00 32.66 190 LEU B N 1
ATOM 2867 C CA . LEU B 1 150 ? 41.611 -0.395 43.185 1.00 32.59 190 LEU B CA 1
ATOM 2868 C C . LEU B 1 150 ? 41.164 0.200 44.526 1.00 31.96 190 LEU B C 1
ATOM 2869 O O . LEU B 1 150 ? 40.512 -0.470 45.320 1.00 33.06 190 LEU B O 1
ATOM 2874 N N . GLU B 1 151 ? 41.495 1.465 44.763 1.00 30.53 191 GLU B N 1
ATOM 2875 C CA . GLU B 1 151 ? 41.116 2.114 46.004 1.00 35.20 191 GLU B CA 1
ATOM 2876 C C . GLU B 1 151 ? 39.609 2.346 46.068 1.00 36.00 191 GLU B C 1
ATOM 2877 O O . GLU B 1 151 ? 38.988 2.178 47.123 1.00 36.70 191 GLU B O 1
ATOM 2883 N N . ASN B 1 152 ? 39.027 2.697 44.923 1.00 37.60 192 ASN B N 1
ATOM 2884 C CA . ASN B 1 152 ? 37.596 2.940 44.820 1.00 36.89 192 ASN B CA 1
ATOM 2885 C C . ASN B 1 152 ? 36.845 1.641 45.116 1.00 36.78 192 ASN B C 1
ATOM 2886 O O . ASN B 1 152 ? 35.841 1.652 45.828 1.00 40.12 192 ASN B O 1
ATOM 2891 N N . LEU B 1 153 ? 37.373 0.522 44.627 1.00 35.33 193 LEU B N 1
ATOM 2892 C CA . LEU B 1 153 ? 36.763 -0.782 44.857 1.00 37.18 193 LEU B CA 1
ATOM 2893 C C . LEU B 1 153 ? 36.869 -1.212 46.323 1.00 39.08 193 LEU B C 1
ATOM 2894 O O . LEU B 1 153 ? 35.970 -1.882 46.833 1.00 39.86 193 LEU B O 1
ATOM 2899 N N . GLU B 1 154 ? 37.965 -0.854 46.996 1.00 41.58 194 GLU B N 1
ATOM 2900 C CA . GLU B 1 154 ? 38.119 -1.208 48.411 1.00 44.87 194 GLU B CA 1
ATOM 2901 C C . GLU B 1 154 ? 37.107 -0.404 49.207 1.00 45.02 194 GLU B C 1
ATOM 2902 O O . GLU B 1 154 ? 36.459 -0.933 50.100 1.00 44.08 194 GLU B O 1
ATOM 2908 N N . PHE B 1 155 ? 36.987 0.876 48.859 1.00 45.93 195 PHE B N 1
ATOM 2909 C CA . PHE B 1 155 ? 36.040 1.796 49.479 1.00 47.14 195 PHE B CA 1
ATOM 2910 C C . PHE B 1 155 ? 34.644 1.180 49.372 1.00 46.08 195 PHE B C 1
ATOM 2911 O O . PHE B 1 155 ? 33.886 1.185 50.342 1.00 45.82 195 PHE B O 1
ATOM 2919 N N . MET B 1 156 ? 34.313 0.651 48.193 1.00 44.18 196 MET B N 1
ATOM 2920 C CA . MET B 1 156 ? 33.012 0.017 47.979 1.00 41.40 196 MET B CA 1
ATOM 2921 C C . MET B 1 156 ? 32.839 -1.216 48.867 1.00 38.48 196 MET B C 1
ATOM 2922 O O . MET B 1 156 ? 31.797 -1.391 49.485 1.00 37.14 196 MET B O 1
ATOM 2927 N N . ALA B 1 157 ? 33.862 -2.063 48.917 1.00 37.36 197 ALA B N 1
ATOM 2928 C CA . ALA B 1 157 ? 33.832 -3.285 49.726 1.00 38.27 197 ALA B CA 1
ATOM 2929 C C . ALA B 1 157 ? 33.657 -2.948 51.195 1.00 39.85 197 ALA B C 1
ATOM 2930 O O . ALA B 1 157 ? 32.933 -3.637 51.920 1.00 41.73 197 ALA B O 1
ATOM 2932 N N . ASN B 1 158 ? 34.312 -1.870 51.621 1.00 42.21 198 ASN B N 1
ATOM 2933 C CA . ASN B 1 158 ? 34.234 -1.408 52.999 1.00 42.55 198 ASN B CA 1
ATOM 2934 C C . 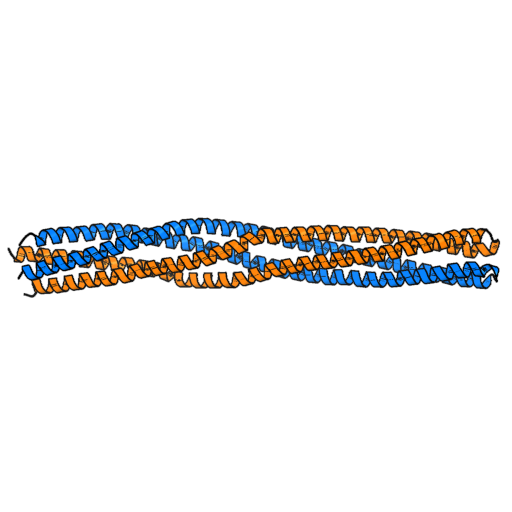ASN B 1 158 ? 32.804 -1.021 53.339 1.00 40.89 198 ASN B C 1
ATOM 2935 O O . ASN B 1 158 ? 32.216 -1.558 54.273 1.00 42.91 198 ASN B O 1
ATOM 2940 N N . LEU B 1 159 ? 32.243 -0.115 52.545 1.00 39.51 199 LEU B N 1
ATOM 2941 C CA . LEU B 1 159 ? 30.878 0.357 52.743 1.00 39.31 199 LEU B CA 1
ATOM 2942 C C . LEU B 1 159 ? 29.804 -0.730 52.650 1.00 37.89 199 LEU B C 1
ATOM 2943 O O . LEU B 1 159 ? 28.813 -0.674 53.374 1.00 33.85 199 LEU B O 1
ATOM 2948 N N . PHE B 1 160 ? 30.008 -1.710 51.771 1.00 38.06 200 PHE B N 1
ATOM 2949 C CA . PHE B 1 160 ? 29.052 -2.798 51.586 1.00 38.96 200 PHE B CA 1
ATOM 2950 C C . PHE B 1 160 ? 29.024 -3.745 52.776 1.00 40.43 200 PHE B C 1
ATOM 2951 O O . PHE B 1 160 ? 28.062 -4.493 52.960 1.00 40.86 200 PHE B O 1
ATOM 2959 N N . GLU B 1 161 ? 30.082 -3.706 53.581 1.00 42.34 201 GLU B N 1
ATOM 2960 C CA . GLU B 1 161 ? 30.189 -4.545 54.774 1.00 42.80 201 GLU B CA 1
ATOM 2961 C C . GLU B 1 161 ? 29.002 -4.339 55.698 1.00 41.39 201 GLU B C 1
ATOM 2962 O O . GLU B 1 161 ? 28.424 -5.304 56.195 1.00 38.36 201 GLU B O 1
ATOM 2968 N N . THR B 1 162 ? 28.648 -3.076 55.925 1.00 38.87 202 THR B N 1
ATOM 2969 C CA . THR B 1 162 ? 27.532 -2.725 56.797 1.00 38.59 202 THR B CA 1
ATOM 2970 C C . THR B 1 162 ? 26.209 -3.197 56.211 1.00 35.60 202 THR B C 1
ATOM 2971 O O . THR B 1 162 ? 25.301 -3.590 56.946 1.00 35.35 202 THR B O 1
ATOM 2975 N N . VAL B 1 163 ? 26.109 -3.125 54.886 1.00 33.17 203 VAL B N 1
ATOM 2976 C CA . VAL B 1 163 ? 24.910 -3.532 54.163 1.00 32.99 203 VAL B CA 1
ATOM 2977 C C . VAL B 1 163 ? 24.647 -5.036 54.329 1.00 31.74 203 VAL B C 1
ATOM 2978 O O . VAL B 1 163 ? 23.516 -5.456 54.490 1.00 33.18 203 VAL B O 1
ATOM 2982 N N . GLY B 1 164 ? 25.705 -5.835 54.289 1.00 33.33 204 GLY B N 1
ATOM 2983 C CA . GLY B 1 164 ? 25.548 -7.276 54.435 1.00 32.94 204 GLY B CA 1
ATOM 2984 C C . GLY B 1 164 ? 25.129 -7.605 55.860 1.00 32.12 204 GLY B C 1
ATOM 2985 O O . GLY B 1 164 ? 24.186 -8.377 56.082 1.00 30.81 204 GLY B O 1
ATOM 2986 N N . LYS B 1 165 ? 25.806 -6.983 56.823 1.00 32.31 205 LYS B N 1
ATOM 2987 C CA . LYS B 1 165 ? 25.526 -7.190 58.234 1.00 34.15 205 LYS B CA 1
ATOM 2988 C C . LYS B 1 165 ? 24.110 -6.757 58.615 1.00 33.67 205 LYS B C 1
ATOM 2989 O O . LYS B 1 165 ? 23.445 -7.391 59.444 1.00 35.57 205 LYS B O 1
ATOM 2995 N N . THR B 1 166 ? 23.641 -5.688 57.987 1.00 30.19 206 THR B N 1
ATOM 2996 C CA . THR B 1 166 ? 22.314 -5.184 58.275 1.00 28.53 206 THR B CA 1
ATOM 2997 C C . THR B 1 166 ? 21.237 -6.149 57.779 1.00 25.00 206 THR B C 1
ATOM 2998 O O . THR B 1 166 ? 20.291 -6.438 58.497 1.00 27.88 206 THR B O 1
ATOM 3002 N N . LEU B 1 167 ? 21.386 -6.668 56.569 1.00 29.37 207 LEU B N 1
ATOM 3003 C CA . LEU B 1 167 ? 20.415 -7.635 56.043 1.00 31.91 207 LEU B CA 1
ATOM 3004 C C . LEU B 1 167 ? 20.381 -8.892 56.923 1.00 33.22 207 LEU B C 1
ATOM 3005 O O . LEU B 1 167 ? 19.315 -9.441 57.161 1.00 37.86 207 LEU B O 1
ATOM 3010 N N . GLN B 1 168 ? 21.539 -9.307 57.444 1.00 33.08 208 GLN B N 1
ATOM 3011 C CA . GLN B 1 168 ? 21.628 -10.466 58.334 1.00 32.44 208 GLN B CA 1
ATOM 3012 C C . GLN B 1 168 ? 20.890 -10.193 59.647 1.00 33.18 208 GLN B C 1
ATOM 3013 O O . GLN B 1 168 ? 20.231 -11.072 60.189 1.00 30.74 208 GLN B O 1
ATOM 3019 N N . ASN B 1 169 ? 21.033 -8.977 60.178 1.00 34.36 209 ASN B N 1
ATOM 3020 C CA . ASN B 1 169 ? 20.361 -8.617 61.422 1.00 31.17 209 ASN B CA 1
ATOM 3021 C C . ASN B 1 169 ? 18.857 -8.614 61.189 1.00 30.90 209 ASN B C 1
ATOM 3022 O O . ASN B 1 169 ? 18.081 -8.935 62.089 1.00 31.91 209 ASN B O 1
ATOM 3027 N N . MET B 1 170 ? 18.460 -8.251 59.974 1.00 29.66 210 MET B N 1
ATOM 3028 C CA . MET B 1 170 ? 17.054 -8.229 59.587 1.00 31.29 210 MET B CA 1
ATOM 3029 C C . MET B 1 170 ? 16.481 -9.640 59.577 1.00 30.61 210 MET B C 1
ATOM 3030 O O . MET B 1 170 ? 15.427 -9.877 60.154 1.00 28.53 210 MET B O 1
ATOM 3035 N N . VAL B 1 171 ? 17.182 -10.574 58.938 1.00 30.33 211 VAL B N 1
ATOM 3036 C CA . VAL B 1 171 ? 16.729 -11.960 58.891 1.00 35.45 211 VAL B CA 1
ATOM 3037 C C . VAL B 1 171 ? 16.500 -12.487 60.316 1.00 35.87 211 VAL B C 1
ATOM 3038 O O . VAL B 1 171 ? 15.441 -13.028 60.611 1.00 34.13 211 VAL B O 1
ATOM 3042 N N . ARG B 1 172 ? 17.462 -12.262 61.212 1.00 38.42 212 ARG B N 1
ATOM 3043 C CA . ARG B 1 172 ? 17.356 -12.714 62.609 1.00 38.35 212 ARG B CA 1
ATOM 3044 C C . ARG B 1 172 ? 16.139 -12.121 63.312 1.00 36.76 212 ARG B C 1
ATOM 3045 O O . ARG B 1 172 ? 15.367 -12.841 63.963 1.00 33.26 212 ARG B O 1
ATOM 3053 N N . PHE B 1 173 ? 15.999 -10.801 63.204 1.00 34.05 213 PHE B N 1
ATOM 3054 C CA . PHE B 1 173 ? 14.881 -10.082 63.807 1.00 32.25 213 PHE B CA 1
ATOM 3055 C C . PHE B 1 173 ? 13.565 -10.681 63.326 1.00 30.89 213 PHE B C 1
ATOM 3056 O O . PHE B 1 173 ? 12.650 -10.881 64.112 1.00 34.05 213 PHE B O 1
ATOM 3064 N N . MET B 1 174 ? 13.488 -10.976 62.033 1.00 31.67 214 MET B N 1
ATOM 3065 C CA . MET B 1 174 ? 12.288 -11.558 61.432 1.00 34.18 214 MET B CA 1
ATOM 3066 C C . MET B 1 174 ? 11.925 -12.912 62.051 1.00 34.07 214 MET B C 1
ATOM 3067 O O . MET B 1 174 ? 10.749 -13.206 62.239 1.00 38.31 214 MET B O 1
ATOM 3072 N N . GLU B 1 175 ? 12.932 -13.725 62.372 1.00 34.51 215 GLU B N 1
ATOM 3073 C CA . GLU B 1 175 ? 12.721 -15.047 62.989 1.00 32.84 215 GLU B CA 1
ATOM 3074 C C . GLU B 1 175 ? 12.176 -14.863 64.397 1.00 29.48 215 GLU B C 1
ATOM 3075 O O . GLU B 1 175 ? 11.257 -15.553 64.823 1.00 26.46 215 GLU B O 1
ATOM 3081 N N . ASN B 1 176 ? 12.800 -13.943 65.125 1.00 30.22 216 ASN B N 1
ATOM 3082 C CA . ASN B 1 176 ? 12.397 -13.625 66.482 1.00 27.89 216 ASN B CA 1
ATOM 3083 C C . ASN B 1 176 ? 11.015 -12.968 66.482 1.00 25.51 216 ASN B C 1
ATOM 3084 O O . ASN B 1 176 ? 10.215 -13.202 67.376 1.00 28.17 216 ASN B O 1
ATOM 3089 N N . ASN B 1 177 ? 10.723 -12.175 65.461 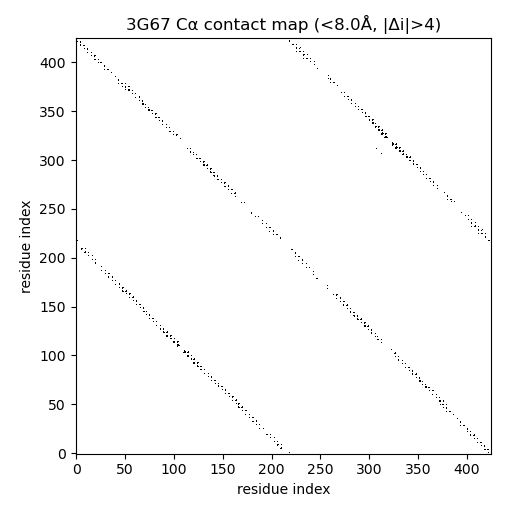1.00 24.55 217 ASN B N 1
ATOM 3090 C CA . ASN B 1 177 ? 9.430 -11.508 65.376 1.00 26.80 217 ASN B CA 1
ATOM 3091 C C . ASN B 1 177 ? 8.349 -12.561 65.154 1.00 26.50 217 ASN B C 1
ATOM 3092 O O . ASN B 1 177 ? 7.376 -12.615 65.892 1.00 27.19 217 ASN B O 1
ATOM 3097 N N . VAL B 1 178 ? 8.559 -13.432 64.173 1.00 29.13 218 VAL B N 1
ATOM 3098 C CA . VAL B 1 178 ? 7.605 -14.499 63.878 1.00 32.07 218 VAL B CA 1
ATOM 3099 C C . VAL B 1 178 ? 7.344 -15.320 65.144 1.00 28.97 218 VAL B C 1
ATOM 3100 O O . VAL B 1 178 ? 6.201 -15.575 65.504 1.00 29.49 218 VAL B O 1
ATOM 3104 N N . LYS B 1 179 ? 8.424 -15.669 65.836 1.00 31.82 219 LYS B N 1
ATOM 3105 C CA . LYS B 1 179 ? 8.377 -16.463 67.064 1.00 30.21 219 LYS B CA 1
ATOM 3106 C C . LYS B 1 179 ? 7.609 -15.795 68.200 1.00 29.47 219 LYS B C 1
ATOM 3107 O O . LYS B 1 179 ? 6.866 -16.459 68.920 1.00 26.72 219 LYS B O 1
ATOM 3113 N N . LEU B 1 180 ? 7.816 -14.492 68.378 1.00 27.66 220 LEU B N 1
ATOM 3114 C CA . LEU B 1 180 ? 7.120 -13.741 69.415 1.00 22.91 220 LEU B CA 1
ATOM 3115 C C . LEU B 1 180 ? 5.627 -13.748 69.109 1.00 20.56 220 LEU B C 1
ATOM 3116 O O . LEU B 1 180 ? 4.811 -14.046 69.978 1.00 22.18 220 LEU B O 1
ATOM 3121 N N . LEU B 1 181 ? 5.287 -13.426 67.869 1.00 22.02 221 LEU B N 1
ATOM 3122 C CA . LEU B 1 181 ? 3.898 -13.401 67.421 1.00 23.36 221 LEU B CA 1
ATOM 3123 C C . LEU B 1 181 ? 3.210 -14.751 67.648 1.00 24.27 221 LEU B C 1
ATOM 3124 O O . LEU B 1 181 ? 2.092 -14.787 68.158 1.00 27.70 221 LEU B O 1
ATOM 3129 N N . GLN B 1 182 ? 3.888 -15.846 67.293 1.00 23.74 222 GLN B N 1
ATOM 3130 C CA . GLN B 1 182 ? 3.342 -17.195 67.492 1.00 26.59 222 GLN B CA 1
ATOM 3131 C C . GLN B 1 182 ? 3.010 -17.410 68.964 1.00 24.91 222 GLN B C 1
ATOM 3132 O O . GLN B 1 182 ? 1.916 -17.849 69.298 1.00 24.47 222 GLN B O 1
ATOM 3138 N N . GLU B 1 183 ? 3.953 -17.058 69.838 1.00 28.58 223 GLU B N 1
ATOM 3139 C CA . GLU B 1 183 ? 3.762 -17.186 71.280 1.00 30.35 223 GLU B CA 1
ATOM 3140 C C . GLU B 1 183 ? 2.574 -16.342 71.742 1.00 31.11 223 GLU B C 1
ATOM 3141 O O . GLU B 1 183 ? 1.805 -16.774 72.601 1.00 28.57 223 GLU B O 1
ATOM 3147 N N . VAL B 1 184 ? 2.448 -15.125 71.211 1.00 26.30 224 VAL B N 1
ATOM 3148 C CA . VAL B 1 184 ? 1.332 -14.268 71.587 1.00 26.62 224 VAL B CA 1
ATOM 3149 C C . VAL B 1 184 ? 0.026 -14.978 71.245 1.00 25.96 224 VAL B C 1
ATOM 3150 O O . VAL B 1 184 ? -0.846 -15.128 72.091 1.00 25.52 224 VAL B O 1
ATOM 3154 N N . ARG B 1 185 ? -0.094 -15.415 69.996 1.00 29.21 225 ARG B N 1
ATOM 3155 C CA . ARG B 1 185 ? -1.296 -16.123 69.548 1.00 34.22 225 ARG B CA 1
ATOM 3156 C C . ARG B 1 185 ? -1.531 -17.357 70.396 1.00 30.48 225 ARG B C 1
ATOM 3157 O O . ARG B 1 185 ? -2.655 -17.672 70.752 1.00 33.50 225 ARG B O 1
ATOM 3165 N N . ASN B 1 186 ? -0.443 -18.044 70.715 1.00 30.52 226 ASN B N 1
ATOM 3166 C CA . ASN B 1 186 ? -0.492 -19.269 71.493 1.00 31.71 226 ASN B CA 1
ATOM 3167 C C . ASN B 1 186 ? -1.033 -19.083 72.893 1.00 32.83 226 ASN B C 1
ATOM 3168 O O . ASN B 1 186 ? -1.787 -19.923 73.388 1.00 31.43 226 ASN B O 1
ATOM 3173 N N . SER B 1 187 ? -0.638 -17.982 73.530 1.00 30.37 227 SER B N 1
ATOM 3174 C CA . SER B 1 187 ? -1.084 -17.665 74.878 1.00 27.63 227 SER B CA 1
ATOM 3175 C C . SER B 1 187 ? -2.555 -17.248 74.850 1.00 27.00 227 SER B C 1
ATOM 3176 O O . SER B 1 187 ? -3.322 -17.566 75.754 1.00 26.79 227 SER B O 1
ATOM 3179 N N . LEU B 1 188 ? -2.942 -16.551 73.790 1.00 30.65 228 LEU B N 1
ATOM 3180 C CA . LEU B 1 188 ? -4.311 -16.081 73.650 1.00 32.82 228 LEU B CA 1
ATOM 3181 C C . LEU B 1 188 ? -5.284 -17.224 73.411 1.00 35.01 228 LEU B C 1
ATOM 3182 O O . LEU B 1 188 ? -6.309 -17.322 74.085 1.00 37.60 228 LEU B O 1
ATOM 3187 N N . ASP B 1 189 ? -4.962 -18.077 72.447 1.00 36.29 229 ASP B N 1
ATOM 3188 C CA . ASP B 1 189 ? -5.807 -19.214 72.127 1.00 37.64 229 ASP B CA 1
ATOM 3189 C C . ASP B 1 189 ? -5.900 -20.145 73.315 1.00 36.00 229 ASP B C 1
ATOM 3190 O O . ASP B 1 189 ? -6.984 -20.573 73.680 1.00 37.62 229 ASP B O 1
ATOM 3195 N N . THR B 1 190 ? -4.764 -20.451 73.925 1.00 36.04 230 THR B N 1
ATOM 3196 C CA . THR B 1 190 ? -4.764 -21.342 75.071 1.00 36.93 230 THR B CA 1
ATOM 3197 C C . THR B 1 190 ? -5.561 -20.772 76.240 1.00 36.02 230 THR B C 1
ATOM 3198 O O . THR B 1 190 ? -6.353 -21.477 76.855 1.00 34.57 230 THR B O 1
ATOM 3202 N N . SER B 1 191 ? -5.374 -19.488 76.536 1.00 36.24 231 SER B N 1
ATOM 3203 C CA . SER B 1 191 ? -6.096 -18.878 77.647 1.00 32.87 231 SER B CA 1
ATOM 3204 C C . SER B 1 191 ? -7.590 -18.730 77.379 1.00 30.89 231 SER B C 1
ATOM 3205 O O . SER B 1 191 ? -8.410 -18.957 78.267 1.00 28.62 231 SER B O 1
ATOM 3208 N N . LYS B 1 192 ? -7.950 -18.372 76.151 1.00 32.23 232 LYS B N 1
ATOM 3209 C CA . LYS B 1 192 ? -9.360 -18.181 75.833 1.00 34.66 232 LYS B CA 1
ATOM 3210 C C . LYS B 1 192 ? -10.142 -19.472 76.003 1.00 34.80 232 LYS B C 1
ATOM 3211 O O . LYS B 1 192 ? -11.255 -19.473 76.532 1.00 36.13 232 LYS B O 1
ATOM 3217 N N . GLU B 1 193 ? -9.545 -20.566 75.544 1.00 34.13 233 GLU B N 1
ATOM 3218 C CA . GLU B 1 193 ? -10.162 -21.880 75.603 1.00 33.97 233 GLU B CA 1
ATOM 3219 C C . GLU B 1 193 ? -10.396 -22.375 77.032 1.00 31.86 233 GLU B C 1
ATOM 3220 O O . GLU B 1 193 ? -11.510 -22.745 77.394 1.00 30.58 233 GLU B O 1
ATOM 3226 N N . SER B 1 194 ? -9.351 -22.345 77.847 1.00 30.97 234 SER B N 1
ATOM 3227 C CA . SER B 1 194 ? -9.444 -22.812 79.222 1.00 33.12 234 SER B CA 1
ATOM 3228 C C . SER B 1 194 ? -10.409 -21.967 80.048 1.00 34.41 234 SER B C 1
ATOM 3229 O O . SER B 1 194 ? -11.155 -22.492 80.870 1.00 33.56 234 SER B O 1
ATOM 3232 N N . LEU B 1 195 ? -10.419 -20.662 79.795 1.00 33.81 235 LEU B N 1
ATOM 3233 C CA . LEU B 1 195 ? -11.292 -19.741 80.508 1.00 31.05 235 LEU B CA 1
ATOM 3234 C C . LEU B 1 195 ? -12.754 -19.903 80.105 1.00 28.61 235 LEU B C 1
ATOM 3235 O O . LEU B 1 195 ? -13.656 -19.815 80.934 1.00 28.76 235 LEU B O 1
ATOM 3240 N N . SER B 1 196 ? -12.978 -20.083 78.814 1.00 31.43 236 SER B N 1
ATOM 3241 C CA . SER B 1 196 ? -14.324 -20.241 78.280 1.00 36.25 236 SER B CA 1
ATOM 3242 C C . SER B 1 196 ? -14.893 -21.557 78.793 1.00 37.22 236 SER B C 1
ATOM 3243 O O . SER B 1 196 ? -16.096 -21.674 79.039 1.00 38.46 236 SER B O 1
ATOM 3246 N N . GLU B 1 197 ? -13.998 -22.518 79.005 1.00 38.37 237 GLU B N 1
ATOM 3247 C CA . GLU B 1 197 ? -14.359 -23.828 79.528 1.00 38.46 237 GLU B CA 1
ATOM 3248 C C . GLU B 1 197 ? -14.850 -23.625 80.953 1.00 35.54 237 GLU B C 1
ATOM 3249 O O . GLU B 1 197 ? -15.866 -24.171 81.348 1.00 33.26 237 GLU B O 1
ATOM 3255 N N . LYS B 1 198 ? -14.143 -22.777 81.691 1.00 35.99 238 LYS B N 1
ATOM 3256 C CA . LYS B 1 198 ? -14.479 -22.463 83.072 1.00 33.42 238 LYS B CA 1
ATOM 3257 C C . LYS B 1 198 ? -15.847 -21.804 83.235 1.00 31.75 238 LYS B C 1
ATOM 3258 O O . LYS B 1 198 ? -16.584 -22.138 84.160 1.00 30.98 238 LYS B O 1
ATOM 3264 N N . SER B 1 199 ? -16.185 -20.857 82.358 1.00 35.81 239 SER B N 1
ATOM 3265 C CA . SER B 1 199 ? -17.484 -20.178 82.459 1.00 34.87 239 SER B CA 1
ATOM 3266 C C . SER B 1 199 ? -18.601 -21.109 82.009 1.00 35.53 239 SER B C 1
ATOM 3267 O O . SER B 1 199 ? -19.743 -20.988 82.462 1.00 37.10 239 SER B O 1
ATOM 3270 N N . ALA B 1 200 ? -18.257 -22.051 81.136 1.00 34.80 240 ALA B N 1
ATOM 3271 C CA . ALA B 1 200 ? -19.219 -23.032 80.653 1.00 34.59 240 ALA B CA 1
ATOM 3272 C C . ALA B 1 200 ? -19.650 -23.914 81.831 1.00 34.38 240 ALA B C 1
ATOM 3273 O O . ALA B 1 200 ? -20.833 -24.188 82.015 1.00 36.01 240 ALA B O 1
ATOM 3275 N N . GLU B 1 201 ? -18.682 -24.309 82.654 1.00 35.12 241 GLU B N 1
ATOM 3276 C CA . GLU B 1 201 ? -18.941 -25.137 83.830 1.00 37.55 241 GLU B CA 1
ATOM 3277 C C . GLU B 1 201 ? -19.696 -24.327 84.895 1.00 39.50 241 GLU B C 1
ATOM 3278 O O . GLU B 1 201 ? -20.611 -24.823 85.555 1.00 39.73 241 GLU B O 1
ATOM 3284 N N . ILE B 1 202 ? -19.338 -23.058 85.034 1.00 38.65 242 ILE B N 1
ATOM 3285 C CA . ILE B 1 202 ? -20.005 -22.206 86.002 1.00 38.96 242 ILE B CA 1
ATOM 3286 C C . ILE B 1 202 ? -21.464 -21.966 85.587 1.00 41.06 242 ILE B C 1
ATOM 3287 O O . ILE B 1 202 ? -22.339 -21.897 86.446 1.00 36.68 242 ILE B O 1
ATOM 3292 N N . ASP B 1 203 ? -21.713 -21.914 84.272 1.00 44.00 243 ASP B N 1
ATOM 3293 C CA . ASP B 1 203 ? -23.045 -21.700 83.706 1.00 44.73 243 ASP B CA 1
ATOM 3294 C C . ASP B 1 203 ? -23.950 -22.909 83.968 1.00 46.25 243 ASP B C 1
ATOM 3295 O O . ASP B 1 203 ? -25.087 -22.760 84.449 1.00 45.16 243 ASP B O 1
ATOM 3300 N N . SER B 1 204 ? -23.429 -24.102 83.686 1.00 44.90 244 SER B N 1
ATOM 3301 C CA . SER B 1 204 ? -24.177 -25.333 83.903 1.00 44.58 244 SER B CA 1
ATOM 3302 C C . SER B 1 204 ? -24.528 -25.461 85.382 1.00 45.20 244 SER B C 1
ATOM 3303 O O . SER B 1 204 ? -25.676 -25.711 85.739 1.00 44.95 244 SER B O 1
ATOM 3306 N N . ALA B 1 205 ? -23.524 -25.299 86.235 1.00 45.71 245 ALA B N 1
ATOM 3307 C CA . ALA B 1 205 ? -23.727 -25.396 87.664 1.00 44.48 245 ALA B CA 1
ATOM 3308 C C . ALA B 1 205 ? -24.857 -24.464 88.080 1.00 45.34 245 ALA B C 1
ATOM 3309 O O . ALA B 1 205 ? -25.673 -24.798 88.941 1.00 46.49 245 ALA B O 1
ATOM 3311 N N . THR B 1 206 ? -24.871 -23.271 87.492 1.00 45.12 246 THR B N 1
ATOM 3312 C CA . THR B 1 206 ? -25.906 -22.285 87.764 1.00 44.41 246 THR B CA 1
ATOM 3313 C C . THR B 1 206 ? -27.275 -22.811 87.339 1.00 46.21 246 THR B C 1
ATOM 3314 O O . THR B 1 206 ? -28.222 -22.755 88.119 1.00 47.07 246 THR B O 1
ATOM 3318 N N . LYS B 1 207 ? -27.352 -23.374 86.133 1.00 49.01 247 LYS B N 1
ATOM 3319 C CA . LYS B 1 207 ? -28.598 -23.941 85.612 1.00 51.90 247 LYS B CA 1
ATOM 3320 C C . LYS B 1 207 ? -29.188 -24.943 86.592 1.00 53.56 247 LYS B C 1
ATOM 3321 O O . LYS B 1 207 ? -30.405 -25.019 86.748 1.00 52.94 247 LYS B O 1
ATOM 3327 N N . VAL B 1 208 ? -28.311 -25.695 87.254 1.00 56.39 248 VAL B N 1
ATOM 3328 C CA . VAL B 1 208 ? -28.716 -26.688 88.245 1.00 59.88 248 VAL B CA 1
ATOM 3329 C C . VAL B 1 208 ? -29.445 -26.030 89.416 1.00 61.47 248 VAL B C 1
ATOM 3330 O O . VAL B 1 208 ? -30.508 -26.492 89.828 1.00 62.62 248 VAL B O 1
ATOM 3334 N N . LEU B 1 209 ? -28.890 -24.929 89.919 1.00 65.04 249 LEU B N 1
ATOM 3335 C CA . LEU B 1 209 ? -29.470 -24.205 91.051 1.00 68.48 249 LEU B CA 1
ATOM 3336 C C . LEU B 1 209 ? -30.926 -23.821 90.806 1.00 72.27 249 LEU B C 1
ATOM 3337 O O . LEU B 1 209 ? -31.802 -24.128 91.617 1.00 73.55 249 LEU B O 1
ATOM 3342 N N . GLU B 1 210 ? -31.172 -23.130 89.697 1.00 77.49 250 GLU B N 1
ATOM 3343 C CA . GLU B 1 210 ? -32.517 -22.684 89.347 1.00 81.67 250 GLU B CA 1
ATOM 3344 C C . GLU B 1 210 ? -33.434 -23.833 88.934 1.00 82.77 250 GLU B C 1
ATOM 3345 O O . GLU B 1 210 ? -34.602 -23.873 89.326 1.00 82.89 250 GLU B O 1
ATOM 3351 N N . GLU B 1 211 ? -32.882 -24.774 88.171 1.00 84.61 251 GLU B N 1
ATOM 3352 C CA . GLU B 1 211 ? -33.619 -25.932 87.670 1.00 86.36 251 GLU B CA 1
ATOM 3353 C C . GLU B 1 211 ? -34.421 -26.668 88.745 1.00 86.41 251 GLU B C 1
ATOM 3354 O O . GLU B 1 211 ? -35.597 -26.991 88.547 1.00 86.64 251 GLU B O 1
ATOM 3360 N N . THR B 1 212 ? -33.778 -26.927 89.878 1.00 85.46 252 THR B N 1
ATOM 3361 C CA . THR B 1 212 ? -34.417 -27.614 90.996 1.00 84.95 252 THR B CA 1
ATOM 3362 C C . THR B 1 212 ? -33.820 -27.147 92.319 1.00 84.35 252 THR B C 1
ATOM 3363 O O . THR B 1 212 ? -34.539 -27.199 93.337 1.00 83.93 252 THR B O 1
#

Organism: Thermotoga maritima (strain ATCC 43589 / DSM 3109 / JCM 10099 / NBRC 100826 / MSB8) (NCBI:txid243274)

B-factor: mean 45.61, std 14.31, range [14.4, 95.0]

Sequence (425 aa):
RIEEVKERFVNLNRLFQELVGDFQAKSDQLVSVIQDMEKISENIMEELKKSGTNVDQIVERVKEASSQIGETLENIRSIEKLIQNIMRIARETNILALNATIEAARAGEAGKGFMIVANEVQNLSNETNEVTKQIVEKAREILESSQRSLENLEFMANLFETVGKTLQNMVRFMENNVKLLQEVRNSLDTSKESLSEKSAEIDSATKVLEETARIEEVKERFVNLNRLFQELVGDFQAKSDQLVSVIQDMEKISENIMEELKKSGTNVDQIVERVKEASSQIGETLENIRSIEKLIQNIMRIARETNILALNATIEAARAGEAGKGFMIVANEVQNLSNETNEVTKQIVEKAREILESSQRSLENLEFMANLFETVGKTLQNMVRFMENNVKLLQEVRNSLDTSKESLSEKSAEIDSATKVLEET

CATH classification: 1.10.287.950

InterPro domains:
  IPR004089 Methyl-accepting chemotaxis protein (MCP) signalling domain [PF00015] (85-251)
  IPR004089 Methyl-accepting chemotaxis protein (MCP) signalling domain [PS50111] (27-253)
  IPR004089 Methyl-accepting chemotaxis protein (MCP) signalling domain [SM00283] (23-277)

Nearest PDB structures (foldseek):
  3g67-assembly1_A  TM=1.005E+00  e=1.921E-24  Thermotoga maritima
  3g6b-assembly1_A  TM=1.002E+00  e=1.714E-23  Thermotoga maritima
  3ja6-assembly1_I  TM=6.461E-01  e=2.335E-07  Escherichia coli
  3zx6-assembly1_B  TM=6.765E-01  e=1.683E-06  Archaeoglobus fulgidus DSM 4304
  8c5v-assembly1_I  TM=3.634E-01  e=3.720E-05  Escherichia coli